Protein AF-A0A821RYM1-F1 (afdb_monomer)

Nearest PDB structures (foldseek):
  1k8q-assembly2_B  TM=9.659E-01  e=2.571E-48  Canis lupus familiaris
  6v7n-assembly2_B  TM=9.309E-01  e=6.738E-49  Homo sapiens
  6v7n-assembly1_A  TM=9.300E-01  e=1.912E-46  Homo sapiens
  1hlg-assembly1_B  TM=9.217E-01  e=2.546E-44  Homo sapiens
  6k3c-assembly1_A  TM=6.637E-01  e=1.029E-08  Chromobacterium sp. USM2

Structure (mmCIF, N/CA/C/O backbone):
data_AF-A0A821RYM1-F1
#
_entry.id   AF-A0A821RYM1-F1
#
loop_
_atom_site.group_PDB
_atom_site.id
_atom_site.type_symbol
_atom_site.label_atom_id
_atom_site.label_alt_id
_atom_site.label_comp_id
_atom_site.label_asym_id
_atom_site.label_entity_id
_atom_site.label_seq_id
_atom_site.pdbx_PDB_ins_code
_atom_site.Cartn_x
_atom_site.Cartn_y
_atom_site.Cartn_z
_atom_site.occupancy
_atom_site.B_iso_or_equiv
_atom_site.auth_seq_id
_atom_site.auth_comp_id
_atom_site.auth_asym_id
_atom_site.auth_atom_id
_atom_site.pdbx_PDB_model_num
ATOM 1 N N . TYR A 1 1 ? 10.722 -5.176 -8.751 1.00 26.00 1 TYR A N 1
ATOM 2 C CA . TYR A 1 1 ? 10.540 -5.902 -10.021 1.00 26.00 1 TYR A CA 1
ATOM 3 C C . TYR A 1 1 ? 10.987 -5.025 -11.185 1.00 26.00 1 TYR A C 1
ATOM 5 O O . TYR A 1 1 ? 10.335 -4.018 -11.423 1.00 26.00 1 TYR A O 1
ATOM 13 N N . PRO A 1 2 ? 12.010 -5.403 -11.962 1.00 28.36 2 PRO A N 1
ATOM 14 C CA . PRO A 1 2 ? 11.939 -5.209 -13.401 1.00 28.36 2 PRO A CA 1
ATOM 15 C C . PRO A 1 2 ? 12.004 -6.592 -14.055 1.00 28.36 2 PRO A C 1
ATOM 17 O O . PRO A 1 2 ? 13.043 -7.246 -14.123 1.00 28.36 2 PRO A O 1
ATOM 20 N N . LEU A 1 3 ? 10.842 -7.078 -14.488 1.00 33.31 3 LEU A N 1
ATOM 21 C CA . LEU A 1 3 ? 10.728 -8.205 -15.405 1.00 33.31 3 LEU A CA 1
ATOM 22 C C . LEU A 1 3 ? 10.607 -7.601 -16.808 1.00 33.31 3 LEU A C 1
ATOM 24 O O . LEU A 1 3 ? 9.675 -6.834 -17.058 1.00 33.31 3 LEU A O 1
ATOM 28 N N . ARG A 1 4 ? 11.500 -7.955 -17.744 1.00 40.78 4 ARG A N 1
ATOM 29 C CA . ARG A 1 4 ? 11.191 -7.841 -19.183 1.00 40.78 4 ARG A CA 1
ATOM 30 C C . ARG A 1 4 ? 10.059 -8.847 -19.471 1.00 40.78 4 ARG A C 1
ATOM 32 O O . ARG A 1 4 ? 10.327 -9.976 -19.847 1.00 40.78 4 ARG A O 1
ATOM 39 N N . GLY A 1 5 ? 8.820 -8.461 -19.172 1.00 35.69 5 GLY A N 1
ATOM 40 C CA . GLY A 1 5 ? 7.631 -9.325 -19.203 1.00 35.69 5 GLY A CA 1
ATOM 41 C C . GLY A 1 5 ? 6.459 -8.788 -18.370 1.00 35.69 5 GLY A C 1
ATOM 42 O O . GLY A 1 5 ? 5.302 -9.063 -18.667 1.00 35.69 5 GLY A O 1
ATOM 43 N N . SER A 1 6 ? 6.721 -7.937 -17.372 1.00 36.03 6 SER A N 1
ATOM 44 C CA . SER A 1 6 ? 5.667 -7.164 -16.710 1.00 36.03 6 SER A CA 1
ATOM 45 C C . SER A 1 6 ? 5.454 -5.856 -17.459 1.00 36.03 6 SER A C 1
ATOM 47 O O . SER A 1 6 ? 6.401 -5.089 -17.633 1.00 36.03 6 SER A O 1
ATOM 49 N N . SER A 1 7 ? 4.220 -5.586 -17.872 1.00 38.75 7 SER A N 1
ATOM 50 C CA . SER A 1 7 ? 3.820 -4.275 -18.373 1.00 38.75 7 SER A CA 1
ATOM 51 C C . SER A 1 7 ? 4.267 -3.176 -17.398 1.00 38.75 7 SER A C 1
ATOM 53 O O . SER A 1 7 ? 4.051 -3.288 -16.188 1.00 38.75 7 SER A O 1
ATOM 55 N N . ILE A 1 8 ? 4.956 -2.161 -17.916 1.00 42.88 8 ILE A N 1
ATOM 56 C CA . ILE A 1 8 ? 5.558 -1.083 -17.118 1.00 42.88 8 ILE A CA 1
ATOM 57 C C . ILE A 1 8 ? 4.439 -0.248 -16.471 1.00 42.88 8 ILE A C 1
ATOM 59 O O . ILE A 1 8 ? 3.457 0.043 -17.133 1.00 42.88 8 ILE A O 1
ATOM 63 N N . ASP A 1 9 ? 4.541 0.166 -15.208 1.00 39.09 9 ASP A N 1
ATOM 64 C CA . ASP A 1 9 ? 3.667 1.227 -14.673 1.00 39.09 9 ASP A CA 1
ATOM 65 C C . ASP A 1 9 ? 4.297 2.587 -14.978 1.00 39.09 9 ASP A C 1
ATOM 67 O O . ASP A 1 9 ? 5.081 3.120 -14.194 1.00 39.09 9 ASP A O 1
ATOM 71 N N . ILE A 1 10 ? 4.005 3.138 -16.157 1.00 40.75 10 ILE A N 1
ATOM 72 C CA . ILE A 1 10 ? 4.312 4.538 -16.452 1.00 40.75 10 ILE A CA 1
ATOM 73 C C . ILE A 1 10 ? 3.026 5.314 -16.220 1.00 40.75 10 ILE A C 1
ATOM 75 O O . ILE A 1 10 ? 2.055 5.164 -16.957 1.00 40.75 10 ILE A O 1
ATOM 79 N N . HIS A 1 11 ? 3.017 6.140 -15.174 1.00 39.53 11 HIS A N 1
ATOM 80 C CA . HIS A 1 11 ? 1.884 7.008 -14.877 1.00 39.53 11 HIS A CA 1
ATOM 81 C C . HIS A 1 11 ? 1.507 7.817 -16.142 1.00 39.53 11 HIS A C 1
ATOM 83 O O . HIS A 1 11 ? 2.412 8.335 -16.805 1.00 39.53 11 HIS A O 1
ATOM 89 N N . PRO A 1 12 ? 0.217 8.000 -16.490 1.00 37.66 12 PRO A N 1
ATOM 90 C CA . PRO A 1 12 ? -0.202 8.690 -17.723 1.00 37.66 12 PRO A CA 1
ATOM 91 C C . PRO A 1 12 ? 0.425 10.085 -17.901 1.00 37.66 12 PRO A C 1
ATOM 93 O O . PRO A 1 12 ? 0.695 10.545 -19.017 1.00 37.66 12 PRO A O 1
ATOM 96 N N . ASN A 1 13 ? 0.707 10.738 -16.768 1.00 38.88 13 ASN A N 1
ATOM 97 C CA . ASN A 1 13 ? 1.316 12.064 -16.672 1.00 38.88 13 ASN A CA 1
ATOM 98 C C . ASN A 1 13 ? 2.806 12.049 -16.292 1.00 38.88 13 ASN A C 1
ATOM 100 O O . ASN A 1 13 ? 3.364 13.115 -16.031 1.00 38.88 13 ASN A O 1
ATOM 104 N N . ALA A 1 14 ? 3.454 10.879 -16.249 1.00 38.28 14 ALA A N 1
ATOM 105 C CA . ALA A 1 14 ? 4.888 10.772 -16.013 1.00 38.28 14 ALA A CA 1
ATOM 106 C C . ALA A 1 14 ? 5.634 11.621 -17.049 1.00 38.28 14 ALA A C 1
ATOM 108 O O . ALA A 1 14 ? 5.537 11.405 -18.263 1.00 38.28 14 ALA A O 1
ATOM 109 N N . ARG A 1 15 ? 6.357 12.626 -16.554 1.00 45.19 15 ARG A N 1
ATOM 110 C CA . ARG A 1 15 ? 7.272 13.427 -17.359 1.00 45.19 15 ARG A CA 1
ATOM 111 C C . ARG A 1 15 ? 8.661 12.871 -17.140 1.00 45.19 15 ARG A C 1
ATOM 113 O O . ARG A 1 15 ? 9.096 12.708 -16.005 1.00 45.19 15 ARG A O 1
ATOM 120 N N . TRP A 1 16 ? 9.343 12.580 -18.233 1.00 55.16 16 TRP A N 1
ATOM 121 C CA . TRP A 1 16 ? 10.746 12.220 -18.171 1.00 55.16 16 TRP A CA 1
ATOM 122 C C . TRP A 1 16 ? 11.528 13.451 -17.737 1.00 55.16 16 TRP A C 1
ATOM 124 O O . TRP A 1 16 ? 11.255 14.561 -18.208 1.00 55.16 16 TRP A O 1
ATOM 134 N N . GLN A 1 17 ? 12.479 13.253 -16.828 1.00 54.78 17 GLN A N 1
ATOM 135 C CA . GLN A 1 17 ? 13.483 14.268 -16.560 1.00 54.78 17 GLN A CA 1
ATOM 136 C C . GLN A 1 17 ? 14.152 14.599 -17.898 1.00 54.78 17 GLN A C 1
ATOM 138 O O . GLN A 1 17 ? 14.530 13.695 -18.642 1.00 54.78 17 GLN A O 1
ATOM 143 N N . GLN A 1 18 ? 14.202 15.886 -18.251 1.00 55.53 18 GLN A N 1
ATOM 144 C CA . GLN A 1 18 ? 14.739 16.295 -19.552 1.00 55.53 18 GLN A CA 1
ATOM 145 C C . GLN A 1 18 ? 16.236 15.999 -19.671 1.00 55.53 18 GLN A C 1
ATOM 147 O O . GLN A 1 18 ? 16.722 15.862 -20.788 1.00 55.53 18 GLN A O 1
ATOM 152 N N . ASP A 1 19 ? 16.917 15.848 -18.534 1.00 65.81 19 ASP A N 1
ATOM 153 C CA . ASP A 1 19 ? 18.338 15.564 -18.433 1.00 65.81 19 ASP A CA 1
ATOM 154 C C . ASP A 1 19 ? 18.582 14.125 -17.966 1.00 65.81 19 ASP A C 1
ATOM 156 O O . ASP A 1 19 ? 18.207 13.744 -16.856 1.00 65.81 19 ASP A O 1
ATOM 160 N N . GLY A 1 20 ? 19.217 13.323 -18.819 1.00 68.62 20 GLY A N 1
ATOM 161 C CA . GLY A 1 20 ? 19.698 11.986 -18.493 1.00 68.62 20 GLY A CA 1
ATOM 162 C C . GLY A 1 20 ? 21.040 12.005 -17.759 1.00 68.62 20 GLY A C 1
ATOM 163 O O . GLY A 1 20 ? 21.876 12.882 -17.975 1.00 68.62 20 GLY A O 1
ATOM 164 N N . ILE A 1 21 ? 21.258 10.991 -16.921 1.00 77.94 21 ILE A N 1
ATOM 165 C CA . ILE A 1 21 ? 22.554 10.686 -16.304 1.00 77.94 21 ILE A CA 1
ATOM 166 C C . ILE A 1 21 ? 23.122 9.395 -16.896 1.00 77.94 21 ILE A C 1
ATOM 168 O O . ILE A 1 21 ? 22.388 8.444 -17.170 1.00 77.94 21 ILE A O 1
ATOM 172 N N . THR A 1 22 ? 24.439 9.338 -17.072 1.00 83.19 22 THR A N 1
ATOM 173 C CA . THR A 1 22 ? 25.117 8.105 -17.484 1.00 83.19 22 THR A CA 1
ATOM 174 C C . THR A 1 22 ? 25.292 7.190 -16.278 1.00 83.19 22 THR A C 1
ATOM 176 O O . THR A 1 22 ? 25.936 7.570 -15.306 1.00 83.19 22 THR A O 1
ATOM 179 N N . VAL A 1 23 ? 24.739 5.978 -16.350 1.00 82.12 23 VAL A N 1
ATOM 180 C CA . VAL A 1 23 ? 24.784 4.984 -15.255 1.00 82.12 23 VAL A CA 1
ATOM 181 C C . VAL A 1 23 ? 25.690 3.782 -15.544 1.00 82.12 23 VAL A C 1
ATOM 183 O O . VAL A 1 23 ? 26.033 3.043 -14.630 1.00 82.12 23 VAL A O 1
ATOM 186 N N . ALA A 1 24 ? 26.091 3.592 -16.802 1.00 85.88 24 ALA A N 1
ATOM 187 C CA . ALA A 1 24 ? 27.059 2.591 -17.240 1.00 85.88 24 ALA A CA 1
ATOM 188 C C . ALA A 1 24 ? 27.798 3.121 -18.481 1.00 85.88 24 ALA A C 1
ATOM 190 O O . ALA A 1 24 ? 27.184 3.719 -19.367 1.00 85.88 24 ALA A O 1
ATOM 191 N N . GLY A 1 25 ? 29.116 2.920 -18.550 1.00 85.25 25 GLY A N 1
ATOM 192 C CA . GLY A 1 25 ? 29.958 3.466 -19.621 1.00 85.25 25 GLY A CA 1
ATOM 193 C C . GLY A 1 25 ? 30.248 4.969 -19.473 1.00 85.25 25 GLY A C 1
ATOM 194 O O . GLY A 1 25 ? 30.571 5.441 -18.388 1.00 85.25 25 GLY A O 1
ATOM 195 N N . GLY A 1 26 ? 30.181 5.723 -20.579 1.00 78.56 26 GLY A N 1
ATOM 196 C CA . GLY A 1 26 ? 30.397 7.182 -20.603 1.00 78.56 26 GLY A CA 1
ATOM 197 C C . GLY A 1 26 ? 31.839 7.650 -20.831 1.00 78.56 26 GLY A C 1
ATOM 198 O O . GLY A 1 26 ? 32.061 8.831 -21.078 1.00 78.56 26 GLY A O 1
ATOM 199 N N . ASN A 1 27 ? 32.819 6.743 -20.833 1.00 84.75 27 ASN A N 1
ATOM 200 C CA . ASN A 1 27 ? 34.248 7.078 -20.920 1.00 84.75 27 ASN A CA 1
ATOM 201 C C . ASN A 1 27 ? 34.833 6.912 -22.332 1.00 84.75 27 ASN A C 1
ATOM 203 O O . ASN A 1 27 ? 35.950 6.421 -22.493 1.00 84.75 27 ASN A O 1
ATOM 207 N N . ARG A 1 28 ? 34.086 7.364 -23.352 1.00 87.12 28 ARG A N 1
ATOM 208 C CA . ARG A 1 28 ? 34.351 7.137 -24.789 1.00 87.12 28 ARG A CA 1
ATOM 209 C C . ARG A 1 28 ? 34.241 5.661 -25.192 1.00 87.12 28 ARG A C 1
ATOM 211 O O . ARG A 1 28 ? 34.097 4.769 -24.359 1.00 87.12 28 ARG A O 1
ATOM 218 N N . GLN A 1 29 ? 34.265 5.431 -26.501 1.00 92.12 29 GLN A N 1
ATOM 219 C CA . GLN A 1 29 ? 34.314 4.090 -27.067 1.00 92.12 29 GLN A CA 1
ATOM 220 C C . GLN A 1 29 ? 35.668 3.436 -26.766 1.00 92.12 29 GLN A C 1
ATOM 222 O O . GLN A 1 29 ? 36.708 4.050 -27.001 1.00 92.12 29 GLN A O 1
ATOM 227 N N . GLY A 1 30 ? 35.653 2.194 -26.286 1.00 93.75 30 GLY A N 1
ATOM 228 C CA . GLY A 1 30 ? 36.863 1.421 -26.002 1.00 93.75 30 GLY A CA 1
ATOM 229 C C . GLY A 1 30 ? 36.554 0.105 -25.293 1.00 93.75 30 GLY A C 1
ATOM 230 O O . GLY A 1 30 ? 35.393 -0.304 -25.242 1.00 93.75 30 GLY A O 1
ATOM 231 N N . ASN A 1 31 ? 37.583 -0.571 -24.782 1.00 93.31 31 ASN A N 1
ATOM 232 C CA . ASN A 1 31 ? 37.506 -1.919 -24.203 1.00 93.31 31 ASN A CA 1
ATOM 233 C C . ASN A 1 31 ? 37.890 -1.990 -22.714 1.00 93.31 31 ASN A C 1
ATOM 235 O O . ASN A 1 31 ? 37.835 -3.074 -22.126 1.00 93.31 31 ASN A O 1
ATOM 239 N N . GLU A 1 32 ? 38.217 -0.862 -22.084 1.00 93.62 32 GLU A N 1
ATOM 240 C CA . GLU A 1 32 ? 38.432 -0.791 -20.637 1.00 93.62 32 GLU A CA 1
ATOM 241 C C . GLU A 1 32 ? 37.154 -1.146 -19.854 1.00 93.62 32 GLU A C 1
ATOM 243 O O . GLU A 1 32 ? 36.048 -1.200 -20.401 1.00 93.62 32 GLU A O 1
ATOM 248 N N . THR A 1 33 ? 37.280 -1.409 -18.553 1.00 89.12 33 THR A N 1
ATOM 249 C CA . THR A 1 33 ? 36.152 -1.831 -17.694 1.00 89.12 33 THR A CA 1
ATOM 250 C C . THR A 1 33 ? 35.078 -0.756 -17.531 1.00 89.12 33 THR A C 1
ATOM 252 O O . THR A 1 33 ? 33.921 -1.066 -17.277 1.00 89.12 33 THR A O 1
ATOM 255 N N . ASN A 1 34 ? 35.416 0.516 -17.714 1.00 90.38 34 ASN A N 1
ATOM 256 C CA . ASN A 1 34 ? 34.487 1.647 -17.691 1.00 90.38 34 ASN A CA 1
ATOM 257 C C . ASN A 1 34 ? 34.098 2.146 -19.101 1.00 90.38 34 ASN A C 1
ATOM 259 O O . ASN A 1 34 ? 33.488 3.213 -19.226 1.00 90.38 34 ASN A O 1
ATOM 263 N N . GLN A 1 35 ? 34.452 1.396 -20.150 1.00 94.31 35 GLN A N 1
ATOM 264 C CA . GLN A 1 35 ? 34.181 1.704 -21.554 1.00 94.31 35 GLN A CA 1
ATOM 265 C C . GLN A 1 35 ? 33.306 0.629 -22.209 1.00 94.31 35 GLN A C 1
ATOM 267 O O . GLN A 1 35 ? 33.281 -0.531 -21.801 1.00 94.31 35 GLN A O 1
ATOM 272 N N . LEU A 1 36 ? 32.582 1.040 -23.248 1.00 93.81 36 LEU A N 1
ATOM 273 C CA . LEU A 1 36 ? 31.721 0.187 -24.067 1.00 93.81 36 LEU A CA 1
ATOM 274 C C . LEU A 1 36 ? 31.999 0.471 -25.546 1.00 93.81 36 LEU A C 1
ATOM 276 O O . LEU A 1 36 ? 32.360 1.591 -25.910 1.00 93.81 36 LEU A O 1
ATOM 280 N N . SER A 1 37 ? 31.788 -0.517 -26.410 1.00 94.00 37 SER A N 1
ATOM 281 C CA . SER A 1 37 ? 31.966 -0.414 -27.855 1.00 94.00 37 SER A CA 1
ATOM 282 C C . SER A 1 37 ? 30.773 -1.031 -28.588 1.00 94.00 37 SER A C 1
ATOM 284 O O . SER A 1 37 ? 30.621 -2.248 -28.684 1.00 94.00 37 SER A O 1
ATOM 286 N N . ASN A 1 38 ? 29.914 -0.152 -29.118 1.00 91.44 38 ASN A N 1
ATOM 287 C CA . ASN A 1 38 ? 28.623 -0.485 -29.734 1.00 91.44 38 ASN A CA 1
ATOM 288 C C . ASN A 1 38 ? 27.700 -1.338 -28.829 1.00 91.44 38 ASN A C 1
ATOM 290 O O . ASN A 1 38 ? 27.350 -2.461 -29.190 1.00 91.44 38 ASN A O 1
ATOM 294 N N . PRO A 1 39 ? 27.302 -0.845 -27.642 1.00 92.31 39 PRO A N 1
ATOM 295 C CA . PRO A 1 39 ? 26.378 -1.577 -26.782 1.00 92.31 39 PRO A CA 1
ATOM 296 C C . PRO A 1 39 ? 24.997 -1.684 -27.450 1.00 92.31 39 PRO A C 1
ATOM 298 O O . PRO A 1 39 ? 24.386 -0.663 -27.768 1.00 92.31 39 PRO A O 1
ATOM 301 N N . LEU A 1 40 ? 24.502 -2.907 -27.679 1.00 89.69 40 LEU A N 1
ATOM 302 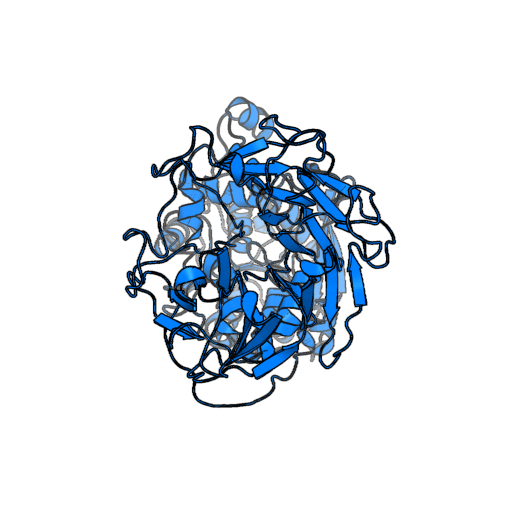C CA . LEU A 1 40 ? 23.264 -3.138 -28.447 1.00 89.69 40 LEU A CA 1
ATOM 303 C C . LEU A 1 40 ? 22.083 -3.664 -27.629 1.00 89.69 40 LEU A C 1
ATOM 305 O O . LEU A 1 40 ? 20.936 -3.435 -28.016 1.00 89.69 40 LEU A O 1
ATOM 309 N N . GLY A 1 41 ? 22.349 -4.312 -26.500 1.00 88.38 41 GLY A N 1
ATOM 310 C CA . GLY A 1 41 ? 21.324 -4.883 -25.634 1.00 88.38 41 GLY A CA 1
ATOM 311 C C . GLY A 1 41 ? 21.696 -4.705 -24.177 1.00 88.38 41 GLY A C 1
ATOM 312 O O . GLY A 1 41 ? 22.878 -4.650 -23.830 1.00 88.38 41 GLY A O 1
ATOM 313 N N . LEU A 1 42 ? 20.687 -4.567 -23.322 1.00 89.69 42 LEU A N 1
ATOM 314 C CA . LEU A 1 42 ? 20.920 -4.362 -21.901 1.00 89.69 42 LEU A CA 1
ATOM 315 C C . LEU A 1 42 ? 19.807 -4.947 -21.037 1.00 89.69 42 LEU A C 1
ATOM 317 O O . LEU A 1 42 ? 18.638 -4.817 -21.372 1.00 89.69 42 LEU A O 1
ATOM 321 N N . TYR A 1 43 ? 20.135 -5.547 -19.907 1.00 87.69 43 TYR A N 1
ATOM 322 C CA . TYR A 1 43 ? 19.158 -6.059 -18.950 1.00 87.69 43 TYR A CA 1
ATOM 323 C C . TYR A 1 43 ? 19.405 -5.435 -17.588 1.00 87.69 43 TYR A C 1
ATOM 325 O O . TYR A 1 43 ? 20.553 -5.223 -17.217 1.00 87.69 43 TYR A O 1
ATOM 333 N N . VAL A 1 44 ? 18.340 -5.156 -16.842 1.00 83.31 44 VAL A N 1
ATOM 334 C CA . VAL A 1 44 ? 18.445 -4.688 -15.458 1.00 83.31 44 VAL A CA 1
ATOM 335 C C . VAL A 1 44 ? 17.764 -5.711 -14.566 1.00 83.31 44 VAL A C 1
ATOM 337 O O . VAL A 1 44 ? 16.602 -6.044 -14.802 1.00 83.31 44 VAL A O 1
ATOM 340 N N . ASP A 1 45 ? 18.494 -6.246 -13.590 1.00 77.38 45 ASP A N 1
ATOM 341 C CA . ASP A 1 45 ? 17.938 -7.193 -12.624 1.00 77.38 45 ASP A CA 1
ATOM 342 C C . ASP A 1 45 ? 17.267 -6.506 -11.427 1.00 77.38 45 ASP A C 1
ATOM 344 O O . ASP A 1 45 ? 17.162 -5.279 -11.355 1.00 77.38 45 ASP A O 1
ATOM 348 N N . ASP A 1 46 ? 16.751 -7.313 -10.497 1.00 69.44 46 ASP A N 1
ATOM 349 C CA . ASP A 1 46 ? 16.042 -6.806 -9.320 1.00 69.44 46 ASP A CA 1
ATOM 350 C C . ASP A 1 46 ? 16.961 -6.026 -8.360 1.00 69.44 46 ASP A C 1
ATOM 352 O O . ASP A 1 46 ? 16.469 -5.161 -7.638 1.00 69.44 46 ASP A O 1
ATOM 356 N N . ASP A 1 47 ? 18.278 -6.253 -8.421 1.00 73.38 47 ASP A N 1
ATOM 357 C CA . ASP A 1 47 ? 19.295 -5.550 -7.628 1.00 73.38 47 ASP A CA 1
ATOM 358 C C . ASP A 1 47 ? 19.732 -4.224 -8.288 1.00 73.38 47 ASP A C 1
ATOM 360 O O . ASP A 1 47 ? 20.672 -3.565 -7.836 1.00 73.38 47 ASP A O 1
ATOM 364 N N . GLN A 1 48 ? 19.056 -3.819 -9.373 1.00 75.25 48 GLN A N 1
ATOM 365 C CA . GLN A 1 48 ? 19.432 -2.698 -10.242 1.00 75.25 48 GLN A CA 1
ATOM 366 C C . GLN A 1 48 ? 20.827 -2.866 -10.870 1.00 75.25 48 GLN A C 1
ATOM 368 O O . GLN A 1 48 ? 21.470 -1.877 -11.229 1.00 75.25 48 GLN A O 1
ATOM 373 N N . THR A 1 49 ? 21.300 -4.106 -11.024 1.00 85.56 49 THR A N 1
ATOM 374 C CA . THR A 1 49 ? 22.530 -4.401 -11.762 1.00 85.56 49 THR A CA 1
ATOM 375 C C . THR A 1 49 ? 22.231 -4.384 -13.253 1.00 85.56 49 THR A C 1
ATOM 377 O O . THR A 1 49 ? 21.289 -5.027 -13.724 1.00 85.56 49 THR A O 1
ATOM 380 N N . ILE A 1 50 ? 23.035 -3.633 -14.001 1.00 89.94 50 ILE A N 1
ATOM 381 C CA . ILE A 1 50 ? 22.901 -3.448 -15.443 1.00 89.94 50 ILE A CA 1
ATOM 382 C C . ILE A 1 50 ? 23.855 -4.406 -16.146 1.00 89.94 50 ILE A C 1
ATOM 384 O O . ILE A 1 50 ? 25.064 -4.300 -15.986 1.00 89.94 50 ILE A O 1
ATOM 388 N N . TYR A 1 51 ? 23.334 -5.296 -16.977 1.00 93.00 51 TYR A N 1
ATOM 389 C CA . TYR A 1 51 ? 24.118 -6.171 -17.844 1.00 93.00 51 TYR A CA 1
ATOM 390 C C . TYR A 1 51 ? 24.052 -5.614 -19.253 1.00 93.00 51 TYR A C 1
ATOM 392 O O . TYR A 1 51 ? 22.958 -5.423 -19.776 1.00 93.00 51 TYR A O 1
ATOM 400 N N . VAL A 1 52 ? 25.196 -5.356 -19.876 1.00 94.50 52 VAL A N 1
ATOM 401 C CA . VAL A 1 52 ? 25.272 -4.775 -21.219 1.00 94.50 52 VAL A CA 1
ATOM 402 C C . VAL A 1 52 ? 25.937 -5.762 -22.165 1.00 94.50 52 VAL A C 1
ATOM 404 O O . VAL A 1 52 ? 27.021 -6.271 -21.878 1.00 94.50 52 VAL A O 1
ATOM 407 N N . ALA A 1 53 ? 25.300 -6.005 -23.308 1.00 95.62 53 ALA A N 1
ATOM 408 C CA . ALA A 1 53 ? 25.905 -6.681 -24.443 1.00 95.62 53 ALA A CA 1
ATOM 409 C C . ALA A 1 53 ? 26.817 -5.699 -25.190 1.00 95.62 53 ALA A C 1
ATOM 411 O O . ALA A 1 53 ? 26.358 -4.867 -25.976 1.00 95.62 53 ALA A O 1
ATOM 412 N N . ASP A 1 54 ? 28.110 -5.786 -24.889 1.00 96.19 54 ASP A N 1
ATOM 413 C CA . ASP A 1 54 ? 29.174 -4.954 -25.441 1.00 96.19 54 ASP A CA 1
ATOM 414 C C . ASP A 1 54 ? 29.687 -5.596 -26.740 1.00 96.19 54 ASP A C 1
ATOM 416 O O . ASP A 1 54 ? 30.644 -6.380 -26.752 1.00 96.19 54 ASP A O 1
ATOM 420 N N . GLU A 1 55 ? 28.951 -5.350 -27.828 1.00 95.62 55 GLU A N 1
ATOM 421 C CA . GLU A 1 55 ? 28.991 -6.156 -29.051 1.00 95.62 55 GLU A CA 1
ATOM 422 C C . GLU A 1 55 ? 30.400 -6.236 -29.661 1.00 95.62 55 GLU A C 1
ATOM 424 O O . GLU A 1 55 ? 30.898 -7.338 -29.932 1.00 95.62 55 GLU A O 1
ATOM 429 N N . LEU A 1 56 ? 31.060 -5.087 -29.864 1.00 95.88 56 LEU A N 1
ATOM 430 C CA . LEU A 1 56 ? 32.370 -5.031 -30.525 1.00 95.88 56 LEU A CA 1
ATOM 431 C C . LEU A 1 56 ? 33.514 -5.499 -29.626 1.00 95.88 56 LEU A C 1
ATOM 433 O O . LEU A 1 56 ? 34.562 -5.876 -30.141 1.00 95.88 56 LEU A O 1
ATOM 437 N N . ASN A 1 57 ? 33.309 -5.521 -28.309 1.00 96.88 57 ASN A N 1
ATOM 438 C CA . ASN A 1 57 ? 34.264 -6.098 -27.362 1.00 96.88 57 ASN A CA 1
ATOM 439 C C . ASN A 1 57 ? 33.971 -7.575 -27.049 1.00 96.88 57 ASN A C 1
ATOM 441 O O . ASN A 1 57 ? 34.698 -8.192 -26.271 1.00 96.88 57 ASN A O 1
ATOM 445 N N . HIS A 1 58 ? 32.925 -8.153 -27.651 1.00 97.12 58 HIS A N 1
ATOM 446 C CA . HIS A 1 58 ? 32.592 -9.577 -27.563 1.00 97.12 58 HIS A CA 1
ATOM 447 C C . HIS A 1 58 ? 32.423 -10.082 -26.125 1.00 97.12 58 HIS A C 1
ATOM 449 O O . HIS A 1 58 ? 32.938 -11.136 -25.736 1.00 97.12 58 HIS A O 1
ATOM 455 N N . ARG A 1 59 ? 31.710 -9.302 -25.313 1.00 96.81 59 ARG A N 1
ATOM 456 C CA . ARG A 1 59 ? 31.546 -9.568 -23.884 1.00 96.81 59 ARG A CA 1
ATOM 457 C C . ARG A 1 59 ? 30.193 -9.097 -23.367 1.00 96.81 59 ARG A C 1
ATOM 459 O O . ARG A 1 59 ? 29.562 -8.224 -23.960 1.00 96.81 59 ARG A O 1
ATOM 466 N N . ILE A 1 60 ? 29.776 -9.665 -22.241 1.00 96.81 60 ILE A N 1
ATOM 467 C CA . ILE A 1 60 ? 28.734 -9.102 -21.385 1.00 96.81 60 ILE A CA 1
ATOM 468 C C . ILE A 1 60 ? 29.415 -8.494 -20.171 1.00 96.81 60 ILE A C 1
ATOM 470 O O . ILE A 1 60 ? 30.239 -9.149 -19.526 1.00 96.81 60 ILE A O 1
ATOM 474 N N . VAL A 1 61 ? 29.065 -7.252 -19.862 1.00 95.81 61 VAL A N 1
ATOM 475 C CA . VAL A 1 61 ? 29.626 -6.527 -18.724 1.00 95.81 61 VAL A CA 1
ATOM 476 C C . VAL A 1 61 ? 28.501 -6.163 -17.762 1.00 95.81 61 VAL A C 1
ATOM 478 O O . VAL A 1 61 ? 27.473 -5.642 -18.193 1.00 95.81 61 VAL A O 1
ATOM 481 N N . GLU A 1 62 ? 28.684 -6.464 -16.477 1.00 94.25 62 GLU A N 1
ATOM 482 C CA . GLU A 1 62 ? 27.779 -6.056 -15.404 1.00 94.25 62 GLU A CA 1
ATOM 483 C C . GLU A 1 62 ? 28.243 -4.741 -14.763 1.00 94.25 62 GLU A C 1
ATOM 485 O O . GLU A 1 62 ? 29.429 -4.548 -14.499 1.00 94.25 62 GLU A O 1
ATOM 490 N N . TRP A 1 63 ? 27.303 -3.851 -14.466 1.00 92.75 63 TRP A N 1
ATOM 491 C CA . TRP A 1 63 ? 27.484 -2.664 -13.637 1.00 92.75 63 TRP A CA 1
ATOM 492 C C . TRP A 1 63 ? 26.533 -2.748 -12.458 1.00 92.75 63 TRP A C 1
ATOM 494 O O . TRP A 1 63 ? 25.315 -2.656 -12.618 1.00 92.75 63 TRP A O 1
ATOM 504 N N . LYS A 1 64 ? 27.092 -2.892 -11.260 1.00 88.25 64 LYS A N 1
ATOM 505 C CA . LYS A 1 64 ? 26.321 -2.777 -10.020 1.00 88.25 64 LYS A CA 1
ATOM 506 C C . LYS A 1 64 ? 25.915 -1.325 -9.795 1.00 88.25 64 LYS A C 1
ATOM 508 O O . LYS A 1 64 ? 26.581 -0.399 -10.262 1.00 88.25 64 LYS A O 1
ATOM 513 N N . ARG A 1 65 ? 24.839 -1.116 -9.039 1.00 81.25 65 ARG A N 1
ATOM 514 C CA . ARG A 1 65 ? 24.350 0.222 -8.689 1.00 81.25 65 ARG A CA 1
ATOM 515 C C . ARG A 1 65 ? 25.477 1.084 -8.099 1.00 81.25 65 ARG A C 1
ATOM 517 O O . ARG A 1 65 ? 26.093 0.710 -7.106 1.00 81.25 65 ARG A O 1
ATOM 524 N N . GLY A 1 66 ? 25.730 2.241 -8.715 1.00 79.94 66 GLY A N 1
ATOM 525 C CA . GLY A 1 66 ? 26.763 3.195 -8.287 1.00 79.94 66 GLY A CA 1
ATOM 526 C C . GLY A 1 66 ? 28.199 2.850 -8.706 1.00 79.94 66 GLY A C 1
ATOM 527 O O . GLY A 1 66 ? 29.112 3.602 -8.373 1.00 79.94 66 GLY A O 1
ATOM 528 N N . ALA A 1 67 ? 28.422 1.750 -9.433 1.00 85.00 67 ALA A N 1
ATOM 529 C CA . ALA A 1 67 ? 29.747 1.393 -9.926 1.00 85.00 67 ALA A CA 1
ATOM 530 C C . ALA A 1 67 ? 30.201 2.336 -11.054 1.00 85.00 67 ALA A C 1
ATOM 532 O O . ALA A 1 67 ? 29.448 2.633 -11.980 1.00 85.00 67 ALA A O 1
ATOM 533 N N . THR A 1 68 ? 31.458 2.777 -11.004 1.00 86.69 68 THR A N 1
ATOM 534 C CA . THR A 1 68 ? 32.078 3.617 -12.047 1.00 86.69 68 THR A CA 1
ATOM 535 C C . THR A 1 68 ? 32.762 2.799 -13.148 1.00 86.69 68 THR A C 1
ATOM 537 O O . THR A 1 68 ? 33.057 3.323 -14.222 1.00 86.69 68 THR A O 1
ATOM 540 N N . SER A 1 69 ? 32.979 1.505 -12.912 1.00 91.69 69 SER A N 1
ATOM 541 C CA . SER A 1 69 ? 33.484 0.522 -13.868 1.00 91.69 69 SER A CA 1
ATOM 542 C C . SER A 1 69 ? 32.664 -0.763 -13.780 1.00 91.69 69 SER A C 1
ATOM 544 O O . SER A 1 69 ? 32.057 -1.066 -12.753 1.00 91.69 69 SER A O 1
ATOM 546 N N . GLY A 1 70 ? 32.607 -1.489 -14.889 1.00 92.62 70 GLY A N 1
ATOM 547 C CA . GLY A 1 70 ? 31.891 -2.745 -15.010 1.00 92.62 70 GLY A CA 1
ATOM 548 C C . GLY A 1 70 ? 32.811 -3.951 -14.871 1.00 92.62 70 GLY A C 1
ATOM 549 O O . GLY A 1 70 ? 34.031 -3.860 -15.013 1.00 92.62 70 GLY A O 1
ATOM 550 N N . GLN A 1 71 ? 32.210 -5.106 -14.618 1.00 94.00 71 GLN A N 1
ATOM 551 C CA . GLN A 1 71 ? 32.889 -6.391 -14.538 1.00 94.00 71 GLN A CA 1
ATOM 552 C C . GLN A 1 71 ? 32.457 -7.279 -15.705 1.00 94.00 71 GLN A C 1
ATOM 554 O O . GLN A 1 71 ? 31.270 -7.434 -15.976 1.00 94.00 71 GLN A O 1
ATOM 559 N N . VAL A 1 72 ? 33.418 -7.883 -16.406 1.00 94.38 72 VAL A N 1
ATOM 560 C CA . VAL A 1 72 ? 33.106 -8.862 -17.456 1.00 94.38 72 VAL A CA 1
ATOM 561 C C . VAL A 1 72 ? 32.569 -10.136 -16.808 1.00 94.38 72 VAL A C 1
ATOM 563 O O . VAL A 1 72 ? 33.246 -10.732 -15.974 1.00 94.38 72 VAL A O 1
ATOM 566 N N . VAL A 1 73 ? 31.363 -10.548 -17.200 1.00 94.75 73 VAL A N 1
ATOM 567 C CA . VAL A 1 73 ? 30.658 -11.718 -16.634 1.00 94.75 73 VAL A CA 1
ATOM 568 C C . VAL A 1 73 ? 30.422 -12.840 -17.639 1.00 94.75 73 VAL A C 1
ATOM 570 O O . VAL A 1 73 ? 30.130 -13.966 -17.247 1.00 94.75 73 VAL A O 1
ATOM 573 N N . ALA A 1 74 ? 30.573 -12.556 -18.932 1.00 95.81 74 ALA A N 1
ATOM 574 C CA . ALA A 1 74 ? 30.598 -13.560 -19.990 1.00 95.81 74 ALA A CA 1
ATOM 575 C C . ALA A 1 74 ? 31.417 -13.053 -21.184 1.00 95.81 74 ALA A C 1
ATOM 577 O O . ALA A 1 74 ? 31.403 -11.859 -21.494 1.00 95.81 74 ALA A O 1
ATOM 578 N N . GLY A 1 75 ? 32.101 -13.956 -21.887 1.00 95.12 75 GLY A N 1
ATOM 579 C CA . GLY A 1 75 ? 32.993 -13.597 -22.994 1.00 95.12 75 GLY A CA 1
ATOM 580 C C . GLY A 1 75 ? 34.238 -12.824 -22.540 1.00 95.12 75 GLY A C 1
ATOM 581 O O . GLY A 1 75 ? 34.792 -13.099 -21.481 1.00 95.12 75 GLY A O 1
ATOM 582 N N . GLY A 1 76 ? 34.715 -11.887 -23.366 1.00 91.12 76 GLY A N 1
ATOM 583 C CA . GLY A 1 76 ? 35.924 -11.093 -23.084 1.00 91.12 76 GLY A CA 1
ATOM 584 C C . GLY A 1 76 ? 37.256 -11.798 -23.374 1.00 91.12 76 GLY A C 1
ATOM 585 O O . GLY A 1 76 ? 38.300 -11.157 -23.341 1.00 91.12 76 GLY A O 1
ATOM 586 N N . ASN A 1 77 ? 37.229 -13.078 -23.755 1.00 93.25 77 ASN A N 1
ATOM 587 C CA . ASN A 1 77 ? 38.406 -13.874 -24.131 1.00 93.25 77 ASN A CA 1
ATOM 588 C C . ASN A 1 77 ? 38.703 -13.810 -25.643 1.00 93.25 77 ASN A C 1
ATOM 590 O O . ASN A 1 77 ? 39.054 -14.806 -26.280 1.00 93.25 77 ASN A O 1
ATOM 594 N N . GLY A 1 78 ? 38.501 -12.630 -26.232 1.00 91.38 78 GLY A N 1
ATOM 595 C CA . GLY A 1 78 ? 38.573 -12.414 -27.673 1.00 91.38 78 GLY A CA 1
ATOM 596 C C . GLY A 1 78 ? 37.357 -12.938 -28.445 1.00 91.38 78 GLY A C 1
ATOM 597 O O . GLY A 1 78 ? 36.471 -13.613 -27.916 1.00 91.38 78 GLY A O 1
ATOM 598 N N . ARG A 1 79 ? 37.321 -12.591 -29.733 1.00 96.44 79 ARG A N 1
ATOM 599 C CA . ARG A 1 79 ? 36.294 -13.033 -30.679 1.00 96.44 79 ARG A CA 1
ATOM 600 C C . ARG A 1 79 ? 36.453 -14.522 -30.974 1.00 96.44 79 ARG A C 1
ATOM 602 O O . ARG A 1 79 ? 37.511 -14.931 -31.446 1.00 96.44 79 ARG A O 1
ATOM 609 N N . GLY A 1 80 ? 35.389 -15.306 -30.834 1.00 95.56 80 GLY A N 1
ATOM 610 C CA . GLY A 1 80 ? 35.412 -16.693 -31.294 1.00 95.56 80 GLY A CA 1
ATOM 611 C C . GLY A 1 80 ? 34.171 -17.489 -30.922 1.00 95.56 80 GLY A C 1
ATOM 612 O O . GLY A 1 80 ? 33.198 -16.937 -30.416 1.00 95.56 80 GLY A O 1
ATOM 613 N N . SER A 1 81 ? 34.200 -18.788 -31.215 1.00 95.94 81 SER A N 1
ATOM 614 C CA . SER A 1 81 ? 33.089 -19.726 -31.001 1.00 95.94 81 SER A CA 1
ATOM 615 C C . SER A 1 81 ? 33.323 -20.714 -29.857 1.00 95.94 81 SER A C 1
ATOM 617 O O . SER A 1 81 ? 32.480 -21.587 -29.633 1.00 95.94 81 SER A O 1
ATOM 619 N N . GLY A 1 82 ? 34.448 -20.590 -29.140 1.00 95.62 82 GLY A N 1
ATOM 620 C CA . GLY A 1 82 ? 34.712 -21.359 -27.927 1.00 95.62 82 GLY A CA 1
ATOM 621 C C . GLY A 1 82 ? 33.604 -21.186 -26.884 1.00 95.62 82 GLY A C 1
ATOM 622 O O . GLY A 1 82 ? 32.796 -20.257 -26.947 1.00 95.62 82 GLY A O 1
ATOM 623 N N . ASP A 1 83 ? 33.551 -22.094 -25.920 1.00 93.25 83 ASP A N 1
ATOM 624 C CA . ASP A 1 83 ? 32.607 -22.043 -24.800 1.00 93.25 83 ASP A CA 1
ATOM 625 C C . ASP A 1 83 ? 32.875 -20.853 -23.862 1.00 93.25 83 ASP A C 1
ATOM 627 O O . ASP A 1 83 ? 31.953 -20.301 -23.284 1.00 93.25 83 ASP A O 1
ATOM 631 N N . HIS A 1 84 ? 34.115 -20.384 -23.777 1.00 94.06 84 HIS A N 1
ATOM 632 C CA . HIS A 1 84 ? 34.540 -19.196 -23.031 1.00 94.06 84 HIS A CA 1
ATOM 633 C C . HIS A 1 84 ? 34.582 -17.912 -23.891 1.00 94.06 84 HIS A C 1
ATOM 635 O O . HIS A 1 84 ? 35.052 -16.872 -23.425 1.00 94.06 84 HIS A O 1
ATOM 641 N N . GLN A 1 85 ? 34.097 -17.951 -25.138 1.00 97.50 85 GLN A N 1
ATOM 642 C CA . GLN A 1 85 ? 34.118 -16.826 -26.082 1.00 97.50 85 GLN A CA 1
ATOM 643 C C . GLN A 1 85 ? 32.713 -16.447 -26.566 1.00 97.50 85 GLN A C 1
ATOM 645 O O . GLN A 1 85 ? 31.807 -17.277 -26.641 1.00 97.50 85 GLN A O 1
ATOM 650 N N . LEU A 1 86 ? 32.555 -15.178 -26.942 1.00 97.75 86 LEU A N 1
ATOM 651 C CA . LEU A 1 86 ? 31.384 -14.658 -27.651 1.00 97.75 86 LEU A CA 1
ATOM 652 C C . LEU A 1 86 ? 31.835 -14.024 -28.977 1.00 97.75 86 LEU A C 1
ATOM 654 O O . LEU A 1 86 ? 33.017 -13.742 -29.190 1.00 97.75 86 LEU A O 1
ATOM 658 N N . ASN A 1 87 ? 30.894 -13.788 -29.887 1.00 97.69 87 ASN A N 1
ATOM 659 C CA . ASN A 1 87 ? 31.141 -13.215 -31.205 1.00 97.69 87 ASN A CA 1
ATOM 660 C C . ASN A 1 87 ? 29.974 -12.292 -31.586 1.00 97.69 87 ASN A C 1
ATOM 662 O O . ASN A 1 87 ? 28.935 -12.732 -32.084 1.00 97.69 87 ASN A O 1
ATOM 666 N N . TYR A 1 88 ? 30.175 -10.990 -31.365 1.00 96.88 88 TYR A N 1
ATOM 667 C CA . TYR A 1 88 ? 29.162 -9.934 -31.518 1.00 96.88 88 TYR A CA 1
ATOM 668 C C . TYR A 1 88 ? 27.854 -10.245 -30.763 1.00 96.88 88 TYR A C 1
ATOM 670 O O . TYR A 1 88 ? 26.811 -10.429 -31.398 1.00 96.88 88 TYR A O 1
ATOM 678 N N . PRO A 1 89 ? 27.882 -10.347 -29.418 1.00 97.50 89 PRO A N 1
ATOM 679 C CA . PRO A 1 89 ? 26.664 -10.543 -28.649 1.00 97.50 89 PRO A CA 1
ATOM 680 C C . PRO A 1 89 ? 25.742 -9.322 -28.781 1.00 97.50 89 PRO A C 1
ATOM 682 O O . PRO A 1 89 ? 26.202 -8.191 -28.640 1.00 97.50 89 PRO A O 1
ATOM 685 N N . GLN A 1 90 ? 24.451 -9.537 -29.050 1.00 94.50 90 GLN A N 1
ATOM 686 C CA . GLN A 1 90 ? 23.507 -8.433 -29.315 1.00 94.50 90 GLN A CA 1
ATOM 687 C C . GLN A 1 90 ? 22.513 -8.152 -28.195 1.00 94.50 90 GLN A C 1
ATOM 689 O O . GLN A 1 90 ? 22.073 -7.017 -28.054 1.00 94.50 90 GLN A O 1
ATOM 694 N N . ASP A 1 91 ? 22.161 -9.158 -27.401 1.00 95.62 91 ASP A N 1
ATOM 695 C CA . ASP A 1 91 ? 21.215 -9.008 -26.300 1.00 95.62 91 ASP A CA 1
ATOM 696 C C . ASP A 1 91 ? 21.545 -9.996 -25.185 1.00 95.62 91 ASP A C 1
ATOM 698 O O . ASP A 1 91 ? 22.169 -11.040 -25.413 1.00 95.62 91 ASP A O 1
ATOM 702 N N . VAL A 1 92 ? 21.119 -9.650 -23.978 1.00 95.50 92 VAL A N 1
ATOM 703 C CA . VAL A 1 92 ? 21.267 -10.463 -22.775 1.00 95.50 92 VAL A CA 1
ATOM 704 C C . VAL A 1 92 ? 19.992 -10.346 -21.954 1.00 95.50 92 VAL A C 1
ATOM 706 O O . VAL A 1 92 ? 19.422 -9.265 -21.843 1.00 95.50 92 VAL A O 1
ATOM 709 N N . ILE A 1 93 ? 19.538 -11.457 -21.383 1.00 94.81 93 ILE A N 1
ATOM 710 C CA . ILE A 1 93 ? 18.480 -11.500 -20.368 1.00 94.81 93 ILE A CA 1
ATOM 711 C C . ILE A 1 93 ? 18.894 -12.445 -19.239 1.00 94.81 93 ILE A C 1
ATOM 713 O O . ILE A 1 93 ? 19.870 -13.183 -19.373 1.00 94.81 93 ILE A O 1
ATOM 717 N N . ILE A 1 94 ? 18.151 -12.453 -18.135 1.00 92.00 94 ILE A N 1
ATOM 718 C CA . ILE A 1 94 ? 18.402 -13.361 -17.010 1.00 92.00 94 ILE A CA 1
ATOM 719 C C . ILE A 1 94 ? 17.291 -14.408 -16.914 1.00 92.00 94 ILE A C 1
ATOM 721 O O . ILE A 1 94 ? 16.117 -14.064 -16.801 1.00 92.00 94 ILE A O 1
ATOM 725 N N . ASP A 1 95 ? 17.676 -15.686 -16.893 1.00 88.25 95 ASP A N 1
ATOM 726 C CA . ASP A 1 95 ? 16.836 -16.776 -16.384 1.00 88.25 95 ASP A CA 1
ATOM 727 C C . ASP A 1 95 ? 17.014 -16.821 -14.863 1.00 88.25 95 ASP A C 1
ATOM 729 O O . ASP A 1 95 ? 17.992 -17.381 -14.355 1.00 88.25 95 ASP A O 1
ATOM 733 N N . LYS A 1 96 ? 16.086 -16.176 -14.145 1.00 82.00 96 LYS A N 1
ATOM 734 C CA . LYS A 1 96 ? 16.153 -16.011 -12.684 1.00 82.00 96 LYS A CA 1
ATOM 735 C C . LYS A 1 96 ? 16.128 -17.348 -11.948 1.00 82.00 96 LYS A C 1
ATOM 737 O O . LYS A 1 96 ? 16.819 -17.499 -10.948 1.00 82.00 96 LYS A O 1
ATOM 742 N N . GLU A 1 97 ? 15.379 -18.326 -12.454 1.00 82.31 97 GLU A N 1
ATOM 743 C CA . GLU A 1 97 ? 15.278 -19.640 -11.811 1.00 82.31 97 GLU A CA 1
ATOM 744 C C . GLU A 1 97 ? 16.600 -20.409 -11.837 1.00 82.31 97 GLU A C 1
ATOM 746 O O . GLU A 1 97 ? 16.913 -21.132 -10.894 1.00 82.31 97 GLU A O 1
ATOM 751 N N . ARG A 1 98 ? 17.377 -20.267 -12.918 1.00 82.81 98 ARG A N 1
ATOM 752 C CA . ARG A 1 98 ? 18.689 -20.918 -13.063 1.00 82.81 98 ARG A CA 1
ATOM 753 C C . ARG A 1 98 ? 19.859 -20.037 -12.640 1.00 82.81 98 ARG A C 1
ATOM 755 O O . ARG A 1 98 ? 20.997 -20.478 -12.756 1.00 82.81 98 ARG A O 1
ATOM 762 N N . ASP A 1 99 ? 19.586 -18.810 -12.201 1.00 88.50 99 ASP A N 1
ATOM 763 C CA . ASP A 1 99 ? 20.592 -17.788 -11.908 1.00 88.50 99 ASP A CA 1
ATOM 764 C C . ASP A 1 99 ? 21.629 -17.651 -13.042 1.00 88.50 99 ASP A C 1
ATOM 766 O O . ASP A 1 99 ? 22.843 -17.717 -12.836 1.00 88.50 99 ASP A O 1
ATOM 770 N N . SER A 1 100 ? 21.138 -17.525 -14.280 1.00 94.06 100 SER A N 1
ATOM 771 C CA . SER A 1 100 ? 21.979 -17.578 -15.482 1.00 94.06 100 SER A CA 1
ATOM 772 C C . SER A 1 100 ? 21.663 -16.467 -16.480 1.00 94.06 100 SER A C 1
ATOM 774 O O . SER A 1 100 ? 20.516 -16.041 -16.619 1.00 94.06 100 SER A O 1
ATOM 776 N N . LEU A 1 101 ? 22.694 -16.010 -17.187 1.00 96.31 101 LEU A N 1
ATOM 777 C CA . LEU A 1 101 ? 22.582 -15.123 -18.338 1.00 96.31 101 LEU A CA 1
ATOM 778 C C . LEU A 1 101 ? 22.162 -15.944 -19.555 1.00 96.31 101 LEU A C 1
ATOM 780 O O . LEU A 1 101 ? 22.757 -16.983 -19.831 1.00 96.31 101 LEU A O 1
ATOM 784 N N . ILE A 1 102 ? 21.189 -15.457 -20.313 1.00 97.25 102 ILE A N 1
ATOM 785 C CA . ILE A 1 102 ? 20.844 -15.965 -21.639 1.00 97.25 102 ILE A CA 1
ATOM 786 C C . ILE A 1 102 ? 21.286 -14.914 -22.648 1.00 97.25 102 ILE A C 1
ATOM 788 O O . ILE A 1 102 ? 20.798 -13.785 -22.626 1.00 97.25 102 ILE A O 1
ATOM 792 N N . ILE A 1 103 ? 22.241 -15.274 -23.498 1.00 98.12 103 ILE A N 1
ATOM 793 C CA . ILE A 1 103 ? 22.975 -14.333 -24.341 1.00 98.12 103 ILE A CA 1
ATOM 794 C C . ILE A 1 103 ? 22.761 -14.682 -25.807 1.00 98.12 103 ILE A C 1
ATOM 796 O O . ILE A 1 103 ? 22.922 -15.827 -26.235 1.00 98.12 103 ILE A O 1
ATOM 800 N N . SER A 1 104 ? 22.434 -13.656 -26.583 1.00 97.25 104 SER A N 1
ATOM 801 C CA . SER A 1 104 ? 22.318 -13.714 -28.032 1.00 97.25 104 SER A CA 1
ATOM 802 C C . SER A 1 104 ? 23.701 -13.602 -28.665 1.00 97.25 104 SER A C 1
ATOM 804 O O . SER A 1 104 ? 24.161 -12.496 -28.943 1.00 97.25 104 SER A O 1
ATOM 806 N N . ASP A 1 105 ? 24.358 -14.731 -28.919 1.00 97.56 105 ASP A N 1
ATOM 807 C CA . ASP A 1 105 ? 25.695 -14.805 -29.519 1.00 97.56 105 ASP A CA 1
ATOM 808 C C . ASP A 1 105 ? 25.599 -14.831 -31.057 1.00 97.56 105 ASP A C 1
ATOM 810 O O . ASP A 1 105 ? 25.740 -15.857 -31.735 1.00 97.56 105 ASP A O 1
ATOM 814 N N . ARG A 1 106 ? 25.240 -13.664 -31.600 1.00 96.25 106 ARG A N 1
ATOM 815 C CA . ARG A 1 106 ? 24.648 -13.488 -32.931 1.00 96.25 106 ARG A CA 1
ATOM 816 C C . ARG A 1 106 ? 25.526 -14.003 -34.068 1.00 96.25 106 ARG A C 1
ATOM 818 O O . ARG A 1 106 ? 25.028 -14.745 -34.915 1.00 96.25 106 ARG A O 1
ATOM 825 N N . SER A 1 107 ? 26.815 -13.659 -34.110 1.00 96.75 107 SER A N 1
ATOM 826 C CA . SER A 1 107 ? 27.693 -14.085 -35.218 1.00 96.75 107 SER A CA 1
ATOM 827 C C . SER A 1 107 ? 28.103 -15.558 -35.128 1.00 96.75 107 SER A C 1
ATOM 829 O O . SER A 1 107 ? 28.458 -16.145 -36.147 1.00 96.75 107 SER A O 1
ATOM 831 N N . ASN A 1 108 ? 27.980 -16.181 -33.952 1.00 97.69 108 ASN A N 1
ATOM 832 C CA . ASN A 1 108 ? 28.079 -17.636 -33.796 1.00 97.69 108 ASN A CA 1
ATOM 833 C C . ASN A 1 108 ? 26.747 -18.360 -34.071 1.00 97.69 108 ASN A C 1
ATOM 835 O O . ASN A 1 108 ? 26.687 -19.585 -33.987 1.00 97.69 108 ASN A O 1
ATOM 839 N N . ARG A 1 109 ? 25.682 -17.621 -34.416 1.00 97.25 109 ARG A N 1
ATOM 840 C CA . ARG A 1 109 ? 24.341 -18.139 -34.732 1.00 97.25 109 ARG A CA 1
ATOM 841 C C . ARG A 1 109 ? 23.784 -19.055 -33.639 1.00 97.25 109 ARG A C 1
ATOM 843 O O . ARG A 1 109 ? 23.225 -20.118 -33.927 1.00 97.25 109 ARG A O 1
ATOM 850 N N . ARG A 1 110 ? 23.963 -18.654 -32.380 1.00 96.94 110 ARG A N 1
ATOM 851 C CA . ARG A 1 110 ? 23.539 -19.427 -31.213 1.00 96.94 110 ARG A CA 1
ATOM 852 C C . ARG A 1 110 ? 22.996 -18.537 -30.099 1.00 96.94 110 ARG A C 1
ATOM 854 O O . ARG A 1 110 ? 23.286 -17.345 -30.038 1.00 96.94 110 ARG A O 1
ATOM 861 N N . VAL A 1 111 ? 22.232 -19.148 -29.201 1.00 97.31 111 VAL A N 1
ATOM 862 C CA . VAL A 1 111 ? 21.903 -18.578 -27.891 1.00 97.31 111 VAL A CA 1
ATOM 863 C C . VAL A 1 111 ? 22.631 -19.406 -26.845 1.00 97.31 111 VAL A C 1
ATOM 865 O O . VAL A 1 111 ? 22.544 -20.639 -26.864 1.00 97.31 111 VAL A O 1
ATOM 868 N N . VAL A 1 112 ? 23.360 -18.738 -25.955 1.00 97.19 112 VAL A N 1
ATOM 869 C CA . VAL A 1 112 ? 24.138 -19.393 -24.899 1.00 97.19 112 VAL A CA 1
ATOM 870 C C . VAL A 1 112 ? 23.580 -19.071 -23.522 1.00 97.19 112 VAL A C 1
ATOM 872 O O . VAL A 1 112 ? 23.090 -17.968 -23.286 1.00 97.19 112 VAL A O 1
ATOM 875 N N . ARG A 1 113 ? 23.663 -20.039 -22.613 1.00 96.12 113 ARG A N 1
ATOM 876 C CA . ARG A 1 113 ? 23.415 -19.872 -21.186 1.00 96.12 113 ARG A CA 1
ATOM 877 C C . ARG A 1 113 ? 24.752 -19.787 -20.461 1.00 96.12 113 ARG A C 1
ATOM 879 O O . ARG A 1 113 ? 25.594 -20.659 -20.634 1.00 96.12 113 ARG A O 1
ATOM 886 N N . TRP A 1 114 ? 24.925 -18.780 -19.620 1.00 95.06 114 TRP A N 1
ATOM 887 C CA . TRP A 1 114 ? 26.122 -18.589 -18.806 1.00 95.06 114 TRP A CA 1
ATOM 888 C C . TRP A 1 114 ? 25.739 -18.505 -17.335 1.00 95.06 114 TRP A C 1
ATOM 890 O O . TRP A 1 114 ? 24.754 -17.849 -17.005 1.00 95.06 114 TRP A O 1
ATOM 900 N N . SER A 1 115 ? 26.497 -19.129 -16.434 1.00 92.31 115 SER A N 1
ATOM 901 C CA . SER A 1 115 ? 26.261 -18.922 -14.998 1.00 92.31 115 SER A CA 1
ATOM 902 C C . SER A 1 115 ? 26.463 -17.448 -14.654 1.00 92.31 115 SER A C 1
ATOM 904 O O . SER A 1 115 ? 27.503 -16.881 -14.989 1.00 92.31 115 SER A O 1
ATOM 906 N N . ARG A 1 116 ? 25.501 -16.827 -13.963 1.00 86.25 116 ARG A N 1
ATOM 907 C CA . ARG A 1 116 ? 25.622 -15.419 -13.559 1.00 86.25 116 ARG A CA 1
ATOM 908 C C . ARG A 1 116 ? 26.700 -15.232 -12.489 1.00 86.25 116 ARG A C 1
ATOM 910 O O . ARG A 1 116 ? 27.308 -14.174 -12.407 1.00 86.25 116 ARG A O 1
ATOM 917 N N . ARG A 1 117 ? 26.972 -16.272 -11.690 1.00 82.50 117 ARG A N 1
ATOM 918 C CA . ARG A 1 117 ? 27.997 -16.267 -10.637 1.00 82.50 117 ARG A CA 1
ATOM 919 C C . ARG A 1 117 ? 29.130 -17.214 -11.017 1.00 82.50 117 ARG A C 1
ATOM 921 O O . ARG A 1 117 ? 28.896 -18.409 -11.193 1.00 82.50 117 ARG A O 1
ATOM 928 N N . ASN A 1 118 ? 30.350 -16.687 -11.120 1.00 75.50 118 ASN A N 1
ATOM 929 C CA . ASN A 1 118 ? 31.576 -17.451 -11.393 1.00 75.50 118 ASN A CA 1
ATOM 930 C C . ASN A 1 118 ? 31.530 -18.311 -12.675 1.00 75.50 118 ASN A C 1
ATOM 932 O O . ASN A 1 118 ? 32.202 -19.337 -12.754 1.00 75.50 118 ASN A O 1
ATOM 936 N N . GLY A 1 119 ? 30.732 -17.927 -13.677 1.00 76.19 119 GLY A N 1
ATOM 937 C CA . GLY A 1 119 ? 30.695 -18.634 -14.954 1.00 76.19 119 GLY A CA 1
ATOM 938 C C . GLY A 1 119 ? 31.965 -18.393 -15.764 1.00 76.19 119 GLY A C 1
ATOM 939 O O . GLY A 1 119 ? 32.238 -17.262 -16.155 1.00 76.19 119 GLY A O 1
ATOM 940 N N . THR A 1 120 ? 32.719 -19.446 -16.069 1.00 84.81 120 THR A N 1
ATOM 941 C CA . THR A 1 120 ? 33.914 -19.373 -16.930 1.00 84.81 120 THR A CA 1
ATOM 942 C C . THR A 1 120 ? 33.641 -19.794 -18.376 1.00 84.81 120 THR A C 1
ATOM 944 O O . THR A 1 120 ? 34.427 -19.465 -19.263 1.00 84.81 120 THR A O 1
ATOM 947 N N . SER A 1 121 ? 32.519 -20.471 -18.628 1.00 91.81 121 SER A N 1
ATOM 948 C CA . SER A 1 121 ? 32.082 -20.909 -19.954 1.00 91.81 121 SER A CA 1
ATOM 949 C C . SER A 1 121 ? 30.556 -20.885 -20.095 1.00 91.81 121 SER A C 1
ATOM 951 O O . SER A 1 121 ? 29.810 -20.891 -19.111 1.00 91.81 121 SER A O 1
ATOM 953 N N . GLY A 1 122 ? 30.098 -20.824 -21.343 1.00 93.56 122 GLY A N 1
ATOM 954 C CA . GLY A 1 122 ? 28.705 -20.811 -21.753 1.00 93.56 122 GLY A CA 1
ATOM 955 C C . GLY A 1 122 ? 28.273 -22.118 -22.418 1.00 93.56 122 GLY A C 1
ATOM 956 O O . GLY A 1 122 ? 28.959 -22.677 -23.273 1.00 93.56 122 GLY A O 1
ATOM 957 N N . GLU A 1 123 ? 27.077 -22.570 -22.063 1.00 95.38 123 GLU A N 1
ATOM 958 C CA . GLU A 1 123 ? 26.380 -23.704 -22.664 1.00 95.38 123 GLU A CA 1
ATOM 959 C C . GLU A 1 123 ? 25.571 -23.226 -23.877 1.00 95.38 123 GLU A C 1
ATOM 961 O O . GLU A 1 123 ? 24.763 -22.306 -23.767 1.00 95.38 123 GLU A O 1
ATOM 966 N N . THR A 1 124 ? 25.727 -23.856 -25.045 1.00 96.06 124 THR A N 1
ATOM 967 C CA . THR A 1 124 ? 24.849 -23.560 -26.191 1.00 96.06 124 THR A CA 1
ATOM 968 C C . THR A 1 124 ? 23.480 -24.195 -25.972 1.00 96.06 124 THR A C 1
ATOM 970 O O . THR A 1 124 ? 23.362 -25.416 -25.995 1.00 96.06 124 THR A O 1
ATOM 973 N N . ILE A 1 125 ? 22.443 -23.370 -25.810 1.00 94.50 125 ILE A N 1
ATOM 974 C CA . ILE A 1 125 ? 21.069 -23.843 -25.579 1.00 94.50 125 ILE A CA 1
ATOM 975 C C . ILE A 1 125 ? 20.209 -23.825 -26.844 1.00 94.50 125 ILE A C 1
ATOM 977 O O . ILE A 1 125 ? 19.243 -24.575 -26.929 1.00 94.50 125 ILE A O 1
ATOM 981 N N . LEU A 1 126 ? 20.561 -22.999 -27.834 1.00 95.19 126 LEU A N 1
ATOM 982 C CA . LEU A 1 126 ? 19.954 -22.986 -29.167 1.00 95.19 126 LEU A CA 1
ATOM 983 C C . LEU A 1 126 ? 21.044 -22.771 -30.217 1.00 95.19 126 LEU A C 1
ATOM 985 O O . LEU A 1 126 ? 21.899 -21.904 -30.046 1.00 95.19 126 LEU A O 1
ATOM 989 N N . SER A 1 127 ? 20.993 -23.519 -31.316 1.00 94.62 127 SER A N 1
ATOM 990 C CA . SER A 1 127 ? 21.942 -23.433 -32.431 1.00 94.62 127 SER A CA 1
ATOM 991 C C . SER A 1 127 ? 21.242 -23.066 -33.743 1.00 94.62 127 SER A C 1
ATOM 993 O O . SER A 1 127 ? 20.019 -23.158 -33.860 1.00 94.62 127 SER A O 1
ATOM 995 N N . ASN A 1 128 ? 22.026 -22.650 -34.742 1.00 93.56 128 ASN A N 1
ATOM 996 C CA . ASN A 1 128 ? 21.562 -22.288 -36.086 1.00 93.56 128 ASN A CA 1
ATOM 997 C C . ASN A 1 128 ? 20.525 -21.152 -36.131 1.00 93.56 128 ASN A C 1
ATOM 999 O O . ASN A 1 128 ? 19.727 -21.079 -37.065 1.00 93.56 128 ASN A O 1
ATOM 1003 N N . ILE A 1 129 ? 20.569 -20.240 -35.161 1.00 93.69 129 ILE A N 1
ATOM 1004 C CA . ILE A 1 129 ? 19.651 -19.105 -35.046 1.00 93.69 129 ILE A CA 1
ATOM 1005 C C . ILE A 1 129 ? 20.426 -17.794 -35.121 1.00 93.69 129 ILE A C 1
ATOM 1007 O O . ILE A 1 129 ? 21.345 -17.562 -34.337 1.00 93.69 129 ILE A O 1
ATOM 1011 N N . LEU A 1 130 ? 20.081 -16.915 -36.065 1.00 95.81 130 LEU A N 1
ATOM 1012 C CA . LEU A 1 130 ? 20.697 -15.588 -36.142 1.00 95.81 130 LEU A CA 1
ATOM 1013 C C . LEU A 1 130 ? 19.987 -14.659 -35.149 1.00 95.81 130 LEU A C 1
ATOM 1015 O O . LEU A 1 130 ? 19.190 -13.805 -35.536 1.00 95.81 130 LEU A O 1
ATOM 1019 N N . CYS A 1 131 ? 20.237 -14.894 -33.861 1.00 96.12 131 CYS A N 1
ATOM 1020 C CA . CYS A 1 131 ? 19.552 -14.219 -32.768 1.00 96.12 131 CYS A CA 1
ATOM 1021 C C . CYS A 1 131 ? 19.954 -12.741 -32.682 1.00 96.12 131 CYS A C 1
ATOM 1023 O O . CYS A 1 131 ? 21.144 -12.431 -32.677 1.00 96.12 131 CYS A O 1
ATOM 1025 N N . VAL A 1 132 ? 18.969 -11.841 -32.617 1.00 94.38 132 VAL A N 1
ATOM 1026 C CA . VAL A 1 132 ? 19.188 -10.385 -32.452 1.00 94.38 132 VAL A CA 1
ATOM 1027 C C . VAL A 1 132 ? 18.398 -9.770 -31.293 1.00 94.38 132 VAL A C 1
ATOM 1029 O O . VAL A 1 132 ? 18.621 -8.614 -30.957 1.00 94.38 132 VAL A O 1
ATOM 1032 N N . GLY A 1 133 ? 17.483 -10.523 -30.678 1.00 93.62 133 GLY A N 1
ATOM 1033 C CA . GLY A 1 133 ? 16.672 -10.052 -29.556 1.00 93.62 133 GLY A CA 1
ATOM 1034 C C . GLY A 1 133 ? 16.084 -11.211 -28.759 1.00 93.62 133 GLY A C 1
ATOM 1035 O O . GLY A 1 133 ? 15.696 -12.233 -29.339 1.00 93.62 133 GLY A O 1
ATOM 1036 N N . LEU A 1 134 ? 16.043 -11.039 -27.437 1.00 94.56 134 LEU A N 1
ATOM 1037 C CA . LEU A 1 134 ? 15.622 -12.047 -26.469 1.00 94.56 134 LEU A CA 1
ATOM 1038 C C . LEU A 1 134 ? 14.615 -11.461 -25.471 1.00 94.56 134 LEU A C 1
ATOM 1040 O O . LEU A 1 134 ? 14.785 -10.357 -24.952 1.00 94.56 134 LEU A O 1
ATOM 1044 N N . THR A 1 135 ? 13.597 -12.244 -25.122 1.00 93.94 135 THR A N 1
ATOM 1045 C CA . THR A 1 135 ? 12.772 -11.984 -23.934 1.00 93.94 135 THR A CA 1
ATOM 1046 C C . THR A 1 135 ? 12.260 -13.289 -23.336 1.00 93.94 135 THR A C 1
ATOM 1048 O O . THR A 1 135 ? 12.269 -14.325 -24.001 1.00 93.94 135 THR A O 1
ATOM 1051 N N . MET A 1 136 ? 11.838 -13.264 -22.077 1.00 90.81 136 MET A N 1
ATOM 1052 C CA . MET A 1 136 ? 11.335 -14.441 -21.374 1.00 90.81 136 MET A CA 1
ATOM 1053 C C . MET A 1 136 ? 10.066 -14.077 -20.610 1.00 90.81 136 MET A C 1
ATOM 1055 O O . MET A 1 136 ? 10.039 -13.051 -19.939 1.00 90.81 136 MET A O 1
ATOM 1059 N N . ASP A 1 137 ? 9.015 -14.887 -20.741 1.00 84.06 137 ASP A N 1
ATOM 1060 C CA . ASP A 1 137 ? 7.775 -14.681 -19.977 1.00 84.06 137 ASP A CA 1
ATOM 1061 C C . ASP A 1 137 ? 7.884 -15.218 -18.541 1.00 84.06 137 ASP A C 1
ATOM 1063 O O . ASP A 1 137 ? 8.860 -15.889 -18.189 1.00 84.06 137 ASP A O 1
ATOM 1067 N N . GLU A 1 138 ? 6.885 -14.940 -17.694 1.00 78.69 138 GLU A N 1
ATOM 1068 C CA . GLU A 1 138 ? 6.897 -15.402 -16.297 1.00 78.69 138 GLU A CA 1
ATOM 1069 C C . GLU A 1 138 ? 6.905 -16.931 -16.137 1.00 78.69 138 GLU A C 1
ATOM 1071 O O . GLU A 1 138 ? 7.322 -17.432 -15.097 1.00 78.69 138 GLU A O 1
ATOM 1076 N N . ASN A 1 139 ? 6.524 -17.681 -17.174 1.00 81.81 139 ASN A N 1
ATOM 1077 C CA . ASN A 1 139 ? 6.585 -19.145 -17.181 1.00 81.81 139 ASN A CA 1
ATOM 1078 C C . ASN A 1 139 ? 7.979 -19.669 -17.588 1.00 81.81 139 ASN A C 1
ATOM 1080 O O . ASN A 1 139 ? 8.203 -20.879 -17.701 1.00 81.81 139 ASN A O 1
ATOM 1084 N N . GLY A 1 140 ? 8.927 -18.769 -17.860 1.00 86.69 140 GLY A N 1
ATOM 1085 C CA . GLY A 1 140 ? 10.266 -19.096 -18.326 1.00 86.69 140 GLY A CA 1
ATOM 1086 C C . GLY A 1 140 ? 10.321 -19.560 -19.782 1.00 86.69 140 GLY A C 1
ATOM 1087 O O . GLY A 1 140 ? 11.269 -20.253 -20.158 1.00 86.69 140 GLY A O 1
ATOM 1088 N N . SER A 1 141 ? 9.320 -19.227 -20.603 1.00 92.50 141 SER A N 1
ATOM 1089 C CA . SER A 1 141 ? 9.376 -19.484 -22.045 1.00 92.50 141 SER A CA 1
ATOM 1090 C C . SER A 1 141 ? 10.251 -18.430 -22.713 1.00 92.50 141 SER A C 1
ATOM 1092 O O . SER A 1 141 ? 10.016 -17.233 -22.561 1.00 92.50 141 SER A O 1
ATOM 1094 N N . LEU A 1 142 ? 11.246 -18.875 -23.476 1.00 95.56 142 LEU A N 1
ATOM 1095 C CA . LEU A 1 142 ? 12.191 -18.010 -24.172 1.00 95.56 142 LEU A CA 1
ATOM 1096 C C . LEU A 1 142 ? 11.641 -17.619 -25.546 1.00 95.56 142 LEU A C 1
ATOM 1098 O O . LEU A 1 142 ? 11.330 -18.485 -26.361 1.00 95.56 142 LEU A O 1
ATOM 1102 N N . TYR A 1 143 ? 11.569 -16.324 -25.828 1.00 97.12 143 TYR A N 1
ATOM 1103 C CA . TYR A 1 143 ? 11.203 -15.773 -27.128 1.00 97.12 143 TYR A CA 1
ATOM 1104 C C . TYR A 1 143 ? 12.456 -15.223 -27.797 1.00 97.12 143 TYR A C 1
ATOM 1106 O O . TYR A 1 143 ? 13.190 -14.428 -27.209 1.00 97.12 143 TYR A O 1
ATOM 1114 N N . VAL A 1 144 ? 12.695 -15.660 -29.029 1.00 97.19 144 VAL A N 1
ATOM 1115 C CA . VAL A 1 144 ? 13.917 -15.374 -29.777 1.00 97.19 144 VAL A CA 1
ATOM 1116 C C . VAL A 1 144 ? 13.560 -14.836 -31.150 1.00 97.19 144 VAL A C 1
ATOM 1118 O O . VA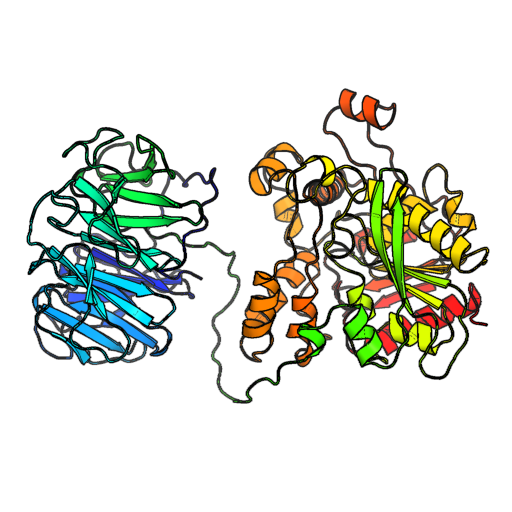L A 1 144 ? 12.752 -15.439 -31.857 1.00 97.19 144 VAL A O 1
ATOM 1121 N N . ILE A 1 145 ? 14.183 -13.729 -31.545 1.00 97.31 145 ILE A N 1
ATOM 1122 C CA . ILE A 1 145 ? 14.115 -13.241 -32.925 1.00 97.31 145 ILE A CA 1
ATOM 1123 C C . ILE A 1 145 ? 15.157 -13.980 -33.761 1.00 97.31 145 ILE A C 1
ATOM 1125 O O . ILE A 1 145 ? 16.352 -13.772 -33.558 1.00 97.31 145 ILE A O 1
ATOM 1129 N N . ASP A 1 146 ? 14.726 -14.779 -34.737 1.00 95.94 146 ASP A N 1
ATOM 1130 C CA . ASP A 1 146 ? 15.616 -15.291 -35.781 1.00 95.94 146 ASP A CA 1
ATOM 1131 C C . ASP A 1 146 ? 15.648 -14.294 -36.944 1.00 95.94 146 ASP A C 1
ATOM 1133 O O . ASP A 1 146 ? 14.794 -14.303 -37.837 1.00 95.94 146 ASP A O 1
ATOM 1137 N N . TYR A 1 147 ? 16.648 -13.412 -36.938 1.00 95.44 147 TYR A N 1
ATOM 1138 C CA . TYR A 1 147 ? 16.789 -12.375 -37.959 1.00 95.44 147 TYR A CA 1
ATOM 1139 C C . TYR A 1 147 ? 16.971 -12.961 -39.361 1.00 95.44 147 TYR A C 1
ATOM 1141 O O . TYR A 1 147 ? 16.520 -12.372 -40.339 1.00 95.44 147 TYR A O 1
ATOM 1149 N N . GLY A 1 148 ? 17.596 -14.140 -39.474 1.00 93.25 148 GLY A N 1
ATOM 1150 C CA . GLY A 1 148 ? 17.826 -14.796 -40.762 1.00 93.25 148 GLY A CA 1
ATOM 1151 C C . GLY A 1 148 ? 16.532 -15.265 -41.427 1.00 93.25 148 GLY A C 1
ATOM 1152 O O . GLY A 1 148 ? 16.468 -15.350 -42.651 1.00 93.25 148 GLY A O 1
ATOM 1153 N N . LYS A 1 149 ? 15.497 -15.531 -40.625 1.00 95.25 149 LYS A N 1
ATOM 1154 C CA . LYS A 1 149 ? 14.175 -15.976 -41.084 1.00 95.25 149 LYS A CA 1
ATOM 1155 C C . LYS A 1 149 ? 13.090 -14.905 -40.974 1.00 95.25 149 LYS A C 1
ATOM 1157 O O . LYS A 1 149 ? 12.001 -15.110 -41.494 1.00 95.25 149 LYS A O 1
ATOM 1162 N N . ASN A 1 150 ? 13.394 -13.757 -40.363 1.00 96.69 150 ASN A N 1
ATOM 1163 C CA . ASN A 1 150 ? 12.425 -12.705 -40.045 1.00 96.69 150 ASN A CA 1
ATOM 1164 C C . ASN A 1 150 ? 11.216 -13.255 -39.264 1.00 96.69 150 ASN A C 1
ATOM 1166 O O . ASN A 1 150 ? 10.063 -13.034 -39.628 1.00 96.69 150 ASN A O 1
ATOM 1170 N N . GLU A 1 151 ? 11.479 -13.998 -38.191 1.00 97.50 151 GLU A N 1
ATOM 1171 C CA . GLU A 1 151 ? 10.433 -14.575 -37.342 1.00 97.50 151 GLU A CA 1
ATOM 1172 C C . GLU A 1 151 ? 10.791 -14.481 -35.858 1.00 97.50 151 GLU A C 1
ATOM 1174 O O . GLU A 1 151 ? 11.961 -14.365 -35.486 1.00 97.50 151 GLU A O 1
ATOM 1179 N N . VAL A 1 152 ? 9.769 -14.560 -35.007 1.00 98.00 152 VAL A N 1
ATOM 1180 C CA . VAL A 1 152 ? 9.926 -14.732 -33.562 1.00 98.00 152 VAL A CA 1
ATOM 1181 C C . VAL A 1 152 ? 9.489 -16.137 -33.186 1.00 98.00 152 VAL A C 1
ATOM 1183 O O . VAL A 1 152 ? 8.380 -16.563 -33.516 1.00 98.00 152 VAL A O 1
ATOM 1186 N N . ARG A 1 153 ? 10.349 -16.850 -32.461 1.00 97.25 153 ARG A N 1
ATOM 1187 C CA . ARG A 1 153 ? 10.111 -18.218 -31.997 1.00 97.25 153 ARG A CA 1
ATOM 1188 C C . ARG A 1 153 ? 10.031 -18.261 -30.480 1.00 97.25 153 ARG A C 1
ATOM 1190 O O . ARG A 1 153 ? 10.898 -17.714 -29.808 1.00 97.25 153 ARG A O 1
ATOM 1197 N N . ARG A 1 154 ? 9.019 -18.944 -29.948 1.00 96.62 154 ARG A N 1
ATOM 1198 C CA . ARG A 1 154 ? 8.874 -19.256 -28.523 1.00 96.62 154 ARG A CA 1
ATOM 1199 C C . ARG A 1 154 ? 9.337 -20.682 -28.252 1.00 96.62 154 ARG A C 1
ATOM 1201 O O . ARG A 1 154 ? 8.828 -21.617 -28.866 1.00 96.62 154 ARG A O 1
ATOM 1208 N N . TYR A 1 155 ? 10.211 -20.844 -27.275 1.00 95.81 155 TYR A N 1
ATOM 1209 C CA . TYR A 1 155 ? 10.702 -22.114 -26.764 1.00 95.81 155 TYR A CA 1
ATOM 1210 C C . TYR A 1 155 ? 10.230 -22.261 -25.324 1.00 95.81 155 TYR A C 1
ATOM 1212 O O . TYR A 1 155 ? 10.601 -21.457 -24.467 1.00 95.81 155 TYR A O 1
ATOM 1220 N N . ARG A 1 156 ? 9.407 -23.269 -25.031 1.00 91.88 156 ARG A N 1
ATOM 1221 C CA . ARG A 1 156 ? 9.154 -23.622 -23.629 1.00 91.88 156 ARG A CA 1
ATOM 1222 C C . ARG A 1 156 ? 10.383 -24.306 -23.041 1.00 91.88 156 ARG A C 1
ATOM 1224 O O . ARG A 1 156 ? 11.258 -24.785 -23.763 1.00 91.88 156 ARG A O 1
ATOM 1231 N N . ARG A 1 157 ? 10.448 -24.378 -21.713 1.00 83.62 157 ARG A N 1
ATOM 1232 C CA . ARG A 1 157 ? 11.534 -25.071 -21.009 1.00 83.62 157 ARG A CA 1
ATOM 1233 C C . ARG A 1 157 ? 11.679 -26.508 -21.531 1.00 83.62 157 ARG A C 1
ATOM 1235 O O . ARG A 1 157 ? 10.730 -27.280 -21.489 1.00 83.62 157 ARG A O 1
ATOM 1242 N N . GLY A 1 158 ? 12.874 -26.842 -22.017 1.00 77.94 158 GLY A N 1
ATOM 1243 C CA . GLY A 1 158 ? 13.199 -28.164 -22.566 1.00 77.94 158 GLY A CA 1
ATOM 1244 C C . GLY A 1 158 ? 12.826 -28.380 -24.039 1.00 77.94 158 GLY A C 1
ATOM 1245 O O . GLY A 1 158 ? 13.198 -29.406 -24.599 1.00 77.94 158 GLY A O 1
ATOM 1246 N N . GLU A 1 159 ? 12.144 -27.436 -24.698 1.00 87.94 159 GLU A N 1
ATOM 1247 C CA . GLU A 1 159 ? 11.861 -27.525 -26.136 1.00 87.94 159 GLU A CA 1
ATOM 1248 C C . GLU A 1 159 ? 13.079 -27.081 -26.966 1.00 87.94 159 GLU A C 1
ATOM 1250 O O . GLU A 1 159 ? 13.647 -26.016 -26.735 1.00 87.94 159 GLU A O 1
ATOM 1255 N N . SER A 1 160 ? 13.439 -27.856 -27.995 1.00 80.56 160 SER A N 1
ATOM 1256 C CA . SER A 1 160 ? 14.532 -27.527 -28.929 1.00 80.56 160 SER A CA 1
ATOM 1257 C C . SER A 1 160 ? 14.055 -26.978 -30.278 1.00 80.56 160 SER A C 1
ATOM 1259 O O . SER A 1 160 ? 14.811 -26.304 -30.974 1.00 80.56 160 SER A O 1
ATOM 1261 N N . GLN A 1 161 ? 12.801 -27.245 -30.663 1.00 85.88 161 GLN A N 1
ATOM 1262 C CA . GLN A 1 161 ? 12.298 -26.937 -32.008 1.00 85.88 161 GLN A CA 1
ATOM 1263 C C . GLN A 1 161 ? 11.555 -25.607 -32.129 1.00 85.88 161 GLN A C 1
ATOM 1265 O O . GLN A 1 161 ? 11.490 -25.111 -33.249 1.00 85.88 161 GLN A O 1
ATOM 1270 N N . GLY A 1 162 ? 11.091 -24.999 -31.028 1.00 91.56 162 GLY A N 1
ATOM 1271 C CA . GLY A 1 162 ? 10.453 -23.674 -30.977 1.00 91.56 162 GLY A CA 1
ATOM 1272 C C . GLY A 1 162 ? 9.180 -23.521 -31.829 1.00 91.56 162 GLY A C 1
ATOM 1273 O O . GLY A 1 162 ? 9.071 -24.024 -32.941 1.00 91.56 162 GLY A O 1
ATOM 1274 N N . THR A 1 163 ? 8.190 -22.783 -31.339 1.00 95.44 163 THR A N 1
ATOM 1275 C CA . THR A 1 163 ? 6.983 -22.445 -32.116 1.00 95.44 163 THR A CA 1
ATOM 1276 C C . THR A 1 163 ? 7.104 -21.034 -32.678 1.00 95.44 163 THR A C 1
ATOM 1278 O O . THR A 1 163 ? 7.418 -20.118 -31.923 1.00 95.44 163 THR A O 1
ATOM 1281 N N . VAL A 1 164 ? 6.822 -20.830 -33.967 1.00 97.00 164 VAL A N 1
ATOM 1282 C CA . VAL A 1 164 ? 6.733 -19.475 -34.539 1.00 97.00 164 VAL A CA 1
ATOM 1283 C C . VAL A 1 164 ? 5.506 -18.764 -33.963 1.00 97.00 164 VAL A C 1
ATOM 1285 O O . VAL A 1 164 ? 4.397 -19.294 -34.020 1.00 97.00 164 VAL A O 1
ATOM 1288 N N . VAL A 1 165 ? 5.715 -17.584 -33.379 1.00 97.31 165 VAL A N 1
ATOM 1289 C CA . VAL A 1 165 ? 4.673 -16.778 -32.715 1.00 97.31 165 VAL A CA 1
ATOM 1290 C C . VAL A 1 165 ? 4.471 -15.398 -33.348 1.00 97.31 165 VAL A C 1
ATOM 1292 O O . VAL A 1 165 ? 3.463 -14.757 -33.069 1.00 97.31 165 VAL A O 1
ATOM 1295 N N . ALA A 1 166 ? 5.388 -14.958 -34.213 1.00 97.38 166 ALA A N 1
ATOM 1296 C CA . ALA A 1 166 ? 5.226 -13.788 -35.075 1.00 97.38 166 ALA A CA 1
ATOM 1297 C C . ALA A 1 166 ? 6.057 -13.960 -36.358 1.00 97.38 166 ALA A C 1
ATOM 1299 O O . ALA A 1 166 ? 7.179 -14.472 -36.301 1.00 97.38 166 ALA A O 1
ATOM 1300 N N . GLY A 1 167 ? 5.525 -13.526 -37.503 1.00 95.56 167 GLY A N 1
ATOM 1301 C CA . GLY A 1 167 ? 6.132 -13.760 -38.819 1.00 95.56 167 GLY A CA 1
ATOM 1302 C C . GLY A 1 167 ? 5.983 -15.212 -39.297 1.00 95.56 167 GLY A C 1
ATOM 1303 O O . GLY A 1 167 ? 4.945 -15.836 -39.087 1.00 95.56 167 GLY A O 1
ATOM 1304 N N . GLY A 1 168 ? 7.018 -15.749 -39.951 1.00 91.00 168 GLY A N 1
ATOM 1305 C CA . GLY A 1 168 ? 7.054 -17.139 -40.437 1.00 91.00 168 GLY A CA 1
ATOM 1306 C C . GLY A 1 168 ? 6.572 -17.357 -41.875 1.00 91.00 168 GLY A C 1
ATOM 1307 O O . GLY A 1 168 ? 6.725 -18.454 -42.403 1.00 91.00 168 GLY A O 1
ATOM 1308 N N . ASN A 1 169 ? 6.056 -16.321 -42.546 1.00 94.31 169 ASN A N 1
ATOM 1309 C CA . ASN A 1 169 ? 5.603 -16.385 -43.945 1.00 94.31 169 ASN A CA 1
ATOM 1310 C C . ASN A 1 169 ? 6.579 -15.694 -44.915 1.00 94.31 169 ASN A C 1
ATOM 1312 O O . ASN A 1 169 ? 6.181 -15.055 -45.893 1.00 94.31 169 ASN A O 1
ATOM 1316 N N . GLY A 1 170 ? 7.878 -15.801 -44.628 1.00 92.56 170 GLY A N 1
ATOM 1317 C CA . GLY A 1 170 ? 8.942 -15.117 -45.359 1.00 92.56 170 GLY A CA 1
ATOM 1318 C C . GLY A 1 170 ? 9.096 -13.642 -44.978 1.00 92.56 170 GLY A C 1
ATOM 1319 O O . GLY A 1 170 ? 8.374 -13.106 -44.137 1.00 92.56 170 GLY A O 1
ATOM 1320 N N . SER A 1 171 ? 10.072 -12.990 -45.607 1.00 96.31 171 SER A N 1
ATOM 1321 C CA . SER A 1 171 ? 10.381 -11.582 -45.366 1.00 96.31 171 SER A CA 1
ATOM 1322 C C . SER A 1 171 ? 9.499 -10.663 -46.212 1.00 96.31 171 SER A C 1
ATOM 1324 O O . SER A 1 171 ? 9.317 -10.915 -47.405 1.00 96.31 171 SER A O 1
ATOM 1326 N N . GLY A 1 172 ? 8.955 -9.605 -45.611 1.00 96.62 172 GLY A N 1
ATOM 1327 C CA . GLY A 1 172 ? 8.140 -8.620 -46.321 1.00 96.62 172 GLY A CA 1
ATOM 1328 C C . GLY A 1 172 ? 7.368 -7.683 -45.394 1.00 96.62 172 GLY A C 1
ATOM 1329 O O . GLY A 1 172 ? 7.609 -7.635 -44.188 1.00 96.62 172 GLY A O 1
ATOM 1330 N N . ASN A 1 173 ? 6.435 -6.925 -45.970 1.00 95.75 173 ASN A N 1
ATOM 1331 C CA . ASN A 1 173 ? 5.670 -5.881 -45.280 1.00 95.75 173 ASN A CA 1
ATOM 1332 C C . ASN A 1 173 ? 4.197 -6.244 -45.017 1.00 95.75 173 ASN A C 1
ATOM 1334 O O . ASN A 1 173 ? 3.471 -5.448 -44.411 1.00 95.75 173 ASN A O 1
ATOM 1338 N N . ARG A 1 174 ? 3.740 -7.435 -45.428 1.00 97.44 174 ARG A N 1
ATOM 1339 C CA . ARG A 1 174 ? 2.397 -7.925 -45.085 1.00 97.44 174 ARG A CA 1
ATOM 1340 C C . ARG A 1 174 ? 2.260 -8.121 -43.570 1.00 97.44 174 ARG A C 1
ATOM 1342 O O . ARG A 1 174 ? 3.255 -8.181 -42.850 1.00 97.44 174 ARG A O 1
ATOM 1349 N N . LEU A 1 175 ? 1.027 -8.183 -43.064 1.00 96.44 175 LEU A N 1
ATOM 1350 C CA . LEU A 1 175 ? 0.768 -8.329 -41.622 1.00 96.44 175 LEU A CA 1
ATOM 1351 C C . LEU A 1 175 ? 1.073 -9.737 -41.094 1.00 96.44 175 LEU A C 1
ATOM 1353 O O . LEU A 1 175 ? 1.214 -9.918 -39.893 1.00 96.44 175 LEU A O 1
ATOM 1357 N N . ASP A 1 176 ? 1.202 -10.725 -41.974 1.00 96.12 176 ASP A N 1
ATOM 1358 C CA . ASP A 1 176 ? 1.632 -12.091 -41.674 1.00 96.12 176 ASP A CA 1
ATOM 1359 C C . ASP A 1 176 ? 3.157 -12.294 -41.846 1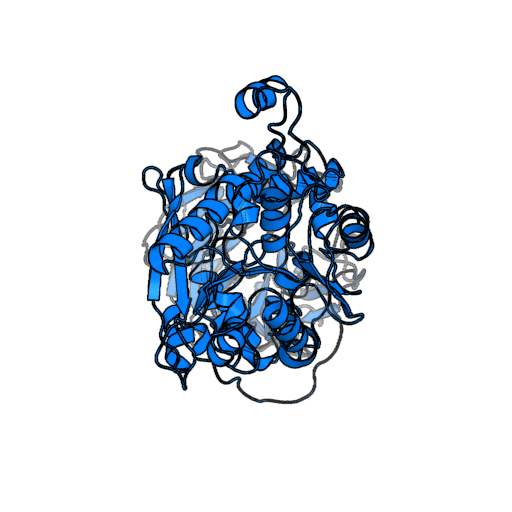.00 96.12 176 ASP A C 1
ATOM 1361 O O . ASP A 1 176 ? 3.663 -13.403 -41.664 1.00 96.12 176 ASP A O 1
ATOM 1365 N N . GLN A 1 177 ? 3.893 -11.228 -42.181 1.00 97.88 177 GLN A N 1
ATOM 1366 C CA . GLN A 1 177 ? 5.338 -11.208 -42.418 1.00 97.88 177 GLN A CA 1
ATOM 1367 C C . GLN A 1 177 ? 6.035 -10.195 -41.501 1.00 97.88 177 GLN A C 1
ATOM 1369 O O . GLN A 1 177 ? 5.411 -9.273 -40.976 1.00 97.88 177 GLN A O 1
ATOM 1374 N N . LEU A 1 178 ? 7.350 -10.350 -41.340 1.00 97.75 178 LEU A N 1
ATOM 1375 C CA . LEU A 1 178 ? 8.214 -9.346 -40.717 1.00 97.75 178 LEU A CA 1
ATOM 1376 C C . LEU A 1 178 ? 9.349 -8.983 -41.682 1.00 97.75 178 LEU A C 1
ATOM 1378 O O . LEU A 1 178 ? 9.777 -9.804 -42.502 1.00 97.75 178 LEU A O 1
ATOM 1382 N N . TYR A 1 179 ? 9.889 -7.773 -41.552 1.00 97.25 179 TYR A N 1
ATOM 1383 C CA . TYR A 1 179 ? 11.119 -7.381 -42.240 1.00 97.25 179 TYR A CA 1
ATOM 1384 C C . TYR A 1 179 ? 12.050 -6.605 -41.311 1.00 97.25 179 TYR A C 1
ATOM 1386 O O . TYR A 1 179 ? 11.712 -5.546 -40.777 1.00 97.25 179 TYR A O 1
ATOM 1394 N N . GLY A 1 180 ? 13.237 -7.174 -41.098 1.00 95.56 180 GLY A N 1
ATOM 1395 C CA . GLY A 1 180 ? 14.245 -6.639 -40.193 1.00 95.56 180 GLY A CA 1
ATOM 1396 C C . GLY A 1 180 ? 13.755 -6.502 -38.747 1.00 95.56 180 GLY A C 1
ATOM 1397 O O . GLY A 1 180 ? 13.895 -5.408 -38.197 1.00 95.56 180 GLY A O 1
ATOM 1398 N N . PRO A 1 181 ? 13.177 -7.547 -38.117 1.00 97.19 181 PRO A N 1
ATOM 1399 C CA . PRO A 1 181 ? 12.784 -7.478 -36.712 1.00 97.19 181 PRO A CA 1
ATOM 1400 C C . PRO A 1 181 ? 14.009 -7.195 -35.830 1.00 97.19 181 PRO A C 1
ATOM 1402 O O . PRO A 1 181 ? 15.051 -7.834 -35.987 1.00 97.19 181 PRO A O 1
ATOM 1405 N N . ARG A 1 182 ? 13.912 -6.208 -34.934 1.00 94.06 182 ARG A N 1
ATOM 1406 C CA . ARG A 1 182 ? 15.041 -5.724 -34.117 1.00 94.06 182 ARG A CA 1
ATOM 1407 C C . ARG A 1 182 ? 14.888 -6.006 -32.635 1.00 94.06 182 ARG A C 1
ATOM 1409 O O . ARG A 1 182 ? 15.894 -6.228 -31.975 1.00 94.06 182 ARG A O 1
ATOM 1416 N N . TYR A 1 183 ? 13.667 -5.975 -32.116 1.00 94.69 183 TYR A N 1
ATOM 1417 C CA . TYR A 1 183 ? 13.411 -6.158 -30.694 1.00 94.69 183 TYR A CA 1
ATOM 1418 C C . TYR A 1 183 ? 12.065 -6.839 -30.470 1.00 94.69 183 TYR A C 1
ATOM 1420 O O . TYR A 1 183 ? 11.141 -6.691 -31.273 1.00 94.69 183 TYR A O 1
ATOM 1428 N N . VAL A 1 184 ? 11.978 -7.609 -29.386 1.00 95.06 184 VAL A N 1
ATOM 1429 C CA . VAL A 1 184 ? 10.789 -8.369 -29.008 1.00 95.06 184 VAL A CA 1
ATOM 1430 C C . VAL A 1 184 ? 10.438 -8.070 -27.558 1.00 95.06 184 VAL A C 1
ATOM 1432 O O . VAL A 1 184 ? 11.297 -8.084 -26.680 1.00 95.06 184 VAL A O 1
ATOM 1435 N N . PHE A 1 185 ? 9.160 -7.813 -27.316 1.00 93.75 185 PHE A N 1
ATOM 1436 C CA . PHE A 1 185 ? 8.581 -7.674 -25.988 1.00 93.75 185 PHE A CA 1
ATOM 1437 C C . PHE A 1 185 ? 7.357 -8.583 -25.886 1.00 93.75 185 PHE A C 1
ATOM 1439 O O . PHE A 1 185 ? 6.647 -8.777 -26.871 1.00 93.75 185 PHE A O 1
ATOM 1446 N N . VAL A 1 186 ? 7.112 -9.151 -24.710 1.00 91.50 186 VAL A N 1
ATOM 1447 C CA . VAL A 1 186 ? 5.939 -9.992 -24.449 1.00 91.50 186 VAL A CA 1
ATOM 1448 C C . VAL A 1 186 ? 5.209 -9.416 -23.244 1.00 91.50 186 VAL A C 1
ATOM 1450 O O . VAL A 1 186 ? 5.847 -9.158 -22.226 1.00 91.50 186 VAL A O 1
ATOM 1453 N N . ASP A 1 187 ? 3.906 -9.163 -23.385 1.00 82.50 187 ASP A N 1
ATOM 1454 C CA . ASP A 1 187 ? 3.060 -8.711 -22.272 1.00 82.50 187 ASP A CA 1
ATOM 1455 C C . ASP A 1 187 ? 2.505 -9.888 -21.448 1.00 82.50 187 ASP A C 1
ATOM 1457 O O . ASP A 1 187 ? 2.675 -11.056 -21.805 1.00 82.50 187 ASP A O 1
ATOM 1461 N N . ARG A 1 188 ? 1.823 -9.569 -20.341 1.00 79.31 188 ARG A N 1
ATOM 1462 C CA . ARG A 1 188 ? 1.215 -10.547 -19.417 1.00 79.31 188 ARG A CA 1
ATOM 1463 C C . ARG A 1 188 ? 0.114 -11.399 -20.060 1.00 79.31 188 ARG A C 1
ATOM 1465 O O . ARG A 1 188 ? -0.169 -12.492 -19.589 1.00 79.31 188 ARG A O 1
ATOM 1472 N N . ASP A 1 189 ? -0.476 -10.934 -21.162 1.00 82.12 189 ASP A N 1
ATOM 1473 C CA . ASP A 1 189 ? -1.452 -11.707 -21.941 1.00 82.12 189 ASP A CA 1
ATOM 1474 C C . ASP A 1 189 ? -0.763 -12.639 -22.959 1.00 82.12 189 ASP A C 1
ATOM 1476 O O . ASP A 1 189 ? -1.413 -13.266 -23.804 1.00 82.12 189 ASP A O 1
ATOM 1480 N N . HIS A 1 190 ? 0.570 -12.729 -22.906 1.00 86.31 190 HIS A N 1
ATOM 1481 C CA . HIS A 1 190 ? 1.431 -13.406 -23.871 1.00 86.31 190 HIS A CA 1
ATOM 1482 C C . HIS A 1 190 ? 1.283 -12.878 -25.306 1.00 86.31 190 HIS A C 1
ATOM 1484 O O . HIS A 1 190 ? 1.476 -13.625 -26.273 1.00 86.31 190 HIS A O 1
ATOM 1490 N N . SER A 1 191 ? 0.938 -11.600 -25.468 1.00 92.06 191 SER A N 1
ATOM 1491 C CA . SER A 1 191 ? 0.999 -10.937 -26.768 1.00 92.06 191 SER A CA 1
ATOM 1492 C C . SER A 1 191 ? 2.434 -10.535 -27.078 1.00 92.06 191 SER A C 1
ATOM 1494 O O . SER A 1 191 ? 3.130 -9.971 -26.236 1.00 92.06 191 SER A O 1
ATOM 1496 N N . VAL A 1 192 ? 2.865 -10.784 -28.311 1.00 96.31 192 VAL A N 1
ATOM 1497 C CA . VAL A 1 192 ? 4.226 -10.509 -28.777 1.00 96.31 192 VAL A CA 1
ATOM 1498 C C . VAL A 1 192 ? 4.245 -9.184 -29.531 1.00 96.31 192 VAL A C 1
ATOM 1500 O O . VAL A 1 192 ? 3.545 -9.022 -30.527 1.00 96.31 192 VAL A O 1
ATOM 1503 N N . TYR A 1 193 ? 5.061 -8.241 -29.080 1.00 97.00 193 TYR A N 1
ATOM 1504 C CA . TYR A 1 193 ? 5.318 -6.974 -29.755 1.00 97.00 193 TYR A CA 1
ATOM 1505 C C . TYR A 1 193 ? 6.676 -7.054 -30.430 1.00 97.00 193 TYR A C 1
ATOM 1507 O O . TYR A 1 193 ? 7.666 -7.415 -29.793 1.00 97.00 193 TYR A O 1
ATOM 1515 N N . VAL A 1 194 ? 6.724 -6.710 -31.711 1.00 97.69 194 VAL A N 1
ATOM 1516 C CA . VAL A 1 194 ? 7.942 -6.761 -32.516 1.00 97.69 194 VAL A CA 1
ATOM 1517 C C . VAL A 1 194 ? 8.168 -5.401 -33.144 1.00 97.69 194 VAL A C 1
ATOM 1519 O O . VAL A 1 194 ? 7.290 -4.885 -33.833 1.00 97.69 194 VAL A O 1
ATOM 1522 N N . SER A 1 195 ? 9.344 -4.821 -32.922 1.00 96.19 195 SER A N 1
ATOM 1523 C CA . SER A 1 195 ? 9.789 -3.669 -33.701 1.00 96.19 195 SER A CA 1
ATOM 1524 C C . SER A 1 195 ? 10.447 -4.137 -34.992 1.00 96.19 195 SER A C 1
ATOM 1526 O O . SER A 1 195 ? 11.359 -4.969 -34.999 1.00 96.19 195 SER A O 1
ATOM 1528 N N . GLU A 1 196 ? 9.970 -3.607 -36.108 1.00 96.56 196 GLU A N 1
ATOM 1529 C CA . GLU A 1 196 ? 10.421 -3.961 -37.445 1.00 96.56 196 GLU A CA 1
ATOM 1530 C C . GLU A 1 196 ? 11.229 -2.797 -38.007 1.00 96.56 196 GLU A C 1
ATOM 1532 O O . GLU A 1 196 ? 10.679 -1.835 -38.540 1.00 96.56 196 GLU A O 1
ATOM 1537 N N . GLY A 1 197 ? 12.553 -2.893 -37.888 1.00 94.25 197 GLY A N 1
ATOM 1538 C CA . GLY A 1 197 ? 13.474 -1.869 -38.368 1.00 94.25 197 GLY A CA 1
ATOM 1539 C C . GLY A 1 197 ? 13.489 -1.720 -39.891 1.00 94.25 197 GLY A C 1
ATOM 1540 O O . GLY A 1 197 ? 13.954 -0.699 -40.378 1.00 94.25 197 GLY A O 1
ATOM 1541 N N . GLY A 1 198 ? 13.025 -2.732 -40.635 1.00 95.44 198 GLY A N 1
ATOM 1542 C CA . GLY A 1 198 ? 12.894 -2.677 -42.094 1.00 95.44 198 GLY A CA 1
ATOM 1543 C C . GLY A 1 198 ? 11.531 -2.179 -42.587 1.00 95.44 198 GLY A C 1
ATOM 1544 O O . GLY A 1 198 ? 11.444 -1.717 -43.718 1.00 95.44 198 GLY A O 1
ATOM 1545 N N . ASN A 1 199 ? 10.484 -2.273 -41.758 1.00 97.12 199 ASN A N 1
ATOM 1546 C CA . ASN A 1 199 ? 9.124 -1.812 -42.082 1.00 97.12 199 ASN A CA 1
ATOM 1547 C C . ASN A 1 199 ? 8.724 -0.530 -41.319 1.00 97.12 199 ASN A C 1
ATOM 1549 O O . ASN A 1 199 ? 7.573 -0.104 -41.418 1.00 97.12 199 ASN A O 1
ATOM 1553 N N . ASP A 1 200 ? 9.630 0.041 -40.518 1.00 97.31 200 ASP A N 1
ATOM 1554 C CA . ASP A 1 200 ? 9.431 1.261 -39.722 1.00 97.31 200 ASP A CA 1
ATOM 1555 C C . ASP A 1 200 ? 8.147 1.256 -38.874 1.00 97.31 200 ASP A C 1
ATOM 1557 O O . ASP A 1 200 ? 7.397 2.236 -38.786 1.00 97.31 200 ASP A O 1
ATOM 1561 N N . ARG A 1 201 ? 7.868 0.112 -38.241 1.00 97.31 201 ARG A N 1
ATOM 1562 C CA . ARG A 1 201 ? 6.638 -0.115 -37.470 1.00 97.31 201 ARG A CA 1
ATOM 1563 C C . ARG A 1 201 ? 6.864 -0.998 -36.251 1.00 97.31 201 ARG A C 1
ATOM 1565 O O . ARG A 1 201 ? 7.873 -1.693 -36.146 1.00 97.31 201 ARG A O 1
ATOM 1572 N N . VAL A 1 202 ? 5.884 -1.000 -35.355 1.00 98.00 202 VAL A N 1
ATOM 1573 C CA . VAL A 1 202 ? 5.743 -2.000 -34.293 1.00 98.00 202 VAL A CA 1
ATOM 1574 C C . VAL A 1 202 ? 4.454 -2.779 -34.515 1.00 98.00 202 VAL A C 1
ATOM 1576 O O . VAL A 1 202 ? 3.381 -2.180 -34.632 1.00 98.00 202 VAL A O 1
ATOM 1579 N N . THR A 1 203 ? 4.546 -4.108 -34.539 1.00 97.94 203 THR A N 1
ATOM 1580 C CA . THR A 1 203 ? 3.386 -5.001 -34.639 1.00 97.94 203 THR A CA 1
ATOM 1581 C C . THR A 1 203 ? 3.128 -5.745 -33.332 1.00 97.94 203 THR A C 1
ATOM 1583 O O . THR A 1 203 ? 4.061 -6.221 -32.691 1.00 97.94 203 THR A O 1
ATOM 1586 N N . LYS A 1 204 ? 1.853 -5.857 -32.939 1.00 97.31 204 LYS A N 1
ATOM 1587 C CA . LYS A 1 204 ? 1.362 -6.707 -31.844 1.00 97.31 204 LYS A CA 1
ATOM 1588 C C . LYS A 1 204 ? 0.746 -7.978 -32.421 1.00 97.31 204 LYS A C 1
ATOM 1590 O O . LYS A 1 204 ? -0.139 -7.910 -33.270 1.00 97.31 204 LYS A O 1
ATOM 1595 N N . TRP A 1 205 ? 1.160 -9.123 -31.902 1.00 97.62 205 TRP A N 1
ATOM 1596 C CA . TRP A 1 205 ? 0.680 -10.450 -32.263 1.00 97.62 205 TRP A CA 1
ATOM 1597 C C . TRP A 1 205 ? 0.031 -11.077 -31.037 1.00 97.62 205 TRP A C 1
ATOM 1599 O O . TRP A 1 205 ? 0.700 -11.392 -30.055 1.00 97.62 205 TRP A O 1
ATOM 1609 N N . MET A 1 206 ? -1.291 -11.226 -31.071 1.00 94.56 206 MET A N 1
ATOM 1610 C CA . MET A 1 206 ? -2.017 -11.907 -29.997 1.00 94.56 206 MET A CA 1
ATOM 1611 C C . MET A 1 206 ? -1.687 -13.401 -30.006 1.00 94.56 206 MET A C 1
ATOM 1613 O O . MET A 1 206 ? -1.369 -13.976 -31.050 1.00 94.56 206 MET A O 1
ATOM 1617 N N . LYS A 1 207 ? -1.792 -14.055 -28.847 1.00 91.12 207 LYS A N 1
ATOM 1618 C CA . LYS A 1 207 ? -1.532 -15.492 -28.712 1.00 91.12 207 LYS A CA 1
ATOM 1619 C C . LYS A 1 207 ? -2.357 -16.299 -29.726 1.00 91.12 207 LYS A C 1
ATOM 1621 O O . LYS A 1 207 ? -3.581 -16.303 -29.684 1.00 91.12 207 LYS A O 1
ATOM 1626 N N . GLY A 1 208 ? -1.669 -16.999 -30.632 1.00 88.75 208 GLY A N 1
ATOM 1627 C CA . GLY A 1 208 ? -2.290 -17.825 -31.677 1.00 88.75 208 GLY A CA 1
ATOM 1628 C C . GLY A 1 208 ? -2.721 -17.075 -32.946 1.00 88.75 208 GLY A C 1
ATOM 1629 O O . GLY A 1 208 ? -3.223 -17.713 -33.873 1.00 88.75 208 GLY A O 1
ATOM 1630 N N . ALA A 1 209 ? -2.509 -15.758 -33.024 1.00 92.31 209 ALA A N 1
ATOM 1631 C CA . ALA A 1 209 ? -2.818 -14.972 -34.214 1.00 92.31 209 ALA A CA 1
ATOM 1632 C C . ALA A 1 209 ? -1.959 -15.394 -35.419 1.00 92.31 209 ALA A C 1
ATOM 1634 O O . ALA A 1 209 ? -0.800 -15.783 -35.278 1.00 92.31 209 ALA A O 1
ATOM 1635 N N . LYS A 1 210 ? -2.537 -15.301 -36.623 1.00 93.31 210 LYS A N 1
ATOM 1636 C CA . LYS A 1 210 ? -1.845 -15.581 -37.897 1.00 93.31 210 LYS A CA 1
ATOM 1637 C C . LYS A 1 210 ? -1.219 -14.344 -38.540 1.00 93.31 210 LYS A C 1
ATOM 1639 O O . LYS A 1 210 ? -0.374 -14.482 -39.414 1.00 93.31 210 LYS A O 1
ATOM 1644 N N . GLN A 1 211 ? -1.630 -13.162 -38.097 1.00 96.62 211 GLN A N 1
ATOM 1645 C CA . GLN A 1 211 ? -1.132 -11.873 -38.555 1.00 96.62 211 GLN A CA 1
ATOM 1646 C C . GLN A 1 211 ? -1.046 -10.909 -37.370 1.00 96.62 211 GLN A C 1
ATOM 1648 O O . GLN A 1 211 ? -1.829 -11.017 -36.420 1.00 96.62 211 GLN A O 1
ATOM 1653 N N . GLY A 1 212 ? -0.099 -9.982 -37.429 1.00 96.25 212 GLY A N 1
ATOM 1654 C CA . GLY A 1 212 ? 0.051 -8.901 -36.470 1.00 96.25 212 GLY A CA 1
ATOM 1655 C C . GLY A 1 212 ? -0.882 -7.727 -36.756 1.00 96.25 212 GLY A C 1
ATOM 1656 O O . GLY A 1 212 ? -1.490 -7.612 -37.819 1.00 96.25 212 GLY A O 1
ATOM 1657 N N . ILE A 1 213 ? -0.961 -6.819 -35.790 1.00 96.38 213 ILE A N 1
ATOM 1658 C CA . ILE A 1 213 ? -1.651 -5.533 -35.903 1.00 96.38 213 ILE A CA 1
ATOM 1659 C C . ILE A 1 213 ? -0.611 -4.439 -35.690 1.00 96.38 213 ILE A C 1
ATOM 1661 O O . ILE A 1 213 ? 0.159 -4.508 -34.733 1.00 96.38 213 ILE A O 1
ATOM 1665 N N . VAL A 1 214 ? -0.571 -3.431 -36.561 1.00 96.81 214 VAL A N 1
ATOM 1666 C CA . VAL A 1 214 ? 0.314 -2.273 -36.364 1.00 96.81 214 VAL A CA 1
ATOM 1667 C C . VAL A 1 214 ? -0.199 -1.460 -35.180 1.00 96.81 214 VAL A C 1
ATOM 1669 O O . VAL A 1 214 ? -1.334 -0.991 -35.198 1.00 96.81 214 VAL A O 1
ATOM 1672 N N . VAL A 1 215 ? 0.630 -1.312 -34.148 1.00 96.19 215 VAL A N 1
ATOM 1673 C CA . VAL A 1 215 ? 0.285 -0.582 -32.914 1.00 96.19 215 VAL A CA 1
ATOM 1674 C C . VAL A 1 215 ? 1.054 0.727 -32.753 1.00 96.19 215 VAL A C 1
ATOM 1676 O O . VAL A 1 215 ? 0.666 1.553 -31.935 1.00 96.19 215 VAL A O 1
ATOM 1679 N N . ALA A 1 216 ? 2.119 0.929 -33.533 1.00 96.19 216 ALA A N 1
ATOM 1680 C CA . ALA A 1 216 ? 2.838 2.195 -33.633 1.00 96.19 216 ALA A CA 1
ATOM 1681 C C . ALA A 1 216 ? 3.602 2.281 -34.968 1.00 96.19 216 ALA A C 1
ATOM 1683 O O . ALA A 1 216 ? 4.127 1.272 -35.451 1.00 96.19 216 ALA A O 1
ATOM 1684 N N . GLY A 1 217 ? 3.711 3.484 -35.535 1.00 94.69 217 GLY A N 1
ATOM 1685 C CA . GLY A 1 217 ? 4.403 3.726 -36.808 1.00 94.69 217 GLY A CA 1
ATOM 1686 C C . GLY A 1 217 ? 3.648 3.189 -38.030 1.00 94.69 217 GLY A C 1
ATOM 1687 O O . GLY A 1 217 ? 2.418 3.171 -38.057 1.00 94.69 217 GLY A O 1
ATOM 1688 N N . GLY A 1 218 ? 4.387 2.741 -39.052 1.00 90.31 218 GLY A N 1
ATOM 1689 C CA . GLY A 1 218 ? 3.817 2.101 -40.246 1.00 90.31 218 GLY A CA 1
ATOM 1690 C C . GLY A 1 218 ? 3.376 3.040 -41.373 1.00 90.31 218 GLY A C 1
ATOM 1691 O O . GLY A 1 218 ? 2.816 2.564 -42.355 1.00 90.31 218 GLY A O 1
ATOM 1692 N N . GLN A 1 219 ? 3.660 4.343 -41.276 1.00 93.06 219 GLN A N 1
ATOM 1693 C CA . GLN A 1 219 ? 3.431 5.330 -42.349 1.00 93.06 219 GLN A CA 1
ATOM 1694 C C . GLN A 1 219 ? 4.704 5.614 -43.173 1.00 93.06 219 GLN A C 1
ATOM 1696 O O . GLN A 1 219 ? 4.945 6.738 -43.618 1.00 93.06 219 GLN A O 1
ATOM 1701 N N . GLY A 1 220 ? 5.536 4.583 -43.352 1.00 90.56 220 GLY A N 1
ATOM 1702 C CA . GLY A 1 220 ? 6.834 4.664 -44.022 1.00 90.56 220 GLY A CA 1
ATOM 1703 C C . GLY A 1 220 ? 7.940 5.292 -43.170 1.00 90.56 220 GLY A C 1
ATOM 1704 O O . GLY A 1 220 ? 7.700 5.795 -42.069 1.00 90.56 220 GLY A O 1
ATOM 1705 N N . GLN A 1 221 ? 9.158 5.250 -43.711 1.00 96.06 221 GLN A N 1
ATOM 1706 C CA . GLN A 1 221 ? 10.339 5.826 -43.083 1.00 96.06 221 GLN A CA 1
ATOM 1707 C C . GLN A 1 221 ? 10.223 7.354 -43.001 1.00 96.06 221 GLN A C 1
ATOM 1709 O O . GLN A 1 221 ? 9.957 8.019 -44.003 1.00 96.06 221 GLN A O 1
ATOM 1714 N N . GLY A 1 222 ? 10.470 7.932 -41.827 1.00 93.81 222 GLY A N 1
ATOM 1715 C CA . GLY A 1 222 ? 10.492 9.385 -41.662 1.00 93.81 222 GLY A CA 1
ATOM 1716 C C . GLY A 1 222 ? 10.577 9.827 -40.208 1.00 93.81 222 GLY A C 1
ATOM 1717 O O . GLY A 1 222 ? 10.712 9.004 -39.306 1.00 93.81 222 GLY A O 1
ATOM 1718 N N . ASN A 1 223 ? 10.502 11.138 -39.974 1.00 92.06 223 ASN A N 1
ATOM 1719 C CA . ASN A 1 223 ? 10.579 11.752 -38.642 1.00 92.06 223 ASN A CA 1
ATOM 1720 C C . ASN A 1 223 ? 9.247 12.380 -38.181 1.00 92.06 223 ASN A C 1
ATOM 1722 O O . ASN A 1 223 ? 9.199 13.010 -37.119 1.00 92.06 223 ASN A O 1
ATOM 1726 N N . GLY A 1 224 ? 8.157 12.195 -38.935 1.00 92.62 224 GLY A N 1
ATOM 1727 C CA . GLY A 1 224 ? 6.815 12.610 -38.528 1.00 92.62 224 GLY A CA 1
ATOM 1728 C C . GLY A 1 224 ? 6.335 11.902 -37.254 1.00 92.62 224 GLY A C 1
ATOM 1729 O O . GLY A 1 224 ? 6.928 10.921 -36.802 1.00 92.62 224 GLY A O 1
ATOM 1730 N N . LEU A 1 225 ? 5.241 12.383 -36.657 1.00 93.00 225 LEU A N 1
ATOM 1731 C CA . LEU A 1 225 ? 4.662 11.777 -35.445 1.00 93.00 225 LEU A CA 1
ATOM 1732 C C . LEU A 1 225 ? 3.973 10.429 -35.710 1.00 93.00 225 LEU A C 1
ATOM 1734 O O . LEU A 1 225 ? 3.695 9.682 -34.778 1.00 93.00 225 LEU A O 1
ATOM 1738 N N . THR A 1 226 ? 3.727 10.093 -36.974 1.00 93.94 226 THR A N 1
ATOM 1739 C CA . THR A 1 226 ? 3.169 8.806 -37.409 1.00 93.94 226 THR A CA 1
ATOM 1740 C C . THR A 1 226 ? 4.222 7.853 -37.987 1.00 93.94 226 THR A C 1
ATOM 1742 O O . THR A 1 226 ? 3.886 6.745 -38.403 1.00 93.94 226 THR A O 1
ATOM 1745 N N . GLN A 1 227 ? 5.489 8.274 -38.027 1.00 95.88 227 GLN A N 1
ATOM 1746 C CA . GLN A 1 227 ? 6.581 7.590 -38.719 1.00 95.88 227 GLN A CA 1
ATOM 1747 C C . GLN A 1 227 ? 7.708 7.219 -37.755 1.00 95.88 227 GLN A C 1
ATOM 1749 O O . GLN A 1 227 ? 7.932 7.891 -36.745 1.00 95.88 227 GLN A O 1
ATOM 1754 N N . PHE A 1 228 ? 8.439 6.167 -38.112 1.00 95.69 228 PHE A N 1
ATOM 1755 C CA . PHE A 1 228 ? 9.710 5.800 -37.496 1.00 95.69 228 PHE A CA 1
ATOM 1756 C C . PHE A 1 228 ? 10.807 5.735 -38.560 1.00 95.69 228 PHE A C 1
ATOM 1758 O O . PHE A 1 228 ? 10.531 5.765 -39.758 1.00 95.69 228 PHE A O 1
ATOM 1765 N N . SER A 1 229 ? 12.055 5.646 -38.118 1.00 94.94 229 SER A N 1
ATOM 1766 C CA . SER A 1 229 ? 13.209 5.336 -38.950 1.00 94.94 229 SER A CA 1
ATOM 1767 C C . SER A 1 229 ? 14.092 4.338 -38.203 1.00 94.94 229 SER A C 1
ATOM 1769 O O . SER A 1 229 ? 14.762 4.670 -37.219 1.00 94.94 229 SER A O 1
ATOM 1771 N N . SER A 1 230 ? 14.075 3.084 -38.659 1.00 94.00 230 SER A N 1
ATOM 1772 C CA . SER A 1 230 ? 14.792 1.959 -38.051 1.00 94.00 230 SER A CA 1
ATOM 1773 C C . SER A 1 230 ? 14.484 1.773 -36.549 1.00 94.00 230 SER A C 1
ATOM 1775 O O . SER A 1 230 ? 15.405 1.801 -35.724 1.00 94.00 230 SER A O 1
ATOM 1777 N N . PRO A 1 231 ? 13.206 1.596 -36.145 1.00 95.81 231 PRO A N 1
ATOM 1778 C CA . PRO A 1 231 ? 12.852 1.417 -34.739 1.00 95.81 231 PRO A CA 1
ATOM 1779 C C . PRO A 1 231 ? 13.518 0.169 -34.139 1.00 95.81 231 PRO A C 1
ATOM 1781 O O . PRO A 1 231 ? 13.645 -0.869 -34.794 1.00 95.81 231 PRO A O 1
ATOM 1784 N N . ARG A 1 232 ? 13.942 0.271 -32.874 1.00 92.81 232 ARG A N 1
ATOM 1785 C CA . ARG A 1 232 ? 14.601 -0.812 -32.123 1.00 92.81 232 ARG A CA 1
ATOM 1786 C C . ARG A 1 232 ? 13.849 -1.140 -30.839 1.00 92.81 232 ARG A C 1
ATOM 1788 O O . ARG A 1 232 ? 12.798 -1.757 -30.925 1.00 92.81 232 ARG A O 1
ATOM 1795 N N . GLY A 1 233 ? 14.363 -0.790 -29.662 1.00 90.88 233 GLY A N 1
ATOM 1796 C CA . GLY A 1 233 ? 13.747 -1.139 -28.380 1.00 90.88 233 GLY A CA 1
ATOM 1797 C C . GLY A 1 233 ? 12.253 -0.824 -28.324 1.00 90.88 233 GLY A C 1
ATOM 1798 O O . GLY A 1 233 ? 11.843 0.279 -28.685 1.00 90.88 233 GLY A O 1
ATOM 1799 N N . VAL A 1 234 ? 11.459 -1.789 -27.862 1.00 92.31 234 VAL A N 1
ATOM 1800 C CA . VAL A 1 234 ? 10.025 -1.623 -27.609 1.00 92.31 234 VAL A CA 1
ATOM 1801 C C . VAL A 1 234 ? 9.679 -2.137 -26.219 1.00 92.31 234 VAL A C 1
ATOM 1803 O O . VAL A 1 234 ? 10.138 -3.206 -25.817 1.00 92.31 234 VAL A O 1
ATOM 1806 N N . VAL A 1 235 ? 8.855 -1.382 -25.500 1.00 88.81 235 VAL A N 1
ATOM 1807 C CA . VAL A 1 235 ? 8.239 -1.801 -24.237 1.00 88.81 235 VAL A CA 1
ATOM 1808 C C . VAL A 1 235 ? 6.807 -1.297 -24.154 1.00 88.81 235 VAL A C 1
ATOM 1810 O O . VAL A 1 235 ? 6.462 -0.293 -24.779 1.00 88.81 235 VAL A O 1
ATOM 1813 N N . VAL A 1 236 ? 5.972 -1.994 -23.386 1.00 85.19 236 VAL A N 1
ATOM 1814 C CA . VAL A 1 236 ? 4.550 -1.668 -23.243 1.00 85.19 236 VAL A CA 1
ATOM 1815 C C . VAL A 1 236 ? 4.203 -1.516 -21.767 1.00 85.19 236 VAL A C 1
ATOM 1817 O O . VAL A 1 236 ? 4.644 -2.314 -20.935 1.00 85.19 236 VAL A O 1
ATOM 1820 N N . ASP A 1 237 ? 3.454 -0.467 -21.440 1.00 74.62 237 ASP A N 1
ATOM 1821 C CA . ASP A 1 237 ? 2.982 -0.192 -20.081 1.00 74.62 237 ASP A CA 1
ATOM 1822 C C . ASP A 1 237 ? 1.674 -0.950 -19.746 1.00 74.62 237 ASP A C 1
ATOM 1824 O O . ASP A 1 237 ? 1.105 -1.631 -20.603 1.00 74.62 237 ASP A O 1
ATOM 1828 N N . GLN A 1 238 ? 1.193 -0.884 -18.497 1.00 68.88 238 GLN A N 1
ATOM 1829 C CA . GLN A 1 238 ? -0.029 -1.595 -18.059 1.00 68.88 238 GLN A CA 1
ATOM 1830 C C . GLN A 1 238 ? -1.305 -1.070 -18.722 1.00 68.88 238 GLN A C 1
ATOM 1832 O O . GLN A 1 238 ? -2.297 -1.788 -18.831 1.00 68.88 238 GLN A O 1
ATOM 1837 N N . LEU A 1 239 ? -1.273 0.172 -19.200 1.00 72.31 239 LEU A N 1
ATOM 1838 C CA . LEU A 1 239 ? -2.373 0.819 -19.908 1.00 72.31 239 LEU A CA 1
ATOM 1839 C C . LEU A 1 239 ? -2.372 0.460 -21.407 1.00 72.31 239 LEU A C 1
ATOM 1841 O O . LEU A 1 239 ? -3.322 0.769 -22.132 1.00 72.31 239 LEU A O 1
ATOM 1845 N N . GLY A 1 240 ? -1.327 -0.226 -21.879 1.00 80.38 240 GLY A N 1
ATOM 1846 C CA . GLY A 1 240 ? -1.124 -0.594 -23.275 1.00 80.38 240 GLY A CA 1
ATOM 1847 C C . GLY A 1 240 ? -0.459 0.496 -24.119 1.00 80.38 240 GLY A C 1
ATOM 1848 O O . GLY A 1 240 ? -0.519 0.419 -25.346 1.00 80.38 240 GLY A O 1
ATOM 1849 N N . THR A 1 241 ? 0.154 1.511 -23.506 1.00 85.56 241 THR A N 1
ATOM 1850 C CA . THR A 1 241 ? 0.995 2.501 -24.192 1.00 85.56 241 THR A CA 1
ATOM 1851 C C . THR A 1 241 ? 2.286 1.839 -24.653 1.00 85.56 241 THR A C 1
ATOM 1853 O O . THR A 1 241 ? 2.997 1.213 -23.866 1.00 85.56 241 THR A O 1
ATOM 1856 N N . VAL A 1 242 ? 2.623 2.021 -25.926 1.00 90.94 242 VAL A N 1
ATOM 1857 C CA . VAL A 1 242 ? 3.843 1.487 -26.534 1.00 90.94 242 VAL A CA 1
ATOM 1858 C C . VAL A 1 242 ? 4.928 2.560 -26.525 1.00 90.94 242 VAL A C 1
ATOM 1860 O O . VAL A 1 242 ? 4.717 3.664 -27.021 1.00 90.94 242 VAL A O 1
ATOM 1863 N N . TYR A 1 243 ? 6.106 2.238 -26.002 1.00 91.50 243 TYR A N 1
ATOM 1864 C CA . TYR A 1 243 ? 7.287 3.098 -26.054 1.00 91.50 243 TYR A CA 1
ATOM 1865 C C . TYR A 1 243 ? 8.302 2.492 -27.008 1.00 91.50 243 TYR A C 1
ATOM 1867 O O . TYR A 1 243 ? 8.617 1.307 -26.906 1.00 91.50 243 TYR A O 1
ATOM 1875 N N . VAL A 1 244 ? 8.808 3.303 -27.932 1.00 93.62 244 VAL A N 1
ATOM 1876 C CA . VAL A 1 244 ? 9.661 2.848 -29.032 1.00 93.62 244 VAL A CA 1
ATOM 1877 C C . VAL A 1 244 ? 10.905 3.719 -29.117 1.00 93.62 244 VAL A C 1
ATOM 1879 O O . VAL A 1 244 ? 10.806 4.948 -29.151 1.00 93.62 244 VAL A O 1
ATOM 1882 N N . ALA A 1 245 ? 12.074 3.085 -29.183 1.00 92.56 245 ALA A N 1
ATOM 1883 C CA . ALA A 1 245 ? 13.306 3.747 -29.584 1.00 92.56 245 ALA A CA 1
ATOM 1884 C C . ALA A 1 245 ? 13.319 3.911 -31.105 1.00 92.56 245 ALA A C 1
ATOM 1886 O O . ALA A 1 245 ? 13.518 2.949 -31.850 1.00 92.56 245 ALA A O 1
ATOM 1887 N N . ASP A 1 246 ? 13.091 5.138 -31.558 1.00 93.62 246 ASP A N 1
ATOM 1888 C CA . ASP A 1 246 ? 13.135 5.530 -32.960 1.00 93.62 246 ASP A CA 1
ATOM 1889 C C . ASP A 1 246 ? 14.585 5.891 -33.312 1.00 93.62 246 ASP A C 1
ATOM 1891 O O . ASP A 1 246 ? 15.00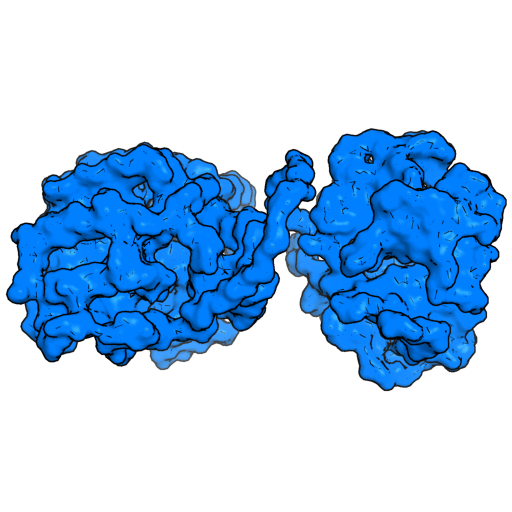5 7.053 -33.261 1.00 93.62 246 ASP A O 1
ATOM 1895 N N . ALA A 1 247 ? 15.380 4.837 -33.525 1.00 91.38 247 ALA A N 1
ATOM 1896 C CA . ALA A 1 247 ? 16.829 4.877 -33.389 1.00 91.38 247 ALA A CA 1
ATOM 1897 C C . ALA A 1 247 ? 17.490 5.865 -34.354 1.00 91.38 247 ALA A C 1
ATOM 1899 O O . ALA A 1 247 ? 18.268 6.710 -33.917 1.00 91.38 247 ALA A O 1
ATOM 1900 N N . ALA A 1 248 ? 17.163 5.815 -35.649 1.00 93.00 248 ALA A N 1
ATOM 1901 C CA . ALA A 1 248 ? 17.794 6.705 -36.626 1.00 93.00 248 ALA A CA 1
ATOM 1902 C C . ALA A 1 248 ? 17.314 8.162 -36.499 1.00 93.00 248 ALA A C 1
ATOM 1904 O O . ALA A 1 248 ? 18.014 9.079 -36.923 1.00 93.00 248 ALA A O 1
ATOM 1905 N N . ASN A 1 249 ? 16.162 8.389 -35.859 1.00 92.00 249 ASN A N 1
ATOM 1906 C CA . ASN A 1 249 ? 15.674 9.725 -35.519 1.00 92.00 249 ASN A CA 1
ATOM 1907 C C . ASN A 1 249 ? 16.144 10.213 -34.140 1.00 92.00 249 ASN A C 1
ATOM 1909 O O . ASN A 1 249 ? 15.758 11.305 -33.728 1.00 92.00 249 ASN A O 1
ATOM 1913 N N . ASN A 1 250 ? 16.979 9.444 -33.430 1.00 91.00 250 ASN A N 1
ATOM 1914 C CA . ASN A 1 250 ? 17.585 9.840 -32.156 1.00 91.00 250 ASN A CA 1
ATOM 1915 C C . ASN A 1 250 ? 16.564 10.227 -31.073 1.00 91.00 250 ASN A C 1
ATOM 1917 O O . ASN A 1 250 ? 16.786 11.161 -30.303 1.00 91.00 250 ASN A O 1
ATOM 1921 N N . ARG A 1 251 ? 15.426 9.526 -31.015 1.00 89.88 251 ARG A N 1
ATOM 1922 C CA . ARG A 1 251 ? 14.331 9.871 -30.099 1.00 89.88 251 ARG A CA 1
ATOM 1923 C C . ARG A 1 251 ? 13.635 8.648 -29.522 1.00 89.88 251 ARG A C 1
ATOM 1925 O O . ARG A 1 251 ? 13.660 7.566 -30.103 1.00 89.88 251 ARG A O 1
ATOM 1932 N N . ILE A 1 252 ? 12.963 8.848 -28.392 1.00 89.44 252 ILE A N 1
ATOM 1933 C CA . ILE A 1 252 ? 12.001 7.887 -27.841 1.00 89.44 252 ILE A CA 1
ATOM 1934 C C . ILE A 1 252 ? 10.594 8.422 -28.084 1.00 89.44 252 ILE A C 1
ATOM 1936 O O . ILE A 1 252 ? 10.300 9.580 -27.778 1.00 89.44 252 ILE A O 1
ATOM 1940 N N . MET A 1 253 ? 9.718 7.580 -28.619 1.00 90.56 253 MET A N 1
ATOM 1941 C CA . MET A 1 253 ? 8.321 7.900 -28.908 1.00 90.56 253 MET A CA 1
ATOM 1942 C C . MET A 1 253 ? 7.407 7.101 -27.980 1.00 90.56 253 MET A C 1
ATOM 1944 O O . MET A 1 253 ? 7.602 5.898 -27.829 1.00 90.56 253 MET A O 1
ATOM 1948 N N . ARG A 1 254 ? 6.399 7.753 -27.389 1.00 90.25 254 ARG A N 1
ATOM 1949 C CA . ARG A 1 254 ? 5.303 7.092 -26.663 1.00 90.25 254 ARG A CA 1
ATOM 1950 C C . ARG A 1 254 ? 4.047 7.085 -27.522 1.00 90.25 254 ARG A C 1
ATOM 1952 O O . ARG A 1 254 ? 3.723 8.095 -28.147 1.00 90.25 254 ARG A O 1
ATOM 1959 N N . TRP A 1 255 ? 3.333 5.973 -27.524 1.00 91.00 255 TRP A N 1
ATOM 1960 C CA . TRP A 1 255 ? 2.148 5.753 -28.338 1.00 91.00 255 TRP A CA 1
ATOM 1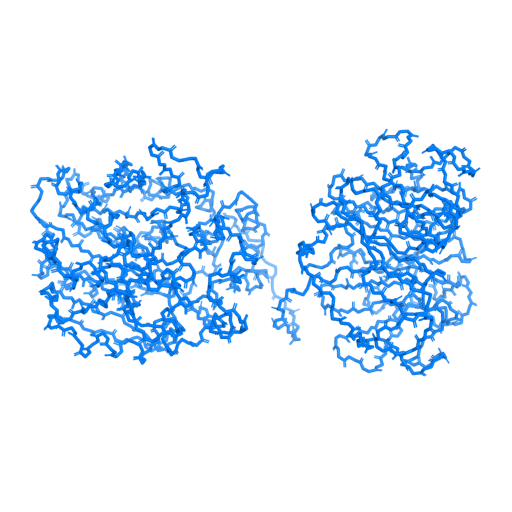961 C C . TRP A 1 255 ? 1.024 5.192 -27.464 1.00 91.00 255 TRP A C 1
ATOM 1963 O O . TRP A 1 255 ? 0.988 3.987 -27.208 1.00 91.00 255 TRP A O 1
ATOM 1973 N N . PRO A 1 256 ? 0.129 6.051 -26.945 1.00 86.69 256 PRO A N 1
ATOM 1974 C CA . PRO A 1 256 ? -1.006 5.602 -26.145 1.00 86.69 256 PRO A CA 1
ATOM 1975 C C . PRO A 1 256 ? -1.897 4.630 -26.919 1.00 86.69 256 PRO A C 1
ATOM 1977 O O . PRO A 1 256 ? -2.040 4.736 -28.140 1.00 86.69 256 PRO A O 1
ATOM 1980 N N . LYS A 1 257 ? -2.525 3.691 -26.208 1.00 85.25 257 LYS A N 1
ATOM 1981 C CA . LYS A 1 257 ? -3.427 2.707 -26.814 1.00 85.25 257 LYS A CA 1
ATOM 1982 C C . LYS A 1 257 ? -4.538 3.409 -27.607 1.00 85.25 257 LYS A C 1
ATOM 1984 O O . LYS A 1 257 ? -5.275 4.224 -27.063 1.00 85.25 257 LYS A O 1
ATOM 1989 N N . GLY A 1 258 ? -4.655 3.083 -28.896 1.00 82.75 258 GLY A N 1
ATOM 1990 C CA . GLY A 1 258 ? -5.651 3.673 -29.801 1.00 82.75 258 GLY A CA 1
ATOM 1991 C C . GLY A 1 258 ? -5.288 5.048 -30.377 1.00 82.75 258 GLY A C 1
ATOM 1992 O O . GLY A 1 258 ? -6.070 5.595 -31.150 1.00 82.75 258 GLY A O 1
ATOM 1993 N N . ALA A 1 259 ? -4.119 5.609 -30.049 1.00 86.06 259 ALA A N 1
ATOM 1994 C CA . ALA A 1 259 ? -3.668 6.862 -30.648 1.00 86.06 259 ALA A CA 1
ATOM 1995 C C . ALA A 1 259 ? -3.365 6.695 -32.148 1.00 86.06 259 ALA A C 1
ATOM 1997 O O . ALA A 1 259 ? -2.863 5.660 -32.588 1.00 86.06 259 ALA A O 1
ATOM 1998 N N . THR A 1 260 ? -3.626 7.741 -32.935 1.00 88.12 260 THR A N 1
ATOM 1999 C CA . THR A 1 260 ? -3.325 7.784 -34.378 1.00 88.12 260 THR A CA 1
ATOM 2000 C C . THR A 1 260 ? -1.919 8.302 -34.687 1.00 88.12 260 THR A C 1
ATOM 2002 O O . THR A 1 260 ? -1.431 8.119 -35.798 1.00 88.12 260 THR A O 1
ATOM 2005 N N . GLN A 1 261 ? -1.258 8.928 -33.710 1.00 91.31 261 GLN A N 1
ATOM 2006 C CA . GLN A 1 261 ? 0.110 9.434 -33.801 1.00 91.31 261 GLN A CA 1
ATOM 2007 C C . GLN A 1 261 ? 0.826 9.299 -32.453 1.00 91.31 261 GLN A C 1
ATOM 2009 O O . GLN A 1 261 ? 0.196 9.323 -31.393 1.00 91.31 261 GLN A O 1
ATOM 2014 N N . GLY A 1 262 ? 2.149 9.182 -32.501 1.00 89.25 262 GLY A N 1
ATOM 2015 C CA . GLY A 1 262 ? 3.010 9.132 -31.330 1.00 89.25 262 GLY A CA 1
ATOM 2016 C C . GLY A 1 262 ? 3.342 10.513 -30.768 1.00 89.25 262 GLY A C 1
ATOM 2017 O O . GLY A 1 262 ? 3.091 11.558 -31.368 1.00 89.25 262 GLY A O 1
ATOM 2018 N N . ILE A 1 263 ? 3.949 10.508 -29.587 1.00 88.69 263 ILE A N 1
ATOM 2019 C CA . ILE A 1 263 ? 4.406 11.699 -28.877 1.00 88.69 263 ILE A CA 1
ATOM 2020 C C . ILE A 1 263 ? 5.899 11.535 -28.588 1.00 88.69 263 ILE A C 1
ATOM 2022 O O . ILE A 1 263 ? 6.317 10.568 -27.944 1.00 88.69 263 ILE A O 1
ATOM 2026 N N . VAL A 1 264 ? 6.712 12.499 -29.028 1.00 86.56 264 VAL A N 1
ATOM 2027 C CA . VAL A 1 264 ? 8.146 12.521 -28.704 1.00 86.56 264 VAL A CA 1
ATOM 2028 C C . VAL A 1 264 ? 8.315 12.711 -27.203 1.00 86.56 264 VAL A C 1
ATOM 2030 O O . VAL A 1 264 ? 7.824 13.680 -26.626 1.00 86.56 264 VAL A O 1
ATOM 2033 N N . THR A 1 265 ? 9.015 11.767 -26.592 1.00 78.44 265 THR A N 1
ATOM 2034 C CA . THR A 1 265 ? 9.182 11.654 -25.146 1.00 78.44 265 THR A CA 1
ATOM 2035 C C . THR A 1 265 ? 10.550 12.179 -24.705 1.00 78.44 265 THR A C 1
ATOM 2037 O O . THR A 1 265 ? 10.620 12.975 -23.775 1.00 78.44 265 THR A O 1
ATOM 2040 N N . VAL A 1 266 ? 11.619 11.802 -25.419 1.00 76.94 266 VAL A N 1
ATOM 2041 C CA . VAL A 1 266 ? 13.012 12.261 -25.222 1.00 76.94 266 VAL A CA 1
ATOM 2042 C C . VAL A 1 266 ? 13.690 12.388 -26.595 1.00 76.94 266 VAL A C 1
ATOM 2044 O O . VAL A 1 266 ? 13.306 11.669 -27.519 1.00 76.94 266 VAL A O 1
ATOM 2047 N N . GLY A 1 267 ? 14.681 13.282 -26.740 1.00 75.06 267 GLY A N 1
ATOM 2048 C CA . GLY A 1 267 ? 15.479 13.434 -27.970 1.00 75.06 267 GLY A CA 1
ATOM 2049 C C . GLY A 1 267 ? 14.946 14.476 -28.964 1.00 75.06 267 GLY A C 1
ATOM 2050 O O . GLY A 1 267 ? 14.916 14.235 -30.165 1.00 75.06 267 GLY A O 1
ATOM 2051 N N . ARG A 1 268 ? 14.489 15.643 -28.481 1.00 65.62 268 ARG A N 1
ATOM 2052 C CA . ARG A 1 268 ? 13.892 16.706 -29.322 1.00 65.62 268 ARG A CA 1
ATOM 2053 C C . ARG A 1 268 ? 14.900 17.536 -30.146 1.00 65.62 268 ARG A C 1
ATOM 2055 O O . ARG A 1 268 ? 14.469 18.212 -31.072 1.00 65.62 268 ARG A O 1
ATOM 2062 N N . ASN A 1 269 ? 16.205 17.481 -29.846 1.00 55.41 269 ASN A N 1
ATOM 2063 C CA . ASN A 1 269 ? 17.188 18.502 -30.257 1.00 55.41 269 ASN A CA 1
ATOM 2064 C C . ASN A 1 269 ? 18.383 17.971 -31.080 1.00 55.41 269 ASN A C 1
ATOM 2066 O O . ASN A 1 269 ? 19.520 18.364 -30.821 1.00 55.41 269 ASN A O 1
ATOM 2070 N N . SER A 1 270 ? 18.140 17.135 -32.098 1.00 68.12 270 SER A N 1
ATOM 2071 C CA . SER A 1 270 ? 19.169 16.491 -32.949 1.00 68.12 270 SER A CA 1
ATOM 2072 C C . SER A 1 270 ? 20.114 15.532 -32.199 1.00 68.12 270 SER A C 1
ATOM 2074 O O . SER A 1 270 ? 20.086 15.449 -30.971 1.00 68.12 270 SER A O 1
ATOM 2076 N N . SER A 1 271 ? 20.899 14.736 -32.936 1.00 78.25 271 SER A N 1
ATOM 2077 C CA . SER A 1 271 ? 21.839 13.779 -32.338 1.00 78.25 271 SER A CA 1
ATOM 2078 C C . SER A 1 271 ? 22.939 14.497 -31.558 1.00 78.25 271 SER A C 1
ATOM 2080 O O . SER A 1 271 ? 23.556 15.418 -32.093 1.00 78.25 271 SER A O 1
ATOM 2082 N N . GLY A 1 272 ? 23.262 14.037 -30.353 1.00 70.19 272 GLY A N 1
ATOM 2083 C CA . GLY A 1 272 ? 24.379 14.598 -29.596 1.00 70.19 272 GLY A CA 1
ATOM 2084 C C . GLY A 1 272 ? 24.549 13.986 -28.211 1.00 70.19 272 GLY A C 1
ATOM 2085 O O . GLY A 1 272 ? 23.861 13.030 -27.861 1.00 70.19 272 GLY A O 1
ATOM 2086 N N . GLY A 1 273 ? 25.522 14.505 -27.460 1.00 68.94 273 GLY A N 1
ATOM 2087 C CA . GLY A 1 273 ? 25.919 13.992 -26.142 1.00 68.94 273 GLY A CA 1
ATOM 2088 C C . GLY A 1 273 ? 25.436 14.830 -24.957 1.00 68.94 273 GLY A C 1
ATOM 2089 O O . GLY A 1 273 ? 25.883 14.589 -23.839 1.00 68.94 273 GLY A O 1
ATOM 2090 N N . GLN A 1 274 ? 24.587 15.839 -25.184 1.00 70.56 274 GLN A N 1
ATOM 2091 C CA . GLN A 1 274 ? 23.959 16.585 -24.091 1.00 70.56 274 GLN A CA 1
ATOM 2092 C C . GLN A 1 274 ? 22.934 15.707 -23.364 1.00 70.56 274 GLN A C 1
ATOM 2094 O O . GLN A 1 274 ? 22.381 14.772 -23.937 1.00 70.56 274 GLN A O 1
ATOM 2099 N N . SER A 1 275 ? 22.641 16.037 -22.109 1.00 68.62 275 SER A N 1
ATOM 2100 C CA . SER A 1 275 ? 21.725 15.293 -21.235 1.00 68.62 275 SER A CA 1
ATOM 2101 C C . SER A 1 275 ? 20.309 15.121 -21.808 1.00 68.62 275 SER A C 1
ATOM 2103 O O . SER A 1 275 ? 19.629 14.157 -21.471 1.00 68.62 275 SER A O 1
ATOM 2105 N N . ASN A 1 276 ? 19.878 16.010 -22.704 1.00 67.38 276 ASN A N 1
ATOM 2106 C CA . ASN A 1 276 ? 18.579 15.981 -23.382 1.00 67.38 276 ASN A CA 1
ATOM 2107 C C . ASN A 1 276 ? 18.634 15.468 -24.840 1.00 67.38 276 ASN A C 1
ATOM 2109 O O . ASN A 1 276 ? 17.620 15.504 -25.552 1.00 67.38 276 ASN A O 1
ATOM 2113 N N . GLN A 1 277 ? 19.803 15.010 -25.296 1.00 78.31 277 GLN A N 1
ATOM 2114 C CA . GLN A 1 277 ? 20.049 14.464 -26.630 1.00 78.31 277 GLN A CA 1
ATOM 2115 C C . GLN A 1 277 ? 20.281 12.953 -26.555 1.00 78.31 277 GLN A C 1
ATOM 2117 O O . GLN A 1 277 ? 20.752 12.416 -25.557 1.00 78.31 277 GLN A O 1
ATOM 2122 N N . LEU A 1 278 ? 19.939 12.254 -27.634 1.00 83.12 278 LEU A N 1
ATOM 2123 C CA . LEU A 1 278 ? 20.253 10.839 -27.810 1.00 83.12 278 LEU A CA 1
ATOM 2124 C C . LEU A 1 278 ? 21.058 10.675 -29.097 1.00 83.12 278 LEU A C 1
ATOM 2126 O O . LEU A 1 278 ? 21.013 11.526 -29.984 1.00 83.12 278 LEU A O 1
ATOM 2130 N N . ASN A 1 279 ? 21.776 9.565 -29.216 1.00 85.75 279 ASN A N 1
ATOM 2131 C CA . ASN A 1 279 ? 22.444 9.173 -30.450 1.00 85.75 279 ASN A CA 1
ATOM 2132 C C . ASN A 1 279 ? 22.193 7.683 -30.684 1.00 85.75 279 ASN A C 1
ATOM 2134 O O . ASN A 1 279 ? 22.742 6.847 -29.970 1.00 85.75 279 ASN A O 1
ATOM 2138 N N . GLY A 1 280 ? 21.304 7.363 -31.624 1.00 87.12 280 GLY A N 1
ATOM 2139 C CA . GLY A 1 280 ? 20.956 5.990 -31.974 1.00 87.12 280 GLY A CA 1
ATOM 2140 C C . GLY A 1 280 ? 20.425 5.150 -30.807 1.00 87.12 280 GLY A C 1
ATOM 2141 O O . GLY A 1 280 ? 20.992 4.085 -30.568 1.00 87.12 280 GLY A O 1
ATOM 2142 N N . PRO A 1 281 ? 19.378 5.567 -30.062 1.00 89.00 281 PRO A N 1
ATOM 2143 C CA . PRO A 1 281 ? 18.873 4.773 -28.945 1.00 89.00 281 PRO A CA 1
ATOM 2144 C C . PRO A 1 281 ? 18.459 3.374 -29.423 1.00 89.00 281 PRO A C 1
ATOM 2146 O O . PRO A 1 281 ? 17.673 3.227 -30.357 1.00 89.00 281 PRO A O 1
ATOM 2149 N N . VAL A 1 282 ? 19.004 2.336 -28.787 1.00 84.88 282 VAL A N 1
ATOM 2150 C CA . VAL A 1 282 ? 18.796 0.935 -29.200 1.00 84.88 282 VAL A CA 1
ATOM 2151 C C . VAL A 1 282 ? 17.805 0.181 -28.317 1.00 84.88 282 VAL A C 1
ATOM 2153 O O . VAL A 1 282 ? 17.184 -0.768 -28.789 1.00 84.88 282 VAL A O 1
ATOM 2156 N N . GLY A 1 283 ? 17.611 0.624 -27.073 1.00 79.50 283 GLY A N 1
ATOM 2157 C CA . GLY A 1 283 ? 16.754 -0.017 -26.080 1.00 79.50 283 GLY A CA 1
ATOM 2158 C C . GLY A 1 283 ? 15.898 0.996 -25.323 1.00 79.50 283 GLY A C 1
ATOM 2159 O O . GLY A 1 283 ? 16.298 2.143 -25.136 1.00 79.50 283 GLY A O 1
ATOM 2160 N N . VAL A 1 284 ? 14.728 0.552 -24.870 1.00 72.06 284 VAL A N 1
ATOM 2161 C CA . VAL A 1 284 ? 13.905 1.250 -23.875 1.00 72.06 284 VAL A CA 1
ATOM 2162 C C . VAL A 1 284 ? 13.636 0.245 -22.770 1.00 72.06 284 VAL A C 1
ATOM 2164 O O . VAL A 1 284 ? 13.243 -0.882 -23.057 1.00 72.06 284 VAL A O 1
ATOM 2167 N N . LEU A 1 285 ? 13.861 0.629 -21.520 1.00 62.50 285 LEU A N 1
ATOM 2168 C CA . LEU A 1 285 ? 13.509 -0.178 -20.358 1.00 62.50 285 LEU A CA 1
ATOM 2169 C C . LEU A 1 285 ? 12.789 0.713 -19.360 1.00 62.50 285 LEU A C 1
ATOM 2171 O O . LEU A 1 285 ? 13.271 1.792 -19.023 1.00 62.50 285 LEU A O 1
ATOM 2175 N N . GLY A 1 286 ? 11.633 0.259 -18.890 1.00 46.97 286 GLY A N 1
ATOM 2176 C CA . GLY A 1 286 ? 11.014 0.846 -17.714 1.00 46.97 286 GLY A CA 1
ATOM 2177 C C . GLY A 1 286 ? 11.731 0.335 -16.476 1.00 46.97 286 GLY A C 1
ATOM 2178 O O . GLY A 1 286 ? 11.601 -0.842 -16.144 1.00 46.97 286 GLY A O 1
ATOM 2179 N N . LEU A 1 287 ? 12.476 1.200 -15.790 1.00 37.91 287 LEU A N 1
ATOM 2180 C CA . LEU A 1 287 ? 12.807 0.946 -14.394 1.00 37.91 287 LEU A CA 1
ATOM 2181 C C . LEU A 1 287 ? 11.564 1.293 -13.574 1.00 37.91 287 LEU A C 1
ATOM 2183 O O . LEU A 1 287 ? 11.171 2.456 -13.501 1.00 37.91 287 LEU A O 1
ATOM 2187 N N . LEU A 1 288 ? 10.963 0.298 -12.927 1.00 34.94 288 LEU A N 1
ATOM 2188 C CA . LEU A 1 288 ? 10.187 0.575 -11.727 1.00 34.94 288 LEU A CA 1
ATOM 2189 C C . LEU A 1 288 ? 11.185 1.081 -10.683 1.00 34.94 288 LEU A C 1
ATOM 2191 O O . LEU A 1 288 ? 11.876 0.288 -10.043 1.00 34.94 288 LEU A O 1
ATOM 2195 N N . VAL A 1 289 ? 11.276 2.401 -10.516 1.00 28.27 289 VAL A N 1
ATOM 2196 C CA . VAL A 1 289 ? 11.837 2.981 -9.295 1.00 28.27 289 VAL A CA 1
ATOM 2197 C C . VAL A 1 289 ? 10.791 2.768 -8.206 1.00 28.27 289 VAL A C 1
ATOM 2199 O O . VAL A 1 289 ? 10.055 3.670 -7.826 1.00 28.27 289 VAL A O 1
ATOM 2202 N N . LEU A 1 290 ? 10.695 1.534 -7.715 1.00 32.34 290 LEU A N 1
ATOM 2203 C CA . LEU A 1 290 ? 10.320 1.352 -6.324 1.00 32.34 290 LEU A CA 1
ATOM 2204 C C . LEU A 1 290 ? 11.482 1.947 -5.531 1.00 32.34 290 LEU A C 1
ATOM 2206 O O . LEU A 1 290 ? 12.642 1.636 -5.814 1.00 32.34 290 LEU A O 1
ATOM 2210 N N . ILE A 1 291 ? 11.184 2.849 -4.601 1.00 27.48 291 ILE A N 1
ATOM 2211 C CA . ILE A 1 291 ? 12.162 3.395 -3.660 1.00 27.48 291 ILE A CA 1
ATOM 2212 C C . ILE A 1 291 ? 12.705 2.205 -2.854 1.00 27.48 291 ILE A C 1
ATOM 2214 O O . ILE A 1 291 ? 12.132 1.791 -1.856 1.00 27.48 291 ILE A O 1
ATOM 2218 N N . SER A 1 292 ? 13.771 1.587 -3.363 1.00 30.55 292 SER A N 1
ATOM 2219 C CA . SER A 1 292 ? 14.465 0.460 -2.753 1.00 30.55 292 SER A CA 1
ATOM 2220 C C . SER A 1 292 ? 15.588 1.028 -1.895 1.00 30.55 292 SER A C 1
ATOM 2222 O O . SER A 1 292 ? 16.641 1.457 -2.390 1.00 30.55 292 SER A O 1
ATOM 2224 N N . LEU A 1 293 ? 15.301 1.083 -0.597 1.00 29.05 293 LEU A N 1
ATOM 2225 C CA . LEU A 1 293 ? 16.293 1.064 0.465 1.00 29.05 293 LEU A CA 1
ATOM 2226 C C . LEU A 1 293 ? 16.570 -0.408 0.817 1.00 29.05 293 LEU A C 1
ATOM 2228 O O . LEU A 1 293 ? 15.633 -1.183 0.971 1.00 29.05 293 LEU A O 1
ATOM 2232 N N . CYS A 1 294 ? 17.863 -0.723 0.971 1.00 28.92 294 CYS A N 1
ATOM 2233 C CA . CYS A 1 294 ? 18.493 -1.991 1.394 1.00 28.92 294 CYS A CA 1
ATOM 2234 C C . CYS A 1 294 ? 18.687 -3.091 0.321 1.00 28.92 294 CYS A C 1
ATOM 2236 O O . CYS A 1 294 ? 17.800 -3.337 -0.479 1.00 28.92 294 CYS A O 1
ATOM 2238 N N . GLN A 1 295 ? 19.813 -3.824 0.250 1.00 35.12 295 GLN A N 1
ATOM 2239 C CA . GLN A 1 295 ? 21.028 -3.876 1.090 1.00 35.12 295 GLN A CA 1
ATOM 2240 C C . GLN A 1 295 ? 22.111 -4.765 0.434 1.00 35.12 295 GLN A C 1
ATOM 2242 O O . GLN A 1 295 ? 21.797 -5.667 -0.336 1.00 35.12 295 GLN A O 1
ATOM 2247 N N . SER A 1 296 ? 23.376 -4.603 0.839 1.00 29.75 296 SER A N 1
ATOM 2248 C CA . SER A 1 296 ? 24.344 -5.708 0.843 1.00 29.75 296 SER A CA 1
ATOM 2249 C C . SER A 1 296 ? 24.257 -6.444 2.184 1.00 29.75 296 SER A C 1
ATOM 2251 O O . SER A 1 296 ? 24.541 -5.811 3.197 1.00 29.75 296 SER A O 1
ATOM 2253 N N . MET A 1 297 ? 23.930 -7.743 2.205 1.00 27.41 297 MET A N 1
ATOM 2254 C CA . MET A 1 297 ? 24.512 -8.734 3.131 1.00 27.41 297 MET A CA 1
ATOM 2255 C C . MET A 1 297 ? 24.049 -10.171 2.825 1.00 27.41 297 MET A C 1
ATOM 2257 O O . MET A 1 297 ? 22.942 -10.424 2.364 1.00 27.41 297 MET A O 1
ATOM 2261 N N . THR A 1 298 ? 24.969 -11.112 3.028 1.00 30.86 298 THR A N 1
ATOM 2262 C CA . THR A 1 298 ? 24.944 -12.527 2.625 1.00 30.86 298 THR A CA 1
ATOM 2263 C C . THR A 1 298 ? 24.078 -13.423 3.519 1.00 30.86 298 THR A C 1
ATOM 2265 O O . THR A 1 298 ? 24.262 -13.437 4.733 1.00 30.86 298 THR A O 1
ATOM 2268 N N . LEU A 1 299 ? 23.237 -14.273 2.913 1.00 29.53 299 LEU A N 1
ATOM 2269 C CA . LEU A 1 299 ? 22.506 -15.354 3.586 1.00 29.53 299 LEU A CA 1
ATOM 2270 C C . LEU A 1 299 ? 23.280 -16.680 3.525 1.00 29.53 299 LEU A C 1
ATOM 2272 O O . LEU A 1 299 ? 23.574 -17.199 2.447 1.00 29.53 299 LEU A O 1
ATOM 2276 N N . SER A 1 300 ? 23.529 -17.278 4.690 1.00 31.20 300 SER A N 1
ATOM 2277 C CA . SER A 1 300 ? 23.802 -18.710 4.821 1.00 31.20 300 SER A CA 1
ATOM 2278 C C . SER A 1 300 ? 22.925 -19.301 5.935 1.00 31.20 300 SER A C 1
ATOM 2280 O O . SER A 1 300 ? 22.917 -18.764 7.037 1.00 31.20 300 SER A O 1
ATOM 2282 N N . ARG A 1 301 ? 22.250 -20.431 5.626 1.00 29.47 301 ARG A N 1
ATOM 2283 C CA . ARG A 1 301 ? 21.418 -21.318 6.497 1.00 29.47 301 ARG A CA 1
ATOM 2284 C C . ARG A 1 301 ? 20.052 -20.704 6.915 1.00 29.47 301 ARG A C 1
ATOM 2286 O O . ARG A 1 301 ? 20.008 -19.539 7.250 1.00 29.47 301 ARG A O 1
ATOM 2293 N N . ILE A 1 302 ? 18.873 -21.353 6.918 1.00 30.94 302 ILE A N 1
ATOM 2294 C CA . ILE A 1 302 ? 18.411 -22.759 6.996 1.00 30.94 302 ILE A CA 1
ATOM 2295 C C . ILE A 1 302 ? 17.124 -22.930 6.146 1.00 30.94 302 ILE A C 1
ATOM 2297 O O . ILE A 1 302 ? 16.244 -22.076 6.172 1.00 30.94 302 ILE A O 1
ATOM 2301 N N . ARG A 1 303 ? 16.977 -24.067 5.443 1.00 34.28 303 ARG A N 1
ATOM 2302 C CA . ARG A 1 303 ? 15.719 -24.526 4.812 1.00 34.28 303 ARG A CA 1
ATOM 2303 C C . ARG A 1 303 ? 14.691 -24.941 5.878 1.00 34.28 303 ARG A C 1
ATOM 2305 O O . ARG A 1 303 ? 14.872 -25.974 6.518 1.00 34.28 303 ARG A O 1
ATOM 2312 N N . ARG A 1 304 ? 13.568 -24.228 5.974 1.00 34.00 304 ARG A N 1
ATOM 2313 C CA . ARG A 1 304 ? 12.252 -24.799 6.312 1.00 34.00 304 ARG A CA 1
ATOM 2314 C C . ARG A 1 304 ? 11.247 -24.243 5.309 1.00 34.00 304 ARG A C 1
ATOM 2316 O O . ARG A 1 304 ? 11.227 -23.037 5.088 1.00 34.00 304 ARG A O 1
ATOM 2323 N N . GLN A 1 305 ? 10.480 -25.117 4.657 1.00 36.31 305 GLN A N 1
ATOM 2324 C CA . GLN A 1 305 ? 9.329 -24.651 3.890 1.00 36.31 305 GLN A CA 1
ATOM 2325 C C . GLN A 1 305 ? 8.344 -24.003 4.864 1.00 36.31 305 GLN A C 1
ATOM 2327 O O . GLN A 1 305 ? 8.122 -24.570 5.938 1.00 36.31 305 GLN A O 1
ATOM 2332 N N . PRO A 1 306 ? 7.785 -22.837 4.541 1.00 47.00 306 PRO A N 1
ATOM 2333 C CA . PRO A 1 306 ? 6.810 -22.223 5.413 1.00 47.00 306 PRO A CA 1
ATOM 2334 C C . PRO A 1 306 ? 5.475 -22.932 5.290 1.00 47.00 306 PRO A C 1
ATOM 2336 O O . PRO A 1 306 ? 5.018 -23.252 4.194 1.00 47.00 306 PRO A O 1
ATOM 2339 N N . GLN A 1 307 ? 4.878 -23.193 6.441 1.00 59.72 307 GLN A N 1
ATOM 2340 C CA . GLN A 1 307 ? 3.537 -23.726 6.549 1.00 59.72 307 GLN A CA 1
ATOM 2341 C C . GLN A 1 307 ? 2.561 -22.558 6.383 1.00 59.72 307 GLN A C 1
ATOM 2343 O O . GLN A 1 307 ? 2.620 -21.613 7.160 1.00 59.72 307 GLN A O 1
ATOM 2348 N N . HIS A 1 308 ? 1.716 -22.624 5.355 1.00 78.62 308 HIS A N 1
ATOM 2349 C CA . HIS A 1 308 ? 0.644 -21.658 5.103 1.00 78.62 308 HIS A CA 1
ATOM 2350 C C . HIS A 1 308 ? -0.304 -21.581 6.309 1.00 78.62 308 HIS A C 1
ATOM 2352 O O . HIS A 1 308 ? -0.751 -22.626 6.799 1.00 78.62 308 HIS A O 1
ATOM 2358 N N . ASP A 1 309 ? -0.591 -20.366 6.782 1.00 82.12 309 ASP A N 1
ATOM 2359 C CA . ASP A 1 309 ? -1.556 -20.136 7.861 1.00 82.12 309 ASP A CA 1
ATOM 2360 C C . ASP A 1 309 ? -2.969 -19.996 7.258 1.00 82.12 309 ASP A C 1
ATOM 2362 O O . ASP A 1 309 ? -3.217 -19.045 6.513 1.00 82.12 309 ASP A O 1
ATOM 2366 N N . PRO A 1 310 ? -3.915 -20.915 7.547 1.00 86.25 310 PRO A N 1
ATOM 2367 C CA . PRO A 1 310 ? -5.260 -20.870 6.969 1.00 86.25 310 PRO A CA 1
ATOM 2368 C C . PRO A 1 310 ? -6.042 -19.605 7.349 1.00 86.25 310 PRO A C 1
ATOM 2370 O O . PRO A 1 310 ? -6.961 -19.227 6.624 1.00 86.25 310 PRO A O 1
ATOM 2373 N N . ASP A 1 311 ? -5.667 -18.925 8.439 1.00 89.25 311 ASP A N 1
ATOM 2374 C CA . ASP A 1 311 ? -6.287 -17.662 8.847 1.00 89.25 311 ASP A CA 1
ATOM 2375 C C . ASP A 1 311 ? -6.105 -16.556 7.780 1.00 89.25 311 ASP A C 1
ATOM 2377 O O . ASP A 1 311 ? -6.898 -15.614 7.727 1.00 89.25 311 ASP A O 1
ATOM 2381 N N . ALA A 1 312 ? -5.105 -16.675 6.896 1.00 84.12 312 ALA A N 1
ATOM 2382 C CA . ALA A 1 312 ? -4.880 -15.727 5.804 1.00 84.12 312 ALA A CA 1
ATOM 2383 C C . ALA A 1 312 ? -5.964 -15.793 4.709 1.00 84.12 312 ALA A C 1
ATOM 2385 O O . ALA A 1 312 ? -6.245 -14.798 4.041 1.00 84.12 312 ALA A O 1
ATOM 2386 N N . ASP A 1 313 ? -6.601 -16.953 4.529 1.00 84.50 313 ASP A N 1
ATOM 2387 C CA . ASP A 1 313 ? -7.671 -17.146 3.542 1.00 84.50 313 ASP A CA 1
ATOM 2388 C C . ASP A 1 313 ? -9.070 -16.848 4.130 1.00 84.50 313 ASP A C 1
ATOM 2390 O O . ASP A 1 313 ? -10.059 -16.779 3.394 1.00 84.50 313 ASP A O 1
ATOM 2394 N N . PHE A 1 314 ? -9.180 -16.684 5.452 1.00 89.56 314 PHE A N 1
ATOM 2395 C CA . PHE A 1 314 ? -10.449 -16.455 6.141 1.00 89.56 314 PHE A CA 1
ATOM 2396 C C . PHE A 1 314 ? -10.923 -15.008 6.019 1.00 89.56 314 PHE A C 1
ATOM 2398 O O . PHE A 1 314 ? -10.132 -14.076 6.086 1.00 89.56 314 PHE A O 1
ATOM 2405 N N . ASN A 1 315 ? -12.237 -14.801 5.898 1.00 88.69 315 ASN A N 1
ATOM 2406 C CA . ASN A 1 315 ? -12.852 -13.514 6.229 1.00 88.69 315 ASN A CA 1
ATOM 2407 C C . ASN A 1 315 ? -12.968 -13.350 7.759 1.00 88.69 315 ASN A C 1
ATOM 2409 O O . ASN A 1 315 ? -12.771 -14.305 8.511 1.00 88.69 315 ASN A O 1
ATOM 2413 N N . ILE A 1 316 ? -13.303 -12.154 8.248 1.00 93.94 316 ILE A N 1
ATOM 2414 C CA . ILE A 1 316 ? -13.359 -11.894 9.697 1.00 93.94 316 ILE A CA 1
ATOM 2415 C C . ILE A 1 316 ? -14.339 -12.809 10.460 1.00 93.94 316 ILE A C 1
ATOM 2417 O O . ILE A 1 316 ? -14.019 -13.267 11.557 1.00 93.94 316 ILE A O 1
ATOM 2421 N N . THR A 1 317 ? -15.488 -13.155 9.874 1.00 95.06 317 THR A N 1
ATOM 2422 C CA . THR A 1 317 ? -16.453 -14.091 10.476 1.00 95.06 317 THR A CA 1
ATOM 2423 C C . THR A 1 317 ? -15.828 -15.474 10.657 1.00 95.06 317 THR A C 1
ATOM 2425 O O . THR A 1 317 ? -15.925 -16.069 11.732 1.00 95.06 317 THR A O 1
ATOM 2428 N N . GLN A 1 318 ? -15.111 -15.959 9.641 1.00 95.62 318 GLN A N 1
ATOM 2429 C CA . GLN A 1 318 ? -14.364 -17.214 9.691 1.00 95.62 318 GLN A CA 1
ATOM 2430 C C . GLN A 1 318 ? -13.198 -17.146 10.687 1.00 95.62 318 GLN A C 1
ATOM 2432 O O . GLN A 1 318 ? -13.004 -18.104 11.435 1.00 95.62 318 GLN A O 1
ATOM 2437 N N . LEU A 1 319 ? -12.469 -16.024 10.772 1.00 95.38 319 LEU A N 1
ATOM 2438 C CA . LEU A 1 319 ? -11.430 -15.819 11.790 1.00 95.38 319 LEU A CA 1
ATOM 2439 C C . LEU A 1 319 ? -12.008 -16.003 13.195 1.00 95.38 319 LEU A C 1
ATOM 2441 O O . LEU A 1 319 ? -11.499 -16.813 13.965 1.00 95.38 319 LEU A O 1
ATOM 2445 N N . ILE A 1 320 ? -13.113 -15.326 13.509 1.00 98.12 320 ILE A N 1
ATOM 2446 C CA . ILE A 1 320 ? -13.756 -15.379 14.829 1.00 98.12 320 ILE A CA 1
ATOM 2447 C C . ILE A 1 320 ? -14.276 -16.790 15.139 1.00 98.12 320 ILE A C 1
ATOM 2449 O O . ILE A 1 320 ? -13.968 -17.360 16.192 1.00 98.12 320 ILE A O 1
ATOM 2453 N N . GLN A 1 321 ? -15.019 -17.387 14.204 1.00 96.94 321 GLN A N 1
ATOM 2454 C CA . GLN A 1 321 ? -15.631 -18.705 14.389 1.00 96.94 321 GLN A CA 1
ATOM 2455 C C . GLN A 1 321 ? -14.591 -19.826 14.477 1.00 96.94 321 GLN A C 1
ATOM 2457 O O . GLN A 1 321 ? -14.741 -20.733 15.298 1.00 96.94 321 GLN A O 1
ATOM 2462 N N . SER A 1 322 ? -13.501 -19.753 13.703 1.00 95.81 322 SER A N 1
ATOM 2463 C CA . SER A 1 322 ? -12.417 -20.747 13.744 1.00 95.81 322 SER A CA 1
ATOM 2464 C C . SER A 1 322 ? -11.732 -20.828 15.113 1.00 95.81 322 SER A C 1
ATOM 2466 O O . SER A 1 322 ? -11.188 -21.873 15.471 1.00 95.81 322 SER A O 1
ATOM 2468 N N . LYS A 1 323 ? -11.792 -19.753 15.913 1.00 96.06 323 LYS A N 1
ATOM 2469 C CA . LYS A 1 323 ? -11.271 -19.712 17.288 1.00 96.06 323 LYS A CA 1
ATOM 2470 C C . LYS A 1 323 ? -12.316 -20.078 18.352 1.00 96.06 323 LYS A C 1
ATOM 2472 O O . LYS A 1 323 ? -12.004 -20.042 19.543 1.00 96.06 323 LYS A O 1
ATOM 2477 N N . GLY A 1 324 ? -13.526 -20.464 17.942 1.00 96.81 324 GLY A N 1
ATOM 2478 C CA . GLY A 1 324 ? -14.596 -20.946 18.818 1.00 96.81 324 GLY A CA 1
ATOM 2479 C C . GLY A 1 324 ? -15.483 -19.856 19.422 1.00 96.81 324 GLY A C 1
ATOM 2480 O O . GLY A 1 324 ? -16.155 -20.124 20.416 1.00 96.81 324 GLY A O 1
ATOM 2481 N N . TYR A 1 325 ? -15.484 -18.644 18.863 1.00 98.25 325 TYR A N 1
ATOM 2482 C CA . TYR A 1 325 ? -16.330 -17.543 19.329 1.00 98.25 325 TYR A CA 1
ATOM 2483 C C . TYR A 1 325 ? -17.578 -17.384 18.446 1.00 98.25 325 TYR A C 1
ATOM 2485 O O . TYR A 1 325 ? -17.506 -17.618 17.236 1.00 98.25 325 TYR A O 1
ATOM 2493 N N . PRO A 1 326 ? -18.724 -16.967 19.015 1.00 97.62 326 PRO A N 1
ATOM 2494 C CA . PRO A 1 326 ? -19.877 -16.553 18.223 1.00 97.62 326 PRO A CA 1
ATOM 2495 C C . PRO A 1 326 ? -19.551 -15.283 17.428 1.00 97.62 326 PRO A C 1
ATOM 2497 O O . PRO A 1 326 ? -18.809 -14.421 17.898 1.00 97.62 326 PRO A O 1
ATOM 2500 N N . CYS A 1 327 ? -20.136 -15.154 16.241 1.00 97.75 327 CYS A N 1
ATOM 2501 C CA . CYS A 1 327 ? -20.002 -13.964 15.410 1.00 97.75 327 CYS A CA 1
ATOM 2502 C C . CYS A 1 327 ? -21.358 -13.593 14.805 1.00 97.75 327 CYS A C 1
ATOM 2504 O O . CYS A 1 327 ? -22.011 -14.450 14.206 1.00 97.75 327 CYS A O 1
ATOM 2506 N N . GLU A 1 328 ? -21.761 -12.334 14.960 1.00 98.00 328 GLU A N 1
ATOM 2507 C CA . GLU A 1 328 ? -22.916 -11.734 14.286 1.00 98.00 328 GLU A CA 1
ATOM 2508 C C . GLU A 1 328 ? -22.434 -10.626 13.337 1.00 98.00 328 GLU A C 1
ATOM 2510 O O . GLU A 1 328 ? -21.505 -9.879 13.655 1.00 98.00 328 GLU A O 1
ATOM 2515 N N . GLU A 1 329 ? -23.076 -10.510 12.175 1.00 97.81 329 GLU A N 1
ATOM 2516 C CA . GLU A 1 329 ? -22.818 -9.450 11.198 1.00 97.81 329 GLU A CA 1
ATOM 2517 C C . GLU A 1 329 ? -23.977 -8.453 11.195 1.00 97.81 329 GLU A C 1
ATOM 2519 O O . GLU A 1 329 ? -25.145 -8.827 11.070 1.00 97.81 329 GLU A O 1
ATOM 2524 N N . HIS A 1 330 ? -23.653 -7.169 11.285 1.00 98.38 330 HIS A N 1
ATOM 2525 C CA . HIS A 1 330 ? -24.612 -6.077 11.313 1.00 98.38 330 HIS A CA 1
ATOM 2526 C C . HIS A 1 330 ? -24.321 -5.080 10.196 1.00 98.38 330 HIS A C 1
ATOM 2528 O O . HIS A 1 330 ? -23.171 -4.787 9.876 1.00 98.38 330 HIS A O 1
ATOM 2534 N N . LYS A 1 331 ? -25.385 -4.520 9.616 1.00 98.25 331 LYS A N 1
ATOM 2535 C CA . LYS A 1 331 ? -25.299 -3.420 8.652 1.00 98.25 331 LYS A CA 1
ATOM 2536 C C . LYS A 1 331 ? -25.807 -2.149 9.308 1.00 98.25 331 LYS A C 1
ATOM 2538 O O . LYS A 1 331 ? -26.993 -2.054 9.624 1.00 98.25 331 LYS A O 1
ATOM 2543 N N . VAL A 1 332 ? -24.917 -1.184 9.497 1.00 98.62 332 VAL A N 1
ATOM 2544 C CA . VAL A 1 332 ? -25.243 0.122 10.075 1.00 98.62 332 VAL A CA 1
ATOM 2545 C C . VAL A 1 332 ? -25.317 1.142 8.950 1.00 98.62 332 VAL A C 1
ATOM 2547 O O . VAL A 1 332 ? -24.352 1.325 8.219 1.00 98.62 332 VAL A O 1
ATOM 2550 N N . ILE A 1 333 ? -26.468 1.792 8.789 1.00 98.56 333 ILE A N 1
ATOM 2551 C CA . ILE A 1 333 ? -26.657 2.811 7.752 1.00 98.56 333 ILE A CA 1
ATOM 2552 C C . ILE A 1 333 ? -26.410 4.184 8.371 1.00 98.56 333 ILE A C 1
ATOM 2554 O O . ILE A 1 333 ? -27.076 4.552 9.339 1.00 98.56 333 ILE A O 1
ATOM 2558 N N . THR A 1 334 ? -25.457 4.931 7.821 1.00 98.31 334 THR A N 1
ATOM 2559 C CA . THR A 1 334 ? -25.141 6.289 8.272 1.00 98.31 334 THR A CA 1
ATOM 2560 C C . THR A 1 334 ? -26.192 7.284 7.793 1.00 98.31 334 THR A C 1
ATOM 2562 O O . THR A 1 334 ? -26.943 7.027 6.848 1.00 98.31 334 THR A O 1
ATOM 2565 N N . LYS A 1 335 ? -26.231 8.467 8.414 1.00 95.44 335 LYS A N 1
ATOM 2566 C CA . LYS A 1 335 ? -27.168 9.537 8.037 1.00 95.44 335 LYS A CA 1
ATOM 2567 C C . LYS A 1 335 ? -27.043 9.953 6.567 1.00 95.44 335 LYS A C 1
ATOM 2569 O O . LYS A 1 335 ? -28.044 10.291 5.939 1.00 95.44 335 LYS A O 1
ATOM 2574 N N . ASP A 1 336 ? -25.827 9.941 6.035 1.00 97.00 336 ASP A N 1
ATOM 2575 C CA . ASP A 1 336 ? -25.524 10.277 4.647 1.00 97.00 336 ASP A CA 1
ATOM 2576 C C . ASP A 1 336 ? -25.579 9.072 3.690 1.00 97.00 336 ASP A C 1
ATOM 2578 O O . ASP A 1 336 ? -25.471 9.258 2.482 1.00 97.00 336 ASP A O 1
ATOM 2582 N N . GLY A 1 337 ? -25.871 7.869 4.198 1.00 98.00 337 GLY A N 1
ATOM 2583 C CA . GLY A 1 337 ? -26.275 6.718 3.393 1.00 98.00 337 GLY A CA 1
ATOM 2584 C C . GLY A 1 337 ? -25.196 5.668 3.124 1.00 98.00 337 GLY A C 1
ATOM 2585 O O . GLY A 1 337 ? -25.453 4.750 2.339 1.00 98.00 337 GLY A O 1
ATOM 2586 N N . TYR A 1 338 ? -24.029 5.748 3.764 1.00 98.56 338 TYR A N 1
ATOM 2587 C CA . TYR A 1 338 ? -23.054 4.654 3.760 1.00 98.56 338 TYR A CA 1
ATOM 2588 C C . TYR A 1 338 ? -23.593 3.464 4.550 1.00 98.56 338 TYR A C 1
ATOM 2590 O O . TYR A 1 338 ? -24.338 3.623 5.515 1.00 98.56 338 TYR A O 1
ATOM 2598 N N . ILE A 1 339 ? -23.227 2.258 4.124 1.00 98.62 339 ILE A N 1
ATOM 2599 C CA . ILE A 1 339 ? -23.621 1.004 4.764 1.00 98.62 339 ILE A CA 1
ATOM 2600 C C . ILE A 1 339 ? -22.354 0.379 5.342 1.00 98.62 339 ILE A C 1
ATOM 2602 O O . ILE A 1 339 ? -21.533 -0.163 4.604 1.00 98.62 339 ILE A O 1
ATOM 2606 N N . LEU A 1 340 ? -22.209 0.470 6.660 1.00 98.62 340 LEU A N 1
ATOM 2607 C CA . LEU A 1 340 ? -21.049 -0.013 7.394 1.00 98.62 340 LEU A CA 1
ATOM 2608 C C . LEU A 1 340 ? -21.259 -1.468 7.820 1.00 98.62 340 LEU A C 1
ATOM 2610 O O . LEU A 1 340 ? -22.282 -1.790 8.434 1.00 98.62 340 LEU A O 1
ATOM 2614 N N . GLY A 1 341 ? -20.298 -2.339 7.513 1.00 98.00 341 GLY A N 1
ATOM 2615 C CA . GLY A 1 341 ? -20.269 -3.708 8.022 1.00 98.00 341 GLY A CA 1
ATOM 2616 C C . GLY A 1 341 ? -19.678 -3.738 9.428 1.00 98.00 341 GLY A C 1
ATOM 2617 O O . GLY A 1 341 ? -18.493 -3.477 9.599 1.00 98.00 341 GLY A O 1
ATOM 2618 N N . VAL A 1 342 ? -20.479 -4.055 10.441 1.00 98.69 342 VAL A N 1
ATOM 2619 C CA . VAL A 1 342 ? -20.048 -4.112 11.846 1.00 98.69 342 VAL A CA 1
ATOM 2620 C C . VAL A 1 342 ? -20.165 -5.547 12.342 1.00 98.69 342 VAL A C 1
ATOM 2622 O O . VAL A 1 342 ? -21.211 -6.173 12.185 1.00 98.69 342 VAL A O 1
ATOM 2625 N N . PHE A 1 343 ? -19.105 -6.068 12.954 1.00 98.69 343 PHE A N 1
ATOM 2626 C CA . PHE A 1 343 ? -19.074 -7.442 13.460 1.00 98.69 343 PHE A CA 1
ATOM 2627 C C . PHE A 1 343 ? -19.236 -7.454 14.972 1.00 98.69 343 PHE A C 1
ATOM 2629 O O . PHE A 1 343 ? -18.800 -6.527 15.651 1.00 98.69 343 PHE A O 1
ATOM 2636 N N . ARG A 1 344 ? -19.845 -8.502 15.517 1.00 98.62 344 ARG A N 1
ATOM 2637 C CA . ARG A 1 344 ? -20.092 -8.619 16.954 1.00 98.62 344 ARG A CA 1
ATOM 2638 C C . ARG A 1 344 ? -19.685 -9.990 17.474 1.00 98.62 344 ARG A C 1
ATOM 2640 O O . ARG A 1 344 ? -20.076 -11.008 16.911 1.00 98.62 344 ARG A O 1
ATOM 2647 N N . ILE A 1 345 ? -18.940 -10.003 18.575 1.00 98.69 345 ILE A N 1
ATOM 2648 C CA . ILE A 1 345 ? -18.647 -11.178 19.396 1.00 98.69 345 ILE A CA 1
ATOM 2649 C C . ILE A 1 345 ? -19.462 -11.028 20.688 1.00 98.69 345 ILE A C 1
ATOM 2651 O O . ILE A 1 345 ? -18.995 -10.384 21.632 1.00 98.69 345 ILE A O 1
ATOM 2655 N N . PRO A 1 346 ? -20.694 -11.570 20.744 1.00 97.62 346 PRO A N 1
ATOM 2656 C CA . PRO A 1 346 ? -21.611 -11.288 21.845 1.00 97.62 346 PRO A CA 1
ATOM 2657 C C . PRO A 1 346 ? -21.102 -11.779 23.203 1.00 97.62 346 PRO A C 1
ATOM 2659 O O . PRO A 1 346 ? -21.409 -11.167 24.221 1.00 97.62 346 PRO A O 1
ATOM 2662 N N . HIS A 1 347 ? -20.338 -12.874 23.243 1.00 97.31 347 HIS A N 1
ATOM 2663 C CA . HIS A 1 347 ? -19.786 -13.429 24.478 1.00 97.31 347 HIS A CA 1
ATOM 2664 C C . HIS A 1 347 ? -18.522 -14.266 24.225 1.00 97.31 347 HIS A C 1
ATOM 2666 O O . HIS A 1 347 ? -18.287 -14.752 23.117 1.00 97.31 347 HIS A O 1
ATOM 2672 N N . GLY A 1 348 ? -17.716 -14.471 25.271 1.00 96.38 348 GLY A N 1
ATOM 2673 C CA . GLY A 1 348 ? -16.555 -15.364 25.242 1.00 96.38 348 GLY A CA 1
ATOM 2674 C C . GLY A 1 348 ? -16.917 -16.850 25.174 1.00 96.38 348 GLY A C 1
ATOM 2675 O O . GLY A 1 348 ? -18.076 -17.241 25.336 1.00 96.38 348 GLY A O 1
ATOM 2676 N N . ARG A 1 349 ? -15.903 -17.706 25.001 1.00 95.75 349 ARG A N 1
ATOM 2677 C CA . ARG A 1 349 ? -16.066 -19.158 24.740 1.00 95.75 349 ARG A CA 1
ATOM 2678 C C . ARG A 1 349 ? -16.754 -19.939 25.861 1.00 95.75 349 ARG A C 1
ATOM 2680 O O . ARG A 1 349 ? -17.328 -20.995 25.623 1.00 95.75 349 ARG A O 1
ATOM 2687 N N . LYS A 1 350 ? -16.633 -19.452 27.098 1.00 92.62 350 LYS A N 1
ATOM 2688 C CA . LYS A 1 350 ? -17.174 -20.097 28.309 1.00 92.62 350 LYS A CA 1
ATOM 2689 C C . LYS A 1 350 ? -18.482 -19.472 28.796 1.00 92.62 350 LYS A C 1
ATOM 2691 O O . LYS A 1 350 ? -19.027 -19.921 29.799 1.00 92.62 350 LYS A O 1
ATOM 2696 N N . SER A 1 351 ? -18.955 -18.429 28.122 1.00 90.38 351 SER A N 1
ATOM 2697 C CA . SER A 1 351 ? -20.209 -17.746 28.432 1.00 90.38 351 SER A CA 1
ATOM 2698 C C . SER A 1 351 ? -21.248 -18.064 27.356 1.00 90.38 351 SER A C 1
ATOM 2700 O O . SER A 1 351 ? -20.914 -18.575 26.292 1.00 90.38 351 SER A O 1
ATOM 2702 N N . SER A 1 352 ? -22.513 -17.784 27.652 1.00 87.00 352 SER A N 1
ATOM 2703 C CA . SER A 1 352 ? -23.638 -17.894 26.712 1.00 87.00 352 SER A CA 1
ATOM 2704 C C . SER A 1 352 ? -24.507 -16.634 26.673 1.00 87.00 352 SER A C 1
ATOM 2706 O O . SER A 1 352 ? -25.507 -16.591 25.962 1.00 87.00 352 SER A O 1
ATOM 2708 N N . SER A 1 353 ? -24.146 -15.596 27.436 1.00 89.88 353 SER A N 1
ATOM 2709 C CA . SER A 1 353 ? -24.941 -14.375 27.575 1.00 89.88 353 SER A CA 1
ATOM 2710 C C . SER A 1 353 ? -24.114 -13.131 27.257 1.00 89.88 353 SER A C 1
ATOM 2712 O O . SER A 1 353 ? -22.997 -13.024 27.778 1.00 89.88 353 SER A O 1
ATOM 2714 N N . PRO A 1 354 ? -24.662 -12.163 26.496 1.00 91.62 354 PRO A N 1
ATOM 2715 C CA . PRO A 1 354 ? -23.947 -10.936 26.193 1.00 91.62 354 PRO A CA 1
ATOM 2716 C C . PRO A 1 354 ? -23.642 -10.058 27.409 1.00 91.62 354 PRO A C 1
ATOM 2718 O O . PRO A 1 354 ? -24.492 -9.833 28.289 1.00 91.62 354 PRO A O 1
ATOM 2721 N N . GLY A 1 355 ? -22.412 -9.546 27.412 1.00 93.69 355 GLY A N 1
ATOM 2722 C CA . GLY A 1 355 ? -21.886 -8.587 28.377 1.00 93.69 355 GLY A CA 1
ATOM 2723 C C . GLY A 1 355 ? -22.391 -7.161 28.168 1.00 93.69 355 GLY A C 1
ATOM 2724 O O . GLY A 1 355 ? -23.472 -6.932 27.623 1.00 93.69 355 GLY A O 1
ATOM 2725 N N . ARG A 1 356 ? -21.604 -6.179 28.621 1.00 96.56 356 ARG A N 1
ATOM 2726 C CA . ARG A 1 356 ? -21.811 -4.771 28.246 1.00 96.56 356 ARG A CA 1
ATOM 2727 C C . ARG A 1 356 ? -21.044 -4.435 26.957 1.00 96.56 356 ARG A C 1
ATOM 2729 O O . ARG A 1 356 ? -19.964 -4.994 26.762 1.00 96.56 356 ARG A O 1
ATOM 2736 N N . PRO A 1 357 ? -21.584 -3.554 26.097 1.00 98.56 357 PRO A N 1
ATOM 2737 C CA . PRO A 1 357 ? -21.044 -3.277 24.775 1.00 98.56 357 PRO A CA 1
ATOM 2738 C C . PRO A 1 357 ? -19.730 -2.497 24.808 1.00 98.56 357 PRO A C 1
ATOM 2740 O O . PRO A 1 357 ? -19.644 -1.412 25.391 1.00 98.56 357 PRO A O 1
ATOM 2743 N N . VAL A 1 358 ? -18.738 -3.015 24.090 1.00 98.88 358 VAL A N 1
ATOM 2744 C CA . VAL A 1 358 ? -17.459 -2.353 23.817 1.00 98.88 358 VAL A CA 1
ATOM 2745 C C . VAL A 1 358 ? -17.288 -2.227 22.310 1.00 98.88 358 VAL A C 1
ATOM 2747 O O . VAL A 1 358 ? -17.290 -3.240 21.620 1.00 98.88 358 VAL A O 1
ATOM 2750 N N . LEU A 1 359 ? -17.125 -1.007 21.799 1.00 98.88 359 LEU A N 1
ATOM 2751 C CA . LEU A 1 359 ? -16.819 -0.752 20.391 1.00 98.88 359 LEU A CA 1
ATOM 2752 C C . LEU A 1 359 ? -15.307 -0.604 20.200 1.00 98.88 359 LEU A C 1
ATOM 2754 O O . LEU A 1 359 ? -14.697 0.290 20.788 1.00 98.88 359 LEU A O 1
ATOM 2758 N N . LEU A 1 360 ? -14.726 -1.462 19.364 1.00 98.94 360 LEU A N 1
ATOM 2759 C CA . LEU A 1 360 ? -13.339 -1.394 18.913 1.00 98.94 360 LEU A CA 1
ATOM 2760 C C . LEU A 1 360 ? -13.278 -0.756 17.523 1.00 98.94 360 LEU A C 1
ATOM 2762 O O . LEU A 1 360 ? -13.918 -1.248 16.592 1.00 98.94 360 LEU A O 1
ATOM 2766 N N . GLN A 1 361 ? -12.502 0.319 17.381 1.00 98.81 361 GLN A N 1
ATOM 2767 C CA . GLN A 1 361 ? -12.373 1.080 16.139 1.00 98.81 361 GLN A CA 1
ATOM 2768 C C . GLN A 1 361 ? -10.928 1.103 15.636 1.00 98.81 361 GLN A C 1
ATOM 2770 O O . GLN A 1 361 ? -10.035 1.628 16.303 1.00 98.81 361 GLN A O 1
ATOM 2775 N N . HIS A 1 362 ? -10.733 0.546 14.441 1.00 97.75 362 HIS A N 1
ATOM 2776 C CA . HIS A 1 362 ? -9.441 0.394 13.767 1.00 97.75 362 HIS A CA 1
ATOM 2777 C C . HIS A 1 362 ? -8.830 1.725 13.277 1.00 97.75 362 HIS A C 1
ATOM 2779 O O . HIS A 1 362 ? -9.471 2.783 13.338 1.00 97.75 362 HIS A O 1
ATOM 2785 N N . GLY A 1 363 ? -7.592 1.653 12.776 1.00 94.38 363 GLY A N 1
ATOM 2786 C CA . GLY A 1 363 ? -6.793 2.787 12.311 1.00 94.38 363 GLY A CA 1
ATOM 2787 C C . GLY A 1 363 ? -6.993 3.214 10.849 1.00 94.38 363 GLY A C 1
ATOM 2788 O O . GLY A 1 363 ? -8.007 2.924 10.213 1.00 94.38 363 GLY A O 1
ATOM 2789 N N . LEU A 1 364 ? -6.016 3.967 10.331 1.00 90.81 364 LEU A N 1
ATOM 2790 C CA . LEU A 1 364 ? -5.950 4.421 8.937 1.00 90.81 364 LEU A CA 1
ATOM 2791 C C . LEU A 1 364 ? -5.564 3.251 8.015 1.00 90.81 364 LEU A C 1
ATOM 2793 O O . LEU A 1 364 ? -4.514 2.655 8.226 1.00 90.81 364 LEU A O 1
ATOM 2797 N N . ILE A 1 365 ? -6.359 3.008 6.962 1.00 85.31 365 ILE A N 1
ATOM 2798 C CA . ILE A 1 365 ? -6.144 1.922 5.980 1.00 85.31 365 ILE A CA 1
ATOM 2799 C C . ILE A 1 365 ? -6.070 0.559 6.697 1.00 85.31 365 ILE A C 1
ATOM 2801 O O . ILE A 1 365 ? -5.152 -0.232 6.493 1.00 85.31 365 ILE A O 1
ATOM 2805 N N . ASP A 1 366 ? -7.024 0.366 7.605 1.00 90.44 366 ASP A N 1
ATOM 2806 C CA . ASP A 1 366 ? -7.130 -0.762 8.525 1.00 90.44 366 ASP A CA 1
ATOM 2807 C C . ASP A 1 366 ? -8.572 -1.301 8.495 1.00 90.44 366 ASP A C 1
ATOM 2809 O O . ASP A 1 366 ? -9.482 -0.655 7.949 1.00 90.44 366 ASP A O 1
ATOM 2813 N N . SER A 1 367 ? -8.817 -2.441 9.132 1.00 93.81 367 SER A N 1
ATOM 2814 C CA . SER A 1 367 ? -10.146 -3.036 9.235 1.00 93.81 367 SER A CA 1
ATOM 2815 C C . SER A 1 367 ? -10.460 -3.569 10.632 1.00 93.81 367 SER A C 1
ATOM 2817 O O . SER A 1 367 ? -9.612 -3.690 11.516 1.00 93.81 367 SER A O 1
ATOM 2819 N N . ALA A 1 368 ? -11.717 -3.959 10.846 1.00 96.81 368 ALA A N 1
ATOM 2820 C CA . ALA A 1 368 ? -12.136 -4.670 12.050 1.00 96.81 368 ALA A CA 1
ATOM 2821 C C . ALA A 1 368 ? -11.322 -5.956 12.319 1.00 96.81 368 ALA A C 1
ATOM 2823 O O . ALA A 1 368 ? -11.277 -6.409 13.467 1.00 96.81 368 ALA A O 1
ATOM 2824 N N . ALA A 1 369 ? -10.679 -6.544 11.298 1.00 95.12 369 ALA A N 1
ATOM 2825 C CA . ALA A 1 369 ? -9.897 -7.769 11.443 1.00 95.12 369 ALA A CA 1
ATOM 2826 C C . ALA A 1 369 ? -8.714 -7.587 12.406 1.00 95.12 369 ALA A C 1
ATOM 2828 O O . ALA A 1 369 ? -8.390 -8.522 13.140 1.00 95.12 369 ALA A O 1
ATOM 2829 N N . THR A 1 370 ? -8.141 -6.380 12.497 1.00 94.12 370 THR A N 1
ATOM 2830 C CA . THR A 1 370 ? -7.008 -6.034 13.378 1.00 94.12 370 THR A CA 1
ATOM 2831 C C . THR A 1 370 ? -7.176 -6.509 14.824 1.00 94.12 370 THR A C 1
ATOM 2833 O O . THR A 1 370 ? -6.231 -6.972 15.465 1.00 94.12 370 THR A O 1
ATOM 2836 N N . TRP A 1 371 ? -8.415 -6.533 15.318 1.00 97.94 371 TRP A N 1
ATOM 2837 C CA . TRP A 1 371 ? -8.744 -6.925 16.687 1.00 97.94 371 TRP A CA 1
ATOM 2838 C C . TRP A 1 371 ? -8.785 -8.440 16.929 1.00 97.94 371 TRP A C 1
ATOM 2840 O O . TRP A 1 371 ? -8.841 -8.864 18.088 1.00 97.94 371 TRP A O 1
ATOM 2850 N N . VAL A 1 372 ? -8.763 -9.249 15.865 1.00 97.19 372 VAL A N 1
ATOM 2851 C CA . VAL A 1 372 ? -8.988 -10.710 15.872 1.00 97.19 372 VAL A CA 1
ATOM 2852 C C . VAL A 1 372 ? -8.008 -11.493 14.981 1.00 97.19 372 VAL A C 1
ATOM 2854 O O . VAL A 1 372 ? -8.183 -12.691 14.774 1.00 97.19 372 VAL A O 1
ATOM 2857 N N . MET A 1 373 ? -6.962 -10.838 14.469 1.00 92.25 373 MET A N 1
ATOM 2858 C CA . MET A 1 373 ? -5.940 -11.455 13.612 1.00 92.25 373 MET A CA 1
ATOM 2859 C C . MET A 1 373 ? -4.893 -12.293 14.359 1.00 92.25 373 MET A C 1
ATOM 2861 O O . MET A 1 373 ? -4.137 -13.013 13.712 1.00 92.25 373 MET A O 1
ATOM 2865 N N . ASN A 1 374 ? -4.797 -12.218 15.686 1.00 92.81 374 ASN A N 1
ATOM 2866 C CA . ASN A 1 374 ? -3.876 -13.026 16.490 1.00 92.81 374 ASN A CA 1
ATOM 2867 C C . ASN A 1 374 ? -4.618 -14.157 17.221 1.00 92.81 374 ASN A C 1
ATOM 2869 O O . ASN A 1 374 ? -5.808 -14.405 17.015 1.00 92.81 374 ASN A O 1
ATOM 2873 N N . PHE A 1 375 ? -3.898 -14.904 18.060 1.00 94.12 375 PHE A N 1
ATOM 2874 C CA . PHE A 1 375 ? -4.508 -15.938 18.893 1.00 94.12 375 PHE A CA 1
ATOM 2875 C C . PHE A 1 375 ? -5.449 -15.334 19.955 1.00 94.12 375 PHE A C 1
ATOM 2877 O O . PHE A 1 375 ? -5.289 -14.170 20.330 1.00 94.12 375 PHE A O 1
ATOM 2884 N N . PRO A 1 376 ? -6.418 -16.109 20.484 1.00 96.44 376 PRO A N 1
ATOM 2885 C CA . PRO A 1 376 ? -7.393 -15.623 21.466 1.00 96.44 376 PRO A CA 1
ATOM 2886 C C . PRO A 1 376 ? -6.827 -14.896 22.691 1.00 96.44 376 PRO A C 1
ATOM 2888 O O . PRO A 1 376 ? -7.443 -13.967 23.197 1.00 96.44 376 PRO A O 1
ATOM 2891 N N . ASP A 1 377 ? -5.650 -15.295 23.165 1.00 95.19 377 ASP A N 1
ATOM 2892 C CA . ASP A 1 377 ? -4.957 -14.692 24.306 1.00 95.1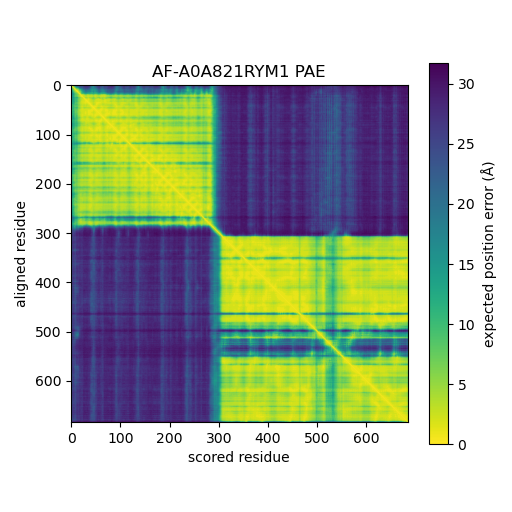9 377 ASP A CA 1
ATOM 2893 C C . ASP A 1 377 ? -4.064 -13.496 23.927 1.00 95.19 377 ASP A C 1
ATOM 2895 O O . ASP A 1 377 ? -3.404 -12.926 24.795 1.00 95.19 377 ASP A O 1
ATOM 2899 N N . GLN A 1 378 ? -4.028 -13.123 22.646 1.00 95.00 378 GLN A N 1
ATOM 2900 C CA . GLN A 1 378 ? -3.189 -12.069 22.065 1.00 95.00 378 GLN A CA 1
ATOM 2901 C C . GLN A 1 378 ? -3.984 -11.021 21.276 1.00 95.00 378 GLN A C 1
ATOM 2903 O O . GLN A 1 378 ? -3.417 -10.021 20.848 1.00 95.00 378 GLN A O 1
ATOM 2908 N N . SER A 1 379 ? -5.282 -11.234 21.077 1.00 97.50 379 SER A N 1
ATOM 2909 C CA . SER A 1 379 ? -6.167 -10.353 20.316 1.00 97.50 379 SER A CA 1
ATOM 2910 C C . SER A 1 379 ? -7.180 -9.704 21.251 1.00 97.50 379 SER A C 1
ATOM 2912 O O . SER A 1 379 ? -7.936 -10.400 21.933 1.00 97.50 379 SER A O 1
ATOM 2914 N N . LEU A 1 380 ? -7.218 -8.368 21.273 1.00 98.56 380 LEU A N 1
ATOM 2915 C CA . LEU A 1 380 ? -8.059 -7.611 22.204 1.00 98.56 380 LEU A CA 1
ATOM 2916 C C . LEU A 1 380 ? -9.546 -7.977 22.080 1.00 98.56 380 LEU A C 1
ATOM 2918 O O . LEU A 1 380 ? -10.219 -8.097 23.102 1.00 98.56 380 LEU A O 1
ATOM 2922 N N . GLY A 1 381 ? -10.048 -8.220 20.863 1.00 98.31 381 GLY A N 1
ATOM 2923 C CA . GLY A 1 381 ? -11.445 -8.606 20.650 1.00 98.31 381 GLY A CA 1
ATOM 2924 C C . GLY A 1 381 ? -11.820 -9.897 21.385 1.00 98.31 381 GLY A C 1
ATOM 2925 O O . GLY A 1 381 ? -12.841 -9.955 22.068 1.00 98.31 381 GLY A O 1
ATOM 2926 N N . PHE A 1 382 ? -10.952 -10.910 21.329 1.00 98.50 382 PHE A N 1
ATOM 2927 C CA . PHE A 1 382 ? -11.163 -12.180 22.026 1.00 98.50 382 PHE A CA 1
ATOM 2928 C C . PHE A 1 382 ? -10.970 -12.060 23.539 1.00 98.50 382 PHE A C 1
ATOM 2930 O O . PHE A 1 382 ? -11.767 -12.608 24.302 1.00 98.50 382 PHE A O 1
ATOM 2937 N N . MET A 1 383 ? -9.956 -11.310 23.980 1.00 98.19 383 MET A N 1
ATOM 2938 C CA . MET A 1 383 ? -9.701 -11.091 25.406 1.00 98.19 383 MET A CA 1
ATOM 2939 C C . MET A 1 383 ? -10.858 -10.361 26.093 1.00 98.19 383 MET A C 1
ATOM 2941 O O . MET A 1 383 ? -11.220 -10.714 27.211 1.00 98.19 383 MET A O 1
ATOM 2945 N N . LEU A 1 384 ? -11.469 -9.377 25.428 1.00 98.38 384 LEU A N 1
ATOM 2946 C CA . LEU A 1 384 ? -12.642 -8.672 25.943 1.00 98.38 384 LEU A CA 1
ATOM 2947 C C . LEU A 1 384 ? -13.869 -9.581 26.032 1.00 98.38 384 LEU A C 1
ATOM 2949 O O . LEU A 1 384 ? -14.562 -9.572 27.050 1.00 98.38 384 LEU A O 1
ATOM 2953 N N . ALA A 1 385 ? -14.113 -10.399 25.006 1.00 98.25 385 ALA A N 1
ATOM 2954 C CA . ALA A 1 385 ? -15.211 -11.358 25.016 1.00 98.25 385 ALA A CA 1
ATOM 2955 C C . ALA A 1 385 ? -15.051 -12.378 26.160 1.00 98.25 385 ALA A C 1
ATOM 2957 O O . ALA A 1 385 ? -15.997 -12.634 26.909 1.00 98.25 385 ALA A O 1
ATOM 2958 N N . ASP A 1 386 ? -13.841 -12.919 26.351 1.00 97.44 386 ASP A N 1
ATOM 2959 C CA . ASP A 1 386 ? -13.526 -13.828 27.463 1.00 97.44 386 ASP A CA 1
ATOM 2960 C C . ASP A 1 386 ? -13.551 -13.123 28.834 1.00 97.44 386 ASP A C 1
ATOM 2962 O O . ASP A 1 386 ? -13.821 -13.776 29.843 1.00 97.44 386 ASP A O 1
ATOM 2966 N N . ALA A 1 387 ? -13.349 -11.802 28.879 1.00 96.38 387 ALA A N 1
ATOM 2967 C CA . ALA A 1 387 ? -13.525 -10.967 30.069 1.00 96.38 387 ALA A CA 1
ATOM 2968 C C . ALA A 1 387 ? -14.994 -10.571 30.341 1.00 96.38 387 ALA A C 1
ATOM 2970 O O . ALA A 1 387 ? -15.254 -9.807 31.267 1.00 96.38 387 ALA A O 1
ATOM 2971 N N . GLY A 1 388 ? -15.957 -11.084 29.567 1.00 96.62 388 GLY A N 1
ATOM 2972 C CA . GLY A 1 388 ? -17.388 -10.884 29.817 1.00 96.62 388 GLY A CA 1
ATOM 2973 C C . GLY A 1 388 ? -17.988 -9.632 29.174 1.00 96.62 388 GLY A C 1
ATOM 2974 O O . GLY A 1 388 ? -19.035 -9.164 29.626 1.00 96.62 388 GLY A O 1
ATOM 2975 N N . TYR A 1 389 ? -17.357 -9.086 28.134 1.00 98.31 389 TYR A N 1
ATOM 2976 C CA . TYR A 1 389 ? -17.899 -7.979 27.343 1.00 98.31 389 TYR A CA 1
ATOM 2977 C C . TYR A 1 389 ? -18.642 -8.458 26.089 1.00 98.31 389 TYR A C 1
ATOM 2979 O O . TYR A 1 389 ? -18.362 -9.526 25.550 1.00 98.31 389 TYR A O 1
ATOM 2987 N N . ASP A 1 390 ? -19.593 -7.641 25.635 1.00 98.50 390 ASP A N 1
ATOM 2988 C CA . ASP A 1 390 ? -20.235 -7.753 24.323 1.00 98.50 390 ASP A CA 1
ATOM 2989 C C . ASP A 1 390 ? -19.414 -6.918 23.331 1.00 98.50 390 ASP A C 1
ATOM 2991 O O . ASP A 1 390 ? -19.423 -5.689 23.391 1.00 98.50 390 ASP A O 1
ATOM 2995 N N . VAL A 1 391 ? -18.615 -7.563 22.486 1.00 98.81 391 VAL A N 1
ATOM 2996 C CA . VAL A 1 391 ? -17.591 -6.871 21.691 1.00 98.81 391 VAL A CA 1
ATOM 2997 C C . VAL A 1 391 ? -18.125 -6.556 20.303 1.00 98.81 391 VAL A C 1
ATOM 2999 O O . VAL A 1 391 ? -18.534 -7.451 19.574 1.00 98.81 391 VAL A O 1
ATOM 3002 N N . TRP A 1 392 ? -18.055 -5.290 19.914 1.00 98.88 392 TRP A N 1
ATOM 3003 C CA . TRP A 1 392 ? -18.436 -4.779 18.604 1.00 98.88 392 TRP A CA 1
ATOM 3004 C C . TRP A 1 392 ? -17.188 -4.276 17.878 1.00 98.88 392 TRP A C 1
ATOM 3006 O O . TRP A 1 392 ? -16.420 -3.488 18.422 1.00 98.88 392 TRP A O 1
ATOM 3016 N N . LEU A 1 393 ? -16.975 -4.736 16.651 1.00 98.88 393 LEU A N 1
ATOM 3017 C CA . LEU A 1 393 ? -15.831 -4.408 15.806 1.00 98.88 393 LEU A CA 1
ATOM 3018 C C . LEU A 1 393 ? -16.320 -3.497 14.676 1.00 98.88 393 LEU A C 1
ATOM 3020 O O . LEU A 1 393 ? -17.004 -3.950 13.752 1.00 98.88 393 LEU A O 1
ATOM 3024 N N . GLY A 1 394 ? -16.025 -2.203 14.794 1.00 98.31 394 GLY A N 1
ATOM 3025 C CA . GLY A 1 394 ? -16.481 -1.178 13.859 1.00 98.31 394 GLY A CA 1
ATOM 3026 C C . GLY A 1 394 ? -15.607 -1.102 12.613 1.00 98.31 394 GLY A C 1
ATOM 3027 O O . GLY A 1 394 ? -14.386 -1.190 12.714 1.00 98.31 394 GLY A O 1
ATOM 3028 N N . ASN A 1 395 ? -16.228 -0.882 11.454 1.00 98.31 395 ASN A N 1
ATOM 3029 C CA . ASN A 1 395 ? -15.550 -0.511 10.212 1.00 98.31 395 ASN A CA 1
ATOM 3030 C C . ASN A 1 395 ? -16.030 0.867 9.757 1.00 98.31 395 ASN A C 1
ATOM 3032 O O . ASN A 1 395 ? -17.230 1.148 9.795 1.00 98.31 395 ASN A O 1
ATOM 3036 N N . VAL A 1 396 ? -15.114 1.700 9.274 1.00 97.25 396 VAL A N 1
ATOM 3037 C CA . VAL A 1 396 ? -15.455 3.004 8.680 1.00 97.25 396 VAL A CA 1
ATOM 3038 C C . VAL A 1 396 ? -15.722 2.885 7.186 1.00 97.25 396 VAL A C 1
ATOM 3040 O O . VAL A 1 396 ? -15.253 1.955 6.533 1.00 97.25 396 VAL A O 1
ATOM 3043 N N . ARG A 1 397 ? -16.461 3.848 6.634 1.00 98.00 397 ARG A N 1
ATOM 3044 C CA . ARG A 1 397 ? -16.751 3.943 5.198 1.00 98.00 397 ARG A CA 1
ATOM 3045 C C . ARG A 1 397 ? -15.502 3.753 4.322 1.00 98.00 397 ARG A C 1
ATOM 3047 O O . ARG A 1 397 ? -14.449 4.343 4.566 1.00 98.00 397 ARG A O 1
ATOM 3054 N N . GLY A 1 398 ? -15.655 2.959 3.263 1.00 93.69 398 GLY A N 1
ATOM 3055 C CA . GLY A 1 398 ? -14.662 2.789 2.200 1.00 93.69 398 GLY A CA 1
ATOM 3056 C C . GLY A 1 398 ? -13.655 1.651 2.365 1.00 93.69 398 GLY A C 1
ATOM 3057 O O . GLY A 1 398 ? -13.079 1.266 1.351 1.00 93.69 398 GLY A O 1
ATOM 3058 N N . ASN A 1 399 ? -13.482 1.076 3.559 1.00 92.19 399 ASN A N 1
ATOM 3059 C CA . ASN A 1 399 ? -12.716 -0.169 3.689 1.00 92.19 399 ASN A CA 1
ATOM 3060 C C . ASN A 1 399 ? -13.515 -1.368 3.136 1.00 92.19 399 ASN A C 1
ATOM 3062 O O . ASN A 1 399 ? -14.697 -1.222 2.803 1.00 92.19 399 ASN A O 1
ATOM 3066 N N . TYR A 1 400 ? -12.911 -2.557 3.031 1.00 89.50 400 TYR A N 1
ATOM 3067 C CA . TYR A 1 400 ? -13.517 -3.719 2.365 1.00 89.50 400 TYR A CA 1
ATOM 3068 C C . TYR A 1 400 ? -14.904 -4.079 2.899 1.00 89.50 400 TYR A C 1
ATOM 3070 O O . TYR A 1 400 ? -15.811 -4.399 2.127 1.00 89.50 400 TYR A O 1
ATOM 3078 N N . TYR A 1 401 ? -15.089 -3.993 4.216 1.00 93.56 401 TYR A N 1
ATOM 3079 C CA . TYR A 1 401 ? -16.339 -4.358 4.883 1.00 93.56 401 TYR A CA 1
ATOM 3080 C C . TYR A 1 401 ? -17.413 -3.260 4.828 1.00 93.56 401 TYR A C 1
ATOM 3082 O O . TYR A 1 401 ? -18.588 -3.542 5.066 1.00 93.56 401 TYR A O 1
ATOM 3090 N N . SER A 1 402 ? -17.035 -2.031 4.475 1.00 96.56 402 SER A N 1
ATOM 3091 C CA . SER A 1 402 ? -17.906 -0.849 4.445 1.00 96.56 402 SER A CA 1
ATOM 3092 C C . SER A 1 402 ? -17.855 -0.126 3.092 1.00 96.56 402 SER A C 1
ATOM 3094 O O . SER A 1 402 ? -18.029 1.095 2.997 1.00 96.56 402 SER A O 1
ATOM 3096 N N . ARG A 1 403 ? -17.637 -0.890 2.014 1.00 93.75 403 ARG A N 1
ATOM 3097 C CA . ARG A 1 403 ? -17.583 -0.415 0.623 1.00 93.75 403 ARG A CA 1
ATOM 3098 C C . ARG A 1 403 ? -18.966 -0.426 -0.045 1.00 93.75 403 ARG A C 1
ATOM 3100 O O . ARG A 1 403 ? -19.151 -1.010 -1.110 1.00 93.75 403 ARG A O 1
ATOM 3107 N N . ALA A 1 404 ? -19.969 0.168 0.606 1.00 96.25 404 ALA A N 1
ATOM 3108 C CA . ALA A 1 404 ? -21.353 0.180 0.124 1.00 96.25 404 ALA A CA 1
ATOM 3109 C C . ALA A 1 404 ? -22.121 1.445 0.542 1.00 96.25 404 ALA A C 1
ATOM 3111 O O . ALA A 1 404 ? -21.870 2.028 1.595 1.00 96.25 404 ALA A O 1
ATOM 3112 N N . HIS A 1 405 ? -23.080 1.865 -0.287 1.00 98.12 405 HIS A N 1
ATOM 3113 C CA . HIS A 1 405 ? -23.917 3.044 -0.056 1.00 98.12 405 HIS A CA 1
ATOM 3114 C C . HIS A 1 405 ? -25.320 2.820 -0.630 1.00 98.12 405 HIS A C 1
ATOM 3116 O O . HIS A 1 405 ? -25.488 2.147 -1.643 1.00 98.12 405 HIS A O 1
ATOM 3122 N N . VAL A 1 406 ? -26.342 3.441 -0.038 1.00 97.69 406 VAL A N 1
ATOM 3123 C CA . VAL A 1 406 ? -27.745 3.351 -0.497 1.00 97.69 406 VAL A CA 1
ATOM 3124 C C . VAL A 1 406 ? -28.017 3.997 -1.866 1.00 97.69 406 VAL A C 1
ATOM 3126 O O . VAL A 1 406 ? -29.123 3.884 -2.384 1.00 97.69 406 VAL A O 1
ATOM 3129 N N . LYS A 1 407 ? -27.044 4.724 -2.432 1.00 97.38 407 LYS A N 1
ATOM 3130 C CA . LYS A 1 407 ? -27.216 5.566 -3.628 1.00 97.38 407 LYS A CA 1
ATOM 3131 C C . LYS A 1 407 ? -26.052 5.423 -4.601 1.00 97.38 407 LYS A C 1
ATOM 3133 O O . LYS A 1 407 ? -26.298 5.226 -5.783 1.00 97.38 407 LYS A O 1
ATOM 3138 N N . TYR A 1 408 ? -24.820 5.557 -4.114 1.00 95.75 408 TYR A N 1
ATOM 3139 C CA . TYR A 1 408 ? -23.629 5.584 -4.962 1.00 95.75 408 TYR A CA 1
ATOM 3140 C C . TYR A 1 408 ? -22.974 4.205 -5.074 1.00 95.75 408 TYR A C 1
ATOM 3142 O O . TYR A 1 408 ? -22.874 3.471 -4.090 1.00 95.75 408 TYR A O 1
ATOM 3150 N N . ASN A 1 409 ? -22.507 3.861 -6.270 1.00 93.25 409 ASN A N 1
ATOM 3151 C CA . ASN A 1 409 ? -21.725 2.664 -6.530 1.00 93.25 409 ASN A CA 1
ATOM 3152 C C . ASN A 1 409 ? -20.221 2.972 -6.358 1.00 93.25 409 ASN A C 1
ATOM 3154 O O . ASN A 1 409 ? -19.703 3.831 -7.071 1.00 93.25 409 ASN A O 1
ATOM 3158 N N . PRO A 1 410 ? -19.492 2.257 -5.483 1.00 88.56 410 PRO A N 1
ATOM 3159 C CA . PRO A 1 410 ? -18.079 2.530 -5.199 1.00 88.56 410 PRO A CA 1
ATOM 3160 C C . PRO A 1 410 ? -17.133 2.329 -6.397 1.00 88.56 410 PRO A C 1
ATOM 3162 O O . PRO A 1 410 ? -16.078 2.958 -6.457 1.00 88.56 410 PRO A O 1
ATOM 3165 N N . ASP A 1 411 ? -17.487 1.494 -7.376 1.00 85.56 411 ASP A N 1
ATOM 3166 C CA . ASP A 1 411 ? -16.651 1.243 -8.557 1.00 85.56 411 ASP A CA 1
ATOM 3167 C C . ASP A 1 411 ? -16.830 2.333 -9.625 1.00 85.56 411 ASP A C 1
ATOM 3169 O O . ASP A 1 411 ? -15.887 2.723 -10.327 1.00 85.56 411 ASP A O 1
ATOM 3173 N N . HIS A 1 412 ? -18.035 2.892 -9.726 1.00 84.62 412 HIS A N 1
ATOM 3174 C CA . HIS A 1 412 ? -18.402 3.812 -10.801 1.00 84.62 412 HIS A CA 1
ATOM 3175 C C . HIS A 1 412 ? -18.439 5.274 -10.356 1.00 84.62 412 HIS A C 1
ATOM 3177 O O . HIS A 1 412 ? -17.857 6.119 -11.044 1.00 84.62 412 HIS A O 1
ATOM 3183 N N . ASP A 1 413 ? -18.978 5.562 -9.176 1.00 90.38 413 ASP A N 1
ATOM 3184 C CA . ASP A 1 413 ? -19.299 6.917 -8.736 1.00 90.38 413 ASP A CA 1
ATOM 3185 C C . ASP A 1 413 ? -18.177 7.504 -7.876 1.00 90.38 413 ASP A C 1
ATOM 3187 O O . ASP A 1 413 ? -17.742 6.933 -6.875 1.00 90.38 413 ASP A O 1
ATOM 3191 N N . THR A 1 414 ? -17.687 8.679 -8.259 1.00 90.25 414 THR A N 1
ATOM 3192 C CA . THR A 1 414 ? -16.670 9.416 -7.489 1.00 90.25 414 THR A CA 1
ATOM 3193 C C . THR A 1 414 ? -17.199 9.928 -6.153 1.00 90.25 414 THR A C 1
ATOM 3195 O O . THR A 1 414 ? -16.451 10.069 -5.191 1.00 90.25 414 THR A O 1
ATOM 3198 N N . GLU A 1 415 ? -18.502 10.165 -6.079 1.00 94.44 415 GLU A N 1
ATOM 3199 C CA . GLU A 1 415 ? -19.237 10.683 -4.936 1.00 94.44 415 GLU A CA 1
ATOM 3200 C C . GLU A 1 415 ? -19.158 9.737 -3.737 1.00 94.44 415 GLU A C 1
ATOM 3202 O O . GLU A 1 415 ? -19.106 10.208 -2.603 1.00 94.44 415 GLU A O 1
ATOM 3207 N N . PHE A 1 416 ? -19.061 8.425 -3.986 1.00 96.44 416 PHE A N 1
ATOM 3208 C CA . PHE A 1 416 ? -18.830 7.423 -2.946 1.00 96.44 416 PHE A CA 1
ATOM 3209 C C . PHE A 1 416 ? -17.504 7.643 -2.199 1.00 96.44 416 PHE A C 1
ATOM 3211 O O . PHE A 1 416 ? -17.384 7.299 -1.033 1.00 96.44 416 PHE A O 1
ATOM 3218 N N . TRP A 1 417 ? -16.486 8.204 -2.851 1.00 95.19 417 TRP A N 1
ATOM 3219 C CA . TRP A 1 417 ? -15.154 8.376 -2.261 1.00 95.19 417 TRP A CA 1
ATOM 3220 C C . TRP A 1 417 ? -14.913 9.787 -1.719 1.00 95.19 417 TRP A C 1
ATOM 3222 O O . TRP A 1 417 ? -13.818 10.103 -1.254 1.00 95.19 417 TRP A O 1
ATOM 3232 N N . ASN A 1 418 ? -15.925 10.655 -1.748 1.00 94.94 418 ASN A N 1
ATOM 3233 C CA . ASN A 1 418 ? -15.813 12.042 -1.303 1.00 94.94 418 ASN A CA 1
ATOM 3234 C C . ASN A 1 418 ? -15.984 12.185 0.223 1.00 94.94 418 ASN A C 1
ATOM 3236 O O . ASN A 1 418 ? -16.799 12.975 0.697 1.00 94.94 418 ASN A O 1
ATOM 3240 N N . PHE A 1 419 ? -15.189 11.448 0.998 1.00 96.88 419 PHE A N 1
ATOM 3241 C CA . PHE A 1 419 ? -15.185 11.505 2.463 1.00 96.88 419 PHE A CA 1
ATOM 3242 C C . PHE A 1 419 ? -13.765 11.582 3.045 1.00 96.88 419 PHE A C 1
ATOM 3244 O O . PHE A 1 419 ? -12.796 11.271 2.363 1.00 96.88 419 PHE A O 1
ATOM 3251 N N . SER A 1 420 ? -13.632 11.958 4.311 1.00 97.06 420 SER A N 1
ATOM 3252 C CA . SER A 1 420 ? -12.419 11.857 5.134 1.00 97.06 420 SER A CA 1
ATOM 3253 C C . SER A 1 420 ? -12.777 11.416 6.560 1.00 97.06 420 SER A C 1
ATOM 3255 O O . SER A 1 420 ? -13.945 11.158 6.852 1.00 97.06 420 SER A O 1
ATOM 3257 N N . TRP A 1 421 ? -11.800 11.364 7.467 1.00 96.94 421 TRP A N 1
ATOM 3258 C CA . TRP A 1 421 ? -12.038 11.072 8.883 1.00 96.94 421 TRP A CA 1
ATOM 3259 C C . TRP A 1 421 ? -13.007 12.056 9.564 1.00 96.94 421 TRP A C 1
ATOM 3261 O O . TRP A 1 421 ? -13.636 11.682 10.549 1.00 96.94 421 TRP A O 1
ATOM 3271 N N . ASP A 1 422 ? -13.185 13.270 9.027 1.00 95.81 422 ASP A N 1
ATOM 3272 C CA . ASP A 1 422 ? -14.211 14.230 9.471 1.00 95.81 422 ASP A CA 1
ATOM 3273 C C . ASP A 1 422 ? -15.615 13.618 9.353 1.00 95.81 422 ASP A C 1
ATOM 3275 O O . ASP A 1 422 ? -16.381 13.566 10.315 1.00 95.81 422 ASP A O 1
ATOM 3279 N N . ASP A 1 423 ? -15.917 13.043 8.188 1.00 97.19 423 ASP A N 1
ATOM 3280 C CA . ASP A 1 423 ? -17.197 12.391 7.927 1.00 97.19 423 ASP A CA 1
ATOM 3281 C C . ASP A 1 423 ? -17.348 11.113 8.769 1.00 97.19 423 ASP A C 1
ATOM 3283 O O . ASP A 1 423 ? -18.432 10.819 9.267 1.00 97.19 423 ASP A O 1
ATOM 3287 N N . MET A 1 424 ? -16.251 10.391 9.019 1.00 98.19 424 MET A N 1
ATOM 3288 C CA . MET A 1 424 ? -16.257 9.221 9.908 1.00 98.19 424 MET A CA 1
ATOM 3289 C C . MET A 1 424 ? -16.572 9.605 11.363 1.00 98.19 424 MET A C 1
ATOM 3291 O O . MET A 1 424 ? -17.360 8.935 12.030 1.00 98.19 424 MET A O 1
ATOM 3295 N N . ALA A 1 425 ? -15.990 10.697 11.865 1.00 96.62 425 ALA A N 1
ATOM 3296 C CA . ALA A 1 425 ? -16.266 11.209 13.207 1.00 96.62 425 ALA A CA 1
ATOM 3297 C C . ALA A 1 425 ? -17.710 11.695 13.335 1.00 96.62 425 ALA A C 1
ATOM 3299 O O . ALA A 1 425 ? -18.390 11.375 14.310 1.00 96.62 425 ALA A O 1
ATOM 3300 N N . ARG A 1 426 ? -18.181 12.434 12.328 1.00 94.81 426 ARG A N 1
ATOM 3301 C CA . ARG A 1 426 ? -19.492 13.079 12.329 1.00 94.81 426 ARG A CA 1
ATOM 3302 C C . ARG A 1 426 ? -20.649 12.111 12.094 1.00 94.81 426 ARG A C 1
ATOM 3304 O O . ARG A 1 426 ? -21.695 12.278 12.721 1.00 94.81 426 ARG A O 1
ATOM 3311 N N . ASP A 1 427 ? -20.483 11.135 11.203 1.00 96.44 427 ASP A N 1
ATOM 3312 C CA . ASP A 1 427 ? -21.581 10.300 10.708 1.00 96.44 427 ASP A CA 1
ATOM 3313 C C . ASP A 1 427 ? -21.391 8.804 11.028 1.00 96.44 427 ASP A C 1
ATOM 3315 O O . ASP A 1 427 ? -22.349 8.174 11.485 1.00 96.44 427 ASP A O 1
ATOM 3319 N N . ASP A 1 428 ? -20.194 8.223 10.872 1.00 98.44 428 ASP A N 1
ATOM 3320 C CA . ASP A 1 428 ? -19.986 6.775 11.089 1.00 98.44 428 ASP A CA 1
ATOM 3321 C C . ASP A 1 428 ? -20.050 6.408 12.574 1.00 98.44 428 ASP A C 1
ATOM 3323 O O . ASP A 1 428 ? -20.867 5.576 12.982 1.00 98.44 428 ASP A O 1
ATOM 3327 N N . LEU A 1 429 ? -19.216 7.052 13.399 1.00 98.06 429 LEU A N 1
ATOM 3328 C CA . LEU A 1 429 ? -19.102 6.735 14.822 1.00 98.06 429 LEU A CA 1
ATOM 3329 C C . LEU A 1 429 ? -20.441 6.907 15.567 1.00 98.06 429 LEU A C 1
ATOM 3331 O O . LEU A 1 429 ? -20.847 5.971 16.261 1.00 98.06 429 LEU A O 1
ATOM 3335 N N . PRO A 1 430 ? -21.194 8.016 15.413 1.00 97.44 430 PRO A N 1
ATOM 3336 C CA . PRO A 1 430 ? -22.497 8.153 16.060 1.00 97.44 430 PRO A CA 1
ATOM 3337 C C . PRO A 1 430 ? -23.502 7.103 15.587 1.00 97.44 430 PRO A C 1
ATOM 3339 O O . PRO A 1 430 ? -24.239 6.559 16.409 1.00 97.44 430 PRO A O 1
ATOM 3342 N N . SER A 1 431 ? -23.511 6.776 14.290 1.00 98.38 431 SER A N 1
ATOM 3343 C CA . SER A 1 431 ? -24.417 5.761 13.741 1.00 98.38 431 SER A CA 1
ATOM 3344 C C . SER A 1 431 ? -24.131 4.382 14.337 1.00 98.38 431 SER A C 1
ATOM 3346 O O . SER A 1 431 ? -25.067 3.693 14.743 1.00 98.38 431 SER A O 1
ATOM 3348 N N . MET A 1 432 ? -22.854 4.004 14.474 1.00 98.75 432 MET A N 1
ATOM 3349 C CA . MET A 1 432 ? -22.460 2.758 15.140 1.00 98.75 432 MET A CA 1
ATOM 3350 C C . MET A 1 432 ? -22.859 2.752 16.617 1.00 98.75 432 MET A C 1
ATOM 3352 O O . MET A 1 432 ? -23.495 1.801 17.063 1.00 98.75 432 MET A O 1
ATOM 3356 N N . ILE A 1 433 ? -22.560 3.818 17.368 1.00 98.56 433 ILE A N 1
ATOM 3357 C CA . ILE A 1 433 ? -22.908 3.908 18.796 1.00 98.56 433 ILE A CA 1
ATOM 3358 C C . ILE A 1 433 ? -24.419 3.756 18.991 1.00 98.56 433 ILE A C 1
ATOM 3360 O O . ILE A 1 433 ? -24.857 2.898 19.755 1.00 98.56 433 ILE A O 1
ATOM 3364 N N . TYR A 1 434 ? -25.233 4.546 18.289 1.00 98.44 434 TYR A N 1
ATOM 3365 C CA . TYR A 1 434 ? -26.685 4.500 18.461 1.00 98.44 434 TYR A CA 1
ATOM 3366 C C . TYR A 1 434 ? -27.292 3.174 18.009 1.00 98.44 434 TYR A C 1
ATOM 3368 O O . TYR A 1 434 ? -28.209 2.674 18.664 1.00 98.44 434 TYR A O 1
ATOM 3376 N N . TYR A 1 435 ? -26.760 2.571 16.945 1.00 98.75 435 TYR A N 1
ATOM 3377 C CA . TYR A 1 435 ? -27.169 1.237 16.527 1.00 98.75 435 TYR A CA 1
ATOM 3378 C C . TYR A 1 435 ? -26.894 0.197 17.621 1.00 98.75 435 TYR A C 1
ATOM 3380 O O . TYR A 1 435 ? -27.794 -0.559 17.983 1.00 98.75 435 TYR A O 1
ATOM 3388 N N . ILE A 1 436 ? -25.691 0.200 18.205 1.00 98.75 436 ILE A N 1
ATOM 3389 C CA . ILE A 1 436 ? -25.297 -0.729 19.275 1.00 98.75 436 ILE A CA 1
ATOM 3390 C C . ILE A 1 436 ? -26.192 -0.561 20.502 1.00 98.75 436 ILE A C 1
ATOM 3392 O O . ILE A 1 436 ? -26.692 -1.549 21.038 1.00 98.75 436 ILE A O 1
ATOM 3396 N N . LEU A 1 437 ? -26.439 0.673 20.946 1.00 98.56 437 LEU A N 1
ATOM 3397 C CA . LEU A 1 437 ? -27.325 0.938 22.085 1.00 98.56 437 LEU A CA 1
ATOM 3398 C C . LEU A 1 437 ? -28.746 0.435 21.821 1.00 98.56 437 LEU A C 1
ATOM 3400 O O . LEU A 1 437 ? -29.359 -0.169 22.697 1.00 98.56 437 LEU A O 1
ATOM 3404 N N . ASN A 1 438 ? -29.249 0.618 20.599 1.00 98.38 438 ASN A N 1
ATOM 3405 C CA . ASN A 1 438 ? -30.561 0.120 20.208 1.00 98.38 438 ASN A CA 1
ATOM 3406 C C . ASN A 1 438 ? -30.614 -1.416 20.138 1.00 98.38 438 ASN A C 1
ATOM 3408 O O . ASN A 1 438 ? -31.595 -2.013 20.562 1.00 98.38 438 ASN A O 1
ATOM 3412 N N . VAL A 1 439 ? -29.576 -2.092 19.643 1.00 98.19 439 VAL A N 1
ATOM 3413 C CA . VAL A 1 439 ? -29.557 -3.566 19.611 1.00 98.19 439 VAL A CA 1
ATOM 3414 C C . VAL A 1 439 ? -29.418 -4.152 21.017 1.00 98.19 439 VAL A C 1
ATOM 3416 O O . VAL A 1 439 ? -30.097 -5.115 21.364 1.00 98.19 439 VAL A O 1
ATOM 3419 N N . THR A 1 440 ? -28.549 -3.572 21.841 1.00 97.44 440 THR A N 1
ATOM 3420 C CA . THR A 1 440 ? -28.198 -4.111 23.165 1.00 97.44 440 THR A CA 1
ATOM 3421 C C . THR A 1 440 ? -29.115 -3.636 24.291 1.00 97.44 440 THR A C 1
ATOM 3423 O O . THR A 1 440 ? -29.063 -4.191 25.390 1.00 97.44 440 THR A O 1
ATOM 3426 N N . GLN A 1 441 ? -29.936 -2.610 24.035 1.00 97.31 441 GLN A N 1
ATOM 3427 C CA . GLN A 1 441 ? -30.775 -1.917 25.022 1.00 97.31 441 GLN A CA 1
ATOM 3428 C C . GLN A 1 441 ? -29.973 -1.330 26.199 1.00 97.31 441 GLN A C 1
ATOM 3430 O O . GLN A 1 441 ? -30.496 -1.112 27.292 1.00 97.31 441 GLN A O 1
ATOM 3435 N N . GLN A 1 442 ? -28.679 -1.082 25.989 1.00 97.06 442 GLN A N 1
ATOM 3436 C CA . GLN A 1 442 ? -27.810 -0.409 26.949 1.00 97.06 442 GLN A CA 1
ATOM 3437 C C . GLN A 1 442 ? -27.882 1.104 26.749 1.00 97.06 442 GLN A C 1
ATOM 3439 O O . GLN A 1 442 ? -28.252 1.592 25.685 1.00 97.06 442 GLN A O 1
ATOM 3444 N N . THR A 1 443 ? -27.505 1.866 27.774 1.00 96.94 443 THR A N 1
ATOM 3445 C CA . THR A 1 443 ? -27.483 3.338 27.714 1.00 96.94 443 THR A CA 1
ATOM 3446 C C . THR A 1 443 ? -26.108 3.901 27.362 1.00 96.94 443 THR A C 1
ATOM 3448 O O . THR A 1 443 ? -26.010 5.025 26.864 1.00 96.94 443 THR A O 1
ATOM 3451 N N . GLN A 1 444 ? -25.049 3.123 27.602 1.00 98.00 444 GLN A N 1
ATOM 3452 C CA . GLN A 1 444 ? -23.667 3.509 27.341 1.00 98.00 444 GLN A CA 1
ATOM 3453 C C . GLN A 1 444 ? -22.841 2.336 26.817 1.00 98.00 444 GLN A C 1
ATOM 3455 O O . GLN A 1 444 ? -23.059 1.190 27.218 1.00 98.00 444 GLN A O 1
ATOM 3460 N N . ILE A 1 445 ? -21.840 2.658 26.001 1.00 98.50 445 ILE A N 1
ATOM 3461 C CA . ILE A 1 445 ? -20.786 1.747 25.556 1.00 98.50 445 ILE A CA 1
ATOM 3462 C C . ILE A 1 445 ? -19.430 2.149 26.154 1.00 98.50 445 ILE A C 1
ATOM 3464 O O . ILE A 1 445 ? -19.237 3.292 26.577 1.00 98.50 445 ILE A O 1
ATOM 3468 N N . SER A 1 446 ? -18.467 1.233 26.133 1.00 98.62 446 SER A N 1
ATOM 3469 C CA . SER A 1 446 ? -17.047 1.601 26.146 1.00 98.62 446 SER A CA 1
ATOM 3470 C C . SER A 1 446 ? -16.529 1.733 24.713 1.00 98.62 446 SER A C 1
ATOM 3472 O O . SER A 1 446 ? -16.925 0.956 23.847 1.00 98.62 446 SER A O 1
ATOM 3474 N N . TYR A 1 447 ? -15.640 2.689 24.457 1.00 98.88 447 TYR A N 1
ATOM 3475 C CA . TYR A 1 447 ? -15.004 2.883 23.155 1.00 98.88 447 TYR A CA 1
ATOM 3476 C C . TYR A 1 447 ? -13.496 2.657 23.265 1.00 98.88 447 TYR A C 1
ATOM 3478 O O . TYR A 1 447 ? -12.847 3.190 24.165 1.00 98.88 447 TYR A O 1
ATOM 3486 N N . VAL A 1 448 ? -12.919 1.884 22.350 1.00 98.88 448 VAL A N 1
ATOM 3487 C CA . VAL A 1 448 ? -11.468 1.726 22.226 1.00 98.88 448 VAL A CA 1
ATOM 3488 C C . VAL A 1 448 ? -11.080 1.999 20.782 1.00 98.88 448 VAL A C 1
ATOM 3490 O O . VAL A 1 448 ? -11.572 1.342 19.870 1.00 98.88 448 VAL A O 1
ATOM 3493 N N . GLY A 1 449 ? -10.203 2.975 20.580 1.00 98.69 449 GLY A N 1
ATOM 3494 C CA . GLY A 1 449 ? -9.697 3.340 19.262 1.00 98.69 449 GLY A CA 1
ATOM 3495 C C . GLY A 1 449 ? -8.203 3.068 19.151 1.00 98.69 449 GLY A C 1
ATOM 3496 O O . GLY A 1 449 ? -7.469 3.244 20.125 1.00 98.69 449 GLY A O 1
ATOM 3497 N N . HIS A 1 450 ? -7.755 2.704 17.953 1.00 98.44 450 HIS A N 1
ATOM 3498 C CA . HIS A 1 450 ? -6.344 2.712 17.566 1.00 98.44 450 HIS A CA 1
ATOM 3499 C C . HIS A 1 450 ? -6.107 3.741 16.460 1.00 98.44 450 HIS A C 1
ATOM 3501 O O . HIS A 1 450 ? -6.930 3.854 15.554 1.00 98.44 450 HIS A O 1
ATOM 3507 N N . SER A 1 451 ? -5.009 4.504 16.520 1.00 96.50 451 SER A N 1
ATOM 3508 C CA . SER A 1 451 ? -4.596 5.395 15.424 1.00 96.50 451 SER A CA 1
ATOM 3509 C C . SER A 1 451 ? -5.712 6.370 14.999 1.00 96.50 451 SER A C 1
ATOM 3511 O O . SER A 1 451 ? -6.260 7.082 15.842 1.00 96.50 451 SER A O 1
ATOM 3513 N N . GLN A 1 452 ? -6.120 6.391 13.724 1.00 97.19 452 GLN A N 1
ATOM 3514 C CA . GLN A 1 452 ? -7.264 7.164 13.222 1.00 97.19 452 GLN A CA 1
ATOM 3515 C C . GLN A 1 452 ? -8.570 6.892 13.994 1.00 97.19 452 GLN A C 1
ATOM 3517 O O . GLN A 1 452 ? -9.376 7.803 14.164 1.00 97.19 452 GLN A O 1
ATOM 3522 N N . GLY A 1 453 ? -8.784 5.689 14.529 1.00 98.19 453 GLY A N 1
ATOM 3523 C CA . GLY A 1 453 ? -9.913 5.407 15.415 1.00 98.19 453 GLY A CA 1
ATOM 3524 C C . GLY A 1 453 ? -9.907 6.287 16.670 1.00 98.19 453 GLY A C 1
ATOM 3525 O O . GLY A 1 453 ? -10.962 6.711 17.145 1.00 98.19 453 GLY A O 1
ATOM 3526 N N . THR A 1 454 ? -8.732 6.652 17.189 1.00 98.44 454 THR A N 1
ATOM 3527 C CA . THR A 1 454 ? -8.642 7.634 18.283 1.00 98.44 454 THR A CA 1
ATOM 3528 C C . THR A 1 454 ? -8.949 9.052 17.809 1.00 98.44 454 THR A C 1
ATOM 3530 O O . THR A 1 454 ? -9.683 9.752 18.499 1.00 98.44 454 THR A O 1
ATOM 3533 N N . LEU A 1 455 ? -8.473 9.443 16.620 1.00 97.75 455 LEU A N 1
ATOM 3534 C CA . LEU A 1 455 ? -8.732 10.748 15.998 1.00 97.75 455 LEU A CA 1
ATOM 3535 C C . LEU A 1 455 ? -10.236 10.997 15.837 1.00 97.75 455 LEU A C 1
ATOM 3537 O O . LEU A 1 455 ? -10.744 12.038 16.252 1.00 97.75 455 LEU A O 1
ATOM 3541 N N . ILE A 1 456 ? -10.953 9.998 15.315 1.00 97.75 456 ILE A N 1
ATOM 3542 C CA . ILE A 1 456 ? -12.415 9.991 15.176 1.00 97.75 456 ILE A CA 1
ATOM 3543 C C . ILE A 1 456 ? -13.084 10.171 16.550 1.00 97.75 456 ILE A C 1
ATOM 3545 O O . ILE A 1 456 ? -13.976 11.007 16.703 1.00 97.75 456 ILE A O 1
ATOM 3549 N N . GLY A 1 457 ? -12.624 9.433 17.568 1.00 97.25 457 GLY A N 1
ATOM 3550 C CA . GLY A 1 457 ? -13.130 9.545 18.939 1.00 97.25 457 GLY A CA 1
ATOM 3551 C C . GLY A 1 457 ? -12.904 10.933 19.547 1.00 97.25 457 GLY A C 1
ATOM 3552 O O . GLY A 1 457 ? -13.844 11.549 20.048 1.00 97.25 457 GLY A O 1
ATOM 3553 N N . PHE A 1 458 ? -11.685 11.470 19.460 1.00 97.25 458 PHE A N 1
ATOM 3554 C CA . PHE A 1 458 ? -11.356 12.806 19.964 1.00 97.25 458 PHE A CA 1
ATOM 3555 C C . PHE A 1 458 ? -12.167 13.901 19.268 1.00 97.25 458 PHE A C 1
ATOM 3557 O O . PHE A 1 458 ? -12.689 14.790 19.945 1.00 97.25 458 PHE A O 1
ATOM 3564 N N . ALA A 1 459 ? -12.317 13.822 17.943 1.00 95.69 459 ALA A N 1
ATOM 3565 C CA . ALA A 1 459 ? -13.090 14.789 17.169 1.00 95.69 459 ALA A CA 1
ATOM 3566 C C . ALA A 1 459 ? -14.567 14.777 17.586 1.00 95.69 459 ALA A C 1
ATOM 3568 O O . ALA A 1 459 ? -15.164 15.835 17.789 1.00 95.69 459 ALA A O 1
ATOM 3569 N N . GLN A 1 460 ? -15.144 13.588 17.782 1.00 95.62 460 GLN A N 1
ATOM 3570 C CA . GLN A 1 460 ? -16.566 13.452 18.084 1.00 95.62 460 GLN A CA 1
ATOM 3571 C C . GLN A 1 460 ? -16.910 13.738 19.551 1.00 95.62 460 GLN A C 1
ATOM 3573 O O . GLN A 1 460 ? -17.904 14.410 19.837 1.00 95.62 460 GLN A O 1
ATOM 3578 N N . PHE A 1 461 ? -16.113 13.247 20.501 1.00 95.69 461 PHE A N 1
ATOM 3579 C CA . PHE A 1 461 ? -16.396 13.417 21.931 1.00 95.69 461 PHE A CA 1
ATOM 3580 C C . PHE A 1 461 ? -15.973 14.795 22.454 1.00 95.69 461 PHE A C 1
ATOM 3582 O O . PHE A 1 461 ? -16.555 15.288 23.421 1.00 95.69 461 PHE A O 1
ATOM 3589 N N . GLY A 1 462 ? -14.987 15.428 21.810 1.00 90.62 462 GLY A N 1
ATOM 3590 C CA . GLY A 1 462 ? -14.566 16.802 22.086 1.00 90.62 462 GLY A CA 1
ATOM 3591 C C . GLY A 1 462 ? -15.273 17.874 21.242 1.00 90.62 462 GLY A C 1
ATOM 3592 O O . GLY A 1 462 ? -15.199 19.057 21.574 1.00 90.62 462 GLY A O 1
ATOM 3593 N N . GLY A 1 463 ? -15.975 17.478 20.172 1.00 79.25 463 GLY A N 1
ATOM 3594 C CA . GLY A 1 463 ? -16.586 18.372 19.181 1.00 79.25 463 GLY A CA 1
ATOM 3595 C C . GLY A 1 463 ? -17.717 19.276 19.694 1.00 79.25 463 GLY A C 1
ATOM 3596 O O . GLY A 1 463 ? -18.192 19.162 20.818 1.00 79.25 463 GLY A O 1
ATOM 3597 N N . LEU A 1 464 ? -18.190 20.193 18.844 1.00 60.25 464 LEU A N 1
ATOM 3598 C CA . LEU A 1 464 ? -19.069 21.307 19.245 1.00 60.25 464 LEU A CA 1
ATOM 3599 C C . LEU A 1 464 ? -20.444 20.894 19.805 1.00 60.25 464 LEU A C 1
ATOM 3601 O O . LEU A 1 464 ? -20.977 21.601 20.657 1.00 60.25 464 LEU A O 1
ATOM 3605 N N . SER A 1 465 ? -21.029 19.778 19.350 1.00 68.38 465 SER A N 1
ATOM 3606 C CA . SER A 1 465 ? -22.313 19.290 19.878 1.00 68.38 465 SER A CA 1
ATOM 3607 C C . SER A 1 465 ? -22.160 18.307 21.041 1.00 68.38 465 SER A C 1
ATOM 3609 O O . SER A 1 465 ? -23.082 18.230 21.839 1.00 68.38 465 SER A O 1
ATOM 3611 N N . ASN A 1 466 ? -21.042 17.562 21.103 1.00 70.25 466 ASN A N 1
ATOM 3612 C CA . ASN A 1 466 ? -20.590 16.542 22.073 1.00 70.25 466 ASN A CA 1
ATOM 3613 C C . ASN A 1 466 ? -21.622 15.664 22.825 1.00 70.25 466 ASN A C 1
ATOM 3615 O O . ASN A 1 466 ? -21.245 14.968 23.767 1.00 70.25 466 ASN A O 1
ATOM 3619 N N . ILE A 1 467 ? -22.891 15.615 22.413 1.00 88.44 467 ILE A N 1
ATOM 3620 C CA . ILE A 1 467 ? -23.958 14.841 23.072 1.00 88.44 467 ILE A CA 1
ATOM 3621 C C . ILE A 1 467 ? -23.651 13.339 23.049 1.00 88.44 467 ILE A C 1
ATOM 3623 O O . ILE A 1 467 ? -23.947 12.646 24.021 1.00 88.44 467 ILE A O 1
ATOM 3627 N N . VAL A 1 468 ? -23.012 12.848 21.980 1.00 93.56 468 VAL A N 1
ATOM 3628 C CA . VAL A 1 468 ? -22.632 11.431 21.824 1.00 93.56 468 VAL A CA 1
ATOM 3629 C C . VAL A 1 468 ? -21.728 10.958 22.965 1.00 93.56 468 VAL A C 1
ATOM 3631 O O . VAL A 1 468 ? -21.815 9.804 23.373 1.00 93.56 468 VAL A O 1
ATOM 3634 N N . GLN A 1 469 ? -20.920 11.847 23.554 1.00 95.38 469 GLN A N 1
ATOM 3635 C CA . GLN A 1 469 ? -20.038 11.490 24.666 1.00 95.38 469 GLN A CA 1
ATOM 3636 C C . GLN A 1 469 ? -20.815 10.969 25.891 1.00 95.38 469 GLN A C 1
ATOM 3638 O O . GLN A 1 469 ? -20.289 10.171 26.656 1.00 95.38 469 GLN A O 1
ATOM 3643 N N . ASN A 1 470 ? -22.079 11.382 26.074 1.00 95.94 470 ASN A N 1
ATOM 3644 C CA . ASN A 1 470 ? -22.915 10.931 27.193 1.00 95.94 470 ASN A CA 1
ATOM 3645 C C . ASN A 1 470 ? -23.231 9.430 27.107 1.00 95.94 470 ASN A C 1
ATOM 3647 O O . ASN A 1 470 ? -23.537 8.794 28.117 1.00 95.94 470 ASN A O 1
ATOM 3651 N N . ASN A 1 471 ? -23.125 8.860 25.908 1.00 97.56 471 ASN A N 1
ATOM 3652 C CA . ASN A 1 471 ? -23.292 7.442 25.641 1.00 97.56 471 ASN A CA 1
ATOM 3653 C C . ASN A 1 471 ? -21.978 6.651 25.723 1.00 97.56 471 ASN A C 1
ATOM 3655 O O . ASN A 1 471 ? -21.974 5.454 25.440 1.00 97.56 471 ASN A O 1
ATOM 3659 N N . VAL A 1 472 ? -20.871 7.286 26.115 1.00 98.19 472 VAL A N 1
ATOM 3660 C CA . VAL A 1 472 ? -19.559 6.646 26.228 1.00 98.19 472 VAL A CA 1
ATOM 3661 C C . VAL A 1 472 ? -19.087 6.734 27.672 1.00 98.19 472 VAL A C 1
ATOM 3663 O O . VAL A 1 472 ? -18.818 7.811 28.195 1.00 98.19 472 VAL A O 1
ATOM 3666 N N . SER A 1 473 ? -18.991 5.590 28.342 1.00 98.19 473 SER A N 1
ATOM 3667 C CA . SER A 1 473 ? -18.572 5.539 29.749 1.00 98.19 473 SER A CA 1
ATOM 3668 C C . SER A 1 473 ? -17.054 5.496 29.929 1.00 98.19 473 SER A C 1
ATOM 3670 O O . SER A 1 473 ? -16.558 5.805 31.008 1.00 98.19 473 SER A O 1
ATOM 3672 N N . PHE A 1 474 ? -16.317 5.074 28.899 1.00 98.69 474 PHE A N 1
ATOM 3673 C CA . PHE A 1 474 ? -14.862 4.951 28.925 1.00 98.69 474 PHE A CA 1
ATOM 3674 C C . PHE A 1 474 ? -14.286 5.042 27.510 1.00 98.69 474 PHE A C 1
ATOM 3676 O O . PHE A 1 474 ? -14.898 4.534 26.569 1.00 98.69 474 PHE A O 1
ATOM 3683 N N . PHE A 1 475 ? -13.111 5.660 27.378 1.00 98.75 475 PHE A N 1
ATOM 3684 C CA . PHE A 1 475 ? -12.352 5.739 26.134 1.00 98.75 475 PHE A CA 1
ATOM 3685 C C . PHE A 1 475 ? -10.925 5.198 26.326 1.00 98.75 475 PHE A C 1
ATOM 3687 O O . PHE A 1 475 ? -10.103 5.806 27.006 1.00 98.75 475 PHE A O 1
ATOM 3694 N N . GLY A 1 476 ? -10.606 4.059 25.710 1.00 98.75 476 GLY A N 1
ATOM 3695 C CA . GLY A 1 476 ? -9.230 3.584 25.551 1.00 98.75 476 GLY A CA 1
ATOM 3696 C C . GLY A 1 476 ? -8.613 4.094 24.250 1.00 98.75 476 GLY A C 1
ATOM 3697 O O . GLY A 1 476 ? -9.068 3.719 23.173 1.00 98.75 476 GLY A O 1
ATOM 3698 N N . ALA A 1 477 ? -7.579 4.925 24.328 1.00 98.62 477 ALA A N 1
ATOM 3699 C CA . ALA A 1 477 ? -6.884 5.457 23.161 1.00 98.62 477 ALA A CA 1
ATOM 3700 C C . ALA A 1 477 ? -5.502 4.801 23.013 1.00 98.62 477 ALA A C 1
ATOM 3702 O O . ALA A 1 477 ? -4.606 5.028 23.831 1.00 98.62 477 ALA A O 1
ATOM 3703 N N . LEU A 1 478 ? -5.349 3.970 21.979 1.00 98.56 478 LEU A N 1
ATOM 3704 C CA . LEU A 1 478 ? -4.120 3.252 21.638 1.00 98.56 478 LEU A CA 1
ATOM 3705 C C . LEU A 1 478 ? -3.418 3.962 20.471 1.00 98.56 478 LEU A C 1
ATOM 3707 O O . LEU A 1 478 ? -4.054 4.178 19.441 1.00 98.56 478 LEU A O 1
ATOM 3711 N N . ALA A 1 479 ? -2.141 4.329 20.618 1.00 96.56 479 ALA A N 1
ATOM 3712 C CA . ALA A 1 479 ? -1.413 5.153 19.640 1.00 96.56 479 ALA A CA 1
ATOM 3713 C C . ALA A 1 479 ? -2.212 6.410 19.219 1.00 96.56 479 ALA A C 1
ATOM 3715 O O . ALA A 1 479 ? -2.658 6.515 18.071 1.00 96.56 479 ALA A O 1
ATOM 3716 N N . PRO A 1 480 ? -2.502 7.329 20.162 1.00 97.38 480 PRO A N 1
ATOM 3717 C CA . PRO A 1 480 ? -3.496 8.369 19.949 1.00 97.38 480 PRO A CA 1
ATOM 3718 C C . PRO A 1 480 ? -3.039 9.436 18.946 1.00 97.38 480 PRO A C 1
ATOM 3720 O O . PRO A 1 480 ? -1.954 9.994 19.078 1.00 97.38 480 PRO A O 1
ATOM 3723 N N . VAL A 1 481 ? -3.909 9.780 17.994 1.00 95.31 481 VAL A N 1
ATOM 3724 C CA . VAL A 1 481 ? -3.660 10.777 16.945 1.00 95.31 481 VAL A CA 1
ATOM 3725 C C . VAL A 1 481 ? -4.649 11.935 17.082 1.00 95.31 481 VAL A C 1
ATOM 3727 O O . VAL A 1 481 ? -5.859 11.732 17.149 1.00 95.31 481 VAL A O 1
ATOM 3730 N N . ALA A 1 482 ? -4.126 13.159 17.090 1.00 92.25 482 ALA A N 1
ATOM 3731 C CA . ALA A 1 482 ? -4.896 14.403 16.969 1.00 92.25 482 ALA A CA 1
ATOM 3732 C C . ALA A 1 482 ? -4.120 15.431 16.137 1.00 92.25 482 ALA A C 1
ATOM 3734 O O . ALA A 1 482 ? -4.681 16.085 15.262 1.00 92.25 482 ALA A O 1
ATOM 3735 N N . HIS A 1 483 ? -2.807 15.506 16.366 1.00 89.19 483 HIS A N 1
ATOM 3736 C CA . HIS A 1 483 ? -1.831 16.146 15.489 1.00 89.19 483 HIS A CA 1
ATOM 3737 C C . HIS A 1 483 ? -0.935 15.092 14.837 1.00 89.19 483 HIS A C 1
ATOM 3739 O O . HIS A 1 483 ? -0.820 13.977 15.340 1.00 89.19 483 HIS A O 1
ATOM 3745 N N . ILE A 1 484 ? -0.324 15.465 13.713 1.00 86.88 484 ILE A N 1
ATOM 3746 C CA . ILE A 1 484 ? 0.673 14.655 12.996 1.00 86.88 484 ILE A CA 1
ATOM 3747 C C . ILE A 1 484 ? 1.859 15.523 12.551 1.00 86.88 484 ILE A C 1
ATOM 3749 O O . ILE A 1 484 ? 2.393 15.367 11.458 1.00 86.88 484 ILE A O 1
ATOM 3753 N N . THR A 1 485 ? 2.223 16.525 13.346 1.00 85.38 485 THR A N 1
ATOM 3754 C CA . THR A 1 485 ? 3.177 17.569 12.945 1.00 85.38 485 THR A CA 1
ATOM 3755 C C . THR A 1 485 ? 4.637 17.154 13.080 1.00 85.38 485 THR A C 1
ATOM 3757 O O . THR A 1 485 ? 5.484 17.680 12.354 1.00 85.38 485 THR A O 1
ATOM 3760 N N . HIS A 1 486 ? 4.921 16.182 13.946 1.00 86.94 486 HIS A N 1
ATOM 3761 C CA . HIS A 1 486 ? 6.267 15.699 14.255 1.00 86.94 486 HIS A CA 1
ATOM 3762 C C . HIS A 1 486 ? 6.482 14.256 13.789 1.00 86.94 486 HIS A C 1
ATOM 3764 O O . HIS A 1 486 ? 7.440 13.600 14.197 1.00 86.94 486 HIS A O 1
ATOM 3770 N N . ILE A 1 487 ? 5.630 13.767 12.879 1.00 82.31 487 ILE A N 1
ATOM 3771 C CA . ILE A 1 487 ? 5.743 12.410 12.349 1.00 82.31 487 ILE A CA 1
ATOM 3772 C C . ILE A 1 487 ? 7.143 12.141 11.793 1.00 82.31 487 ILE A C 1
ATOM 3774 O O . ILE A 1 487 ? 7.731 12.917 11.027 1.00 82.31 487 ILE A O 1
ATOM 3778 N N . LYS A 1 488 ? 7.686 10.986 12.165 1.00 76.56 488 LYS A N 1
ATOM 3779 C CA . LYS A 1 488 ? 8.965 10.485 11.648 1.00 76.56 488 LYS A CA 1
ATOM 3780 C C . LYS A 1 488 ? 8.769 9.706 10.351 1.00 76.56 488 LYS A C 1
ATOM 3782 O O . LYS A 1 488 ? 9.722 9.585 9.581 1.00 76.56 488 LYS A O 1
ATOM 3787 N N . SER A 1 489 ? 7.535 9.263 10.092 1.00 67.69 489 SER A N 1
ATOM 3788 C CA . SER A 1 489 ? 7.139 8.523 8.897 1.00 67.69 489 SER A CA 1
ATOM 3789 C C . SER A 1 489 ? 7.607 9.215 7.603 1.00 67.69 489 SER A C 1
ATOM 3791 O O . SER A 1 489 ? 7.467 10.439 7.462 1.00 67.69 489 SER A O 1
ATOM 3793 N N . PRO A 1 490 ? 8.095 8.448 6.607 1.00 63.53 490 PRO A N 1
ATOM 3794 C CA . PRO A 1 490 ? 8.380 8.954 5.266 1.00 63.53 490 PRO A CA 1
ATOM 3795 C C . PRO A 1 490 ? 7.202 9.680 4.589 1.00 63.53 490 PRO A C 1
ATOM 3797 O O . PRO A 1 490 ? 7.444 10.474 3.676 1.00 63.53 490 PRO A O 1
ATOM 3800 N N . LEU A 1 491 ? 5.955 9.483 5.053 1.00 64.56 491 LEU A N 1
ATOM 3801 C CA . LEU A 1 491 ? 4.773 10.231 4.600 1.00 64.56 491 LEU A CA 1
ATOM 3802 C C . LEU A 1 491 ? 4.966 11.749 4.665 1.00 64.56 491 LEU A C 1
ATOM 3804 O O . LEU A 1 491 ? 4.460 12.463 3.802 1.00 64.56 491 LEU A O 1
ATOM 3808 N N . LYS A 1 492 ? 5.764 12.256 5.613 1.00 67.62 492 LYS A N 1
ATOM 3809 C CA . LYS A 1 492 ? 6.057 13.693 5.709 1.00 67.62 492 LYS A CA 1
ATOM 3810 C C . LYS A 1 492 ? 6.646 14.277 4.424 1.00 67.62 492 LYS A C 1
ATOM 3812 O O . LYS A 1 492 ? 6.384 15.428 4.097 1.00 67.62 492 LYS A O 1
ATOM 3817 N N . HIS A 1 493 ? 7.418 13.499 3.662 1.00 63.72 493 HIS A N 1
ATOM 3818 C CA . HIS A 1 493 ? 7.993 13.958 2.393 1.00 63.72 493 HIS A CA 1
ATOM 3819 C C . HIS A 1 493 ? 6.946 14.037 1.279 1.00 63.72 493 HIS A C 1
ATOM 3821 O O . HIS A 1 493 ? 7.005 14.949 0.449 1.00 63.72 493 HIS A O 1
ATOM 3827 N N . LEU A 1 494 ? 5.971 13.123 1.296 1.00 61.06 494 LEU A N 1
ATOM 3828 C CA . LEU A 1 494 ? 4.808 13.161 0.412 1.00 61.06 494 LEU A CA 1
ATOM 3829 C C . LEU A 1 494 ? 3.906 14.358 0.749 1.00 61.06 494 LEU A C 1
ATOM 3831 O O . LEU A 1 494 ? 3.389 15.005 -0.155 1.00 61.06 494 LEU A O 1
ATOM 3835 N N . PHE A 1 495 ? 3.789 14.708 2.033 1.00 68.25 495 PHE A N 1
ATOM 3836 C CA . PHE A 1 495 ? 3.055 15.895 2.475 1.00 68.25 495 PHE A CA 1
ATOM 3837 C C . PHE A 1 495 ? 3.778 17.219 2.152 1.00 68.25 495 PHE A C 1
ATOM 3839 O O . PHE A 1 495 ? 3.109 18.224 1.931 1.00 68.25 495 PHE A O 1
ATOM 3846 N N . ASN A 1 496 ? 5.119 17.238 2.076 1.00 55.22 496 ASN A N 1
ATOM 3847 C CA . ASN A 1 496 ? 5.924 18.468 1.972 1.00 55.22 496 ASN A CA 1
ATOM 3848 C C . ASN A 1 496 ? 6.297 18.919 0.534 1.00 55.22 496 ASN A C 1
ATOM 3850 O O . ASN A 1 496 ? 6.828 20.015 0.362 1.00 55.22 496 ASN A O 1
ATOM 3854 N N . THR A 1 497 ? 6.064 18.123 -0.520 1.00 47.78 497 THR A N 1
ATOM 3855 C CA . THR A 1 497 ? 6.608 18.416 -1.869 1.00 47.78 497 THR A CA 1
ATOM 3856 C C . THR A 1 497 ? 5.550 18.924 -2.878 1.00 47.78 497 THR A C 1
ATOM 3858 O O . THR A 1 497 ? 4.728 18.153 -3.347 1.00 47.78 497 THR A O 1
ATOM 3861 N N . LEU A 1 498 ? 5.661 20.216 -3.251 1.00 38.84 498 LEU A N 1
ATOM 3862 C CA . LEU A 1 498 ? 5.247 20.929 -4.493 1.00 38.84 498 LEU A CA 1
ATOM 3863 C C . LEU A 1 498 ? 3.766 20.892 -4.986 1.00 38.84 498 LEU A C 1
ATOM 3865 O O . LEU A 1 498 ? 3.320 19.949 -5.627 1.00 38.84 498 LEU A O 1
ATOM 3869 N N . MET A 1 499 ? 3.106 22.063 -4.868 1.00 43.78 499 MET A N 1
ATOM 3870 C CA . MET A 1 499 ? 1.831 22.522 -5.479 1.00 43.78 499 MET A CA 1
ATOM 3871 C C . MET A 1 499 ? 0.508 21.893 -4.980 1.00 43.78 499 MET A C 1
ATOM 3873 O O . MET A 1 499 ? -0.133 21.135 -5.697 1.00 43.78 499 MET A O 1
ATOM 3877 N N . GLY A 1 500 ? 0.032 22.351 -3.811 1.00 54.28 500 GLY A N 1
ATOM 3878 C CA . GLY A 1 500 ? -1.381 22.306 -3.386 1.00 54.28 500 GLY A CA 1
ATOM 3879 C C . GLY A 1 500 ? -1.927 20.925 -2.959 1.00 54.28 500 GLY A C 1
ATOM 3880 O O . GLY A 1 500 ? -1.804 19.957 -3.705 1.00 54.28 500 GLY A O 1
ATOM 3881 N N . PRO A 1 501 ? -2.589 20.806 -1.791 1.00 56.44 501 PRO A N 1
ATOM 3882 C CA . PRO A 1 501 ? -2.944 19.509 -1.206 1.00 56.44 501 PRO A CA 1
ATOM 3883 C C . PRO A 1 501 ? -4.044 18.737 -1.951 1.00 56.44 501 PRO A C 1
ATOM 3885 O O . PRO A 1 501 ? -4.118 17.531 -1.800 1.00 56.44 501 PRO A O 1
ATOM 3888 N N . GLU A 1 502 ? -4.889 19.367 -2.766 1.00 60.31 502 GLU A N 1
ATOM 3889 C CA . GLU A 1 502 ? -6.016 18.663 -3.406 1.00 60.31 502 GLU A CA 1
ATOM 3890 C C . GLU A 1 502 ? -5.700 18.286 -4.867 1.00 60.31 502 GLU A C 1
ATOM 3892 O O . GLU A 1 502 ? -5.784 17.125 -5.266 1.00 60.31 502 GLU A O 1
ATOM 3897 N N . SER A 1 503 ? -5.224 19.249 -5.665 1.00 57.66 503 SER A N 1
ATOM 3898 C CA . SER A 1 503 ? -4.958 19.068 -7.100 1.00 57.66 503 SER A CA 1
ATOM 3899 C C . SER A 1 503 ? -3.862 18.048 -7.414 1.00 57.66 503 SER A C 1
ATOM 3901 O O . SER A 1 503 ? -3.958 17.341 -8.415 1.00 57.66 503 SER A O 1
ATOM 3903 N N . PHE A 1 504 ? -2.820 17.958 -6.584 1.00 62.62 504 PHE A N 1
ATOM 3904 C CA . PHE A 1 504 ? -1.726 17.008 -6.793 1.00 62.62 504 PHE A CA 1
ATOM 3905 C C . PHE A 1 504 ? -2.104 15.583 -6.381 1.00 62.62 504 PHE A C 1
ATOM 3907 O O . PHE A 1 504 ? -1.808 14.629 -7.096 1.00 62.62 504 PHE A O 1
ATOM 3914 N N . TRP A 1 505 ? -2.818 15.430 -5.270 1.00 56.91 505 TRP A N 1
ATOM 3915 C CA . TRP A 1 505 ? -3.292 14.124 -4.820 1.00 56.91 505 TRP A CA 1
ATOM 3916 C C . TRP A 1 505 ? -4.304 13.525 -5.795 1.00 56.91 505 TRP A C 1
ATOM 3918 O O . TRP A 1 505 ? -4.193 12.351 -6.144 1.00 56.91 505 TRP A O 1
ATOM 3928 N N . HIS A 1 506 ? -5.194 14.353 -6.342 1.00 60.16 506 HIS A N 1
ATOM 3929 C CA . HIS A 1 506 ? -6.069 13.961 -7.443 1.00 60.16 506 HIS A CA 1
ATOM 3930 C C . HIS A 1 506 ? -5.317 13.631 -8.737 1.00 60.16 506 HIS A C 1
ATOM 3932 O O . HIS A 1 506 ? -5.726 12.740 -9.479 1.00 60.16 506 HIS A O 1
ATOM 3938 N N . LEU A 1 507 ? -4.187 14.293 -9.000 1.00 45.06 507 LEU A N 1
ATOM 3939 C CA . LEU A 1 507 ? -3.330 13.983 -10.145 1.00 45.06 507 LEU A CA 1
ATOM 3940 C C . LEU A 1 507 ? -2.600 12.637 -10.000 1.00 45.06 507 LEU A C 1
ATOM 3942 O O . LEU A 1 507 ? -2.395 11.976 -11.015 1.00 45.06 507 LEU A O 1
ATOM 3946 N N . LEU A 1 508 ? -2.184 12.267 -8.783 1.00 44.19 508 LEU A N 1
ATOM 3947 C CA . LEU A 1 508 ? -1.415 11.049 -8.499 1.00 44.19 508 LEU A CA 1
ATOM 3948 C C . LEU A 1 508 ? -2.283 9.807 -8.274 1.00 44.19 508 LEU A C 1
ATOM 3950 O O . LEU A 1 508 ? -1.940 8.725 -8.742 1.00 44.19 508 LEU A O 1
ATOM 3954 N N . PHE A 1 509 ? -3.372 9.952 -7.520 1.00 57.91 509 PHE A N 1
ATOM 3955 C CA . PHE A 1 509 ? -4.174 8.830 -7.021 1.00 57.91 509 PHE A CA 1
ATOM 3956 C C . PHE A 1 509 ? -5.622 8.868 -7.524 1.00 57.91 509 PHE A C 1
ATOM 3958 O O . PHE A 1 509 ? -6.420 7.985 -7.216 1.00 57.91 509 PHE A O 1
ATOM 3965 N N . GLY A 1 510 ? -5.980 9.881 -8.319 1.00 68.44 510 GLY A N 1
ATOM 3966 C CA . GLY A 1 510 ? -7.357 10.114 -8.733 1.00 68.44 510 GLY A CA 1
ATOM 3967 C C . GLY A 1 510 ? -8.236 10.610 -7.583 1.00 68.44 510 GLY A C 1
ATOM 3968 O O . GLY A 1 510 ? -7.768 11.121 -6.566 1.00 68.44 510 GLY A O 1
ATOM 3969 N N . ASN A 1 511 ? -9.549 10.470 -7.748 1.00 75.62 511 ASN A N 1
ATOM 3970 C CA . ASN A 1 511 ? -10.540 11.030 -6.818 1.00 75.62 511 ASN A CA 1
ATOM 3971 C C . ASN A 1 511 ? -11.335 9.929 -6.101 1.00 75.62 511 ASN A C 1
ATOM 3973 O O . ASN A 1 511 ? -12.446 10.178 -5.643 1.00 75.62 511 ASN A O 1
ATOM 3977 N N . LYS A 1 512 ? -10.807 8.698 -6.092 1.00 83.31 512 LYS A N 1
ATOM 3978 C CA . LYS A 1 512 ? -11.513 7.499 -5.631 1.00 83.31 512 LYS A CA 1
ATOM 3979 C C . LYS A 1 512 ? -10.764 6.816 -4.478 1.00 83.31 512 LYS A C 1
ATOM 3981 O O . LYS A 1 512 ? -10.418 7.465 -3.491 1.00 83.31 512 LYS A O 1
ATOM 3986 N N . GLU A 1 513 ? -10.539 5.518 -4.607 1.00 82.06 513 GLU A N 1
ATOM 3987 C CA . GLU A 1 513 ? -9.964 4.638 -3.597 1.00 82.06 513 GLU A CA 1
ATOM 3988 C C . GLU A 1 513 ? -8.436 4.768 -3.529 1.00 82.06 513 GLU A C 1
ATOM 3990 O O . GLU A 1 513 ? -7.748 4.748 -4.550 1.00 82.06 513 GLU A O 1
ATOM 3995 N N . PHE A 1 514 ? -7.906 4.880 -2.315 1.00 74.25 514 PHE A N 1
ATOM 3996 C CA . PHE A 1 514 ? -6.487 4.816 -1.997 1.00 74.25 514 PHE A CA 1
ATOM 3997 C C . PHE A 1 514 ? -6.180 3.459 -1.353 1.00 74.25 514 PHE A C 1
ATOM 3999 O O . PHE A 1 514 ? -6.765 3.118 -0.326 1.00 74.25 514 PHE A O 1
ATOM 4006 N N . LEU A 1 515 ? -5.250 2.711 -1.962 1.00 64.25 515 LEU A N 1
ATOM 4007 C CA . LEU A 1 515 ? -4.822 1.367 -1.540 1.00 64.25 515 LEU A CA 1
ATOM 4008 C C . LEU A 1 515 ? -5.990 0.378 -1.346 1.00 64.25 515 LEU A C 1
ATOM 4010 O O . LEU A 1 515 ? -6.216 -0.137 -0.256 1.00 64.25 515 LEU A O 1
ATOM 4014 N N . ALA A 1 516 ? -6.715 0.099 -2.434 1.00 56.28 516 ALA A N 1
ATOM 4015 C CA . ALA A 1 516 ? -7.791 -0.894 -2.460 1.00 56.28 516 ALA A CA 1
ATOM 4016 C C . ALA A 1 516 ? -7.292 -2.296 -2.066 1.00 56.28 516 ALA A C 1
ATOM 4018 O O . ALA A 1 516 ? -6.330 -2.797 -2.663 1.00 56.28 516 ALA A O 1
ATOM 4019 N N . SER A 1 517 ? -7.983 -2.971 -1.142 1.00 50.25 517 SER A N 1
ATOM 4020 C CA . SER A 1 517 ? -7.734 -4.385 -0.856 1.00 50.25 517 SER A CA 1
ATOM 4021 C C . SER A 1 517 ? -8.220 -5.225 -2.044 1.00 50.25 517 SER A C 1
ATOM 4023 O O . SER A 1 517 ? -9.402 -5.299 -2.378 1.00 50.25 517 SER A O 1
ATOM 4025 N N . SER A 1 518 ? -7.277 -5.828 -2.771 1.00 49.81 518 SER A N 1
ATOM 4026 C CA . SER A 1 518 ? -7.568 -6.598 -3.985 1.00 49.81 518 SER A CA 1
ATOM 4027 C C . SER A 1 518 ? -7.196 -8.066 -3.815 1.00 49.81 518 SER A C 1
ATOM 4029 O O . SER A 1 518 ? -6.276 -8.415 -3.073 1.00 49.81 518 SER A O 1
ATOM 4031 N N . ASN A 1 519 ? -7.857 -8.945 -4.574 1.00 45.69 519 ASN A N 1
ATOM 4032 C CA . ASN A 1 519 ? -7.483 -10.363 -4.650 1.00 45.69 519 ASN A CA 1
ATOM 4033 C C . ASN A 1 519 ? -6.006 -10.553 -5.050 1.00 45.69 519 ASN A C 1
ATOM 4035 O O . ASN A 1 519 ? -5.387 -11.544 -4.675 1.00 45.69 519 ASN A O 1
ATOM 4039 N N . SER A 1 520 ? -5.426 -9.582 -5.758 1.00 35.62 520 SER A N 1
ATOM 4040 C CA . SER A 1 520 ? -4.012 -9.535 -6.134 1.00 35.62 520 SER A CA 1
ATOM 4041 C C . SER A 1 520 ? -3.082 -9.303 -4.934 1.00 35.62 520 SER A C 1
ATOM 4043 O O . SER A 1 520 ? -2.014 -9.907 -4.879 1.00 35.62 520 SER A O 1
ATOM 4045 N N . ILE A 1 521 ? -3.486 -8.477 -3.958 1.00 47.47 521 ILE A N 1
ATOM 4046 C CA . ILE A 1 521 ? -2.745 -8.252 -2.701 1.00 47.47 521 ILE A CA 1
ATOM 4047 C C . ILE A 1 521 ? -2.837 -9.495 -1.807 1.00 47.47 521 ILE A C 1
ATOM 4049 O O . ILE A 1 521 ? -1.813 -9.961 -1.317 1.00 47.47 521 ILE A O 1
ATOM 4053 N N . LYS A 1 522 ? -4.021 -10.119 -1.701 1.00 49.19 522 LYS A N 1
ATOM 4054 C CA . LYS A 1 522 ? -4.208 -11.403 -0.992 1.00 49.19 522 LYS A CA 1
ATOM 4055 C C . LYS A 1 522 ? -3.378 -12.534 -1.609 1.00 49.19 522 LYS A C 1
ATOM 4057 O O . LYS A 1 522 ? -2.750 -13.320 -0.905 1.00 49.19 522 LYS A O 1
ATOM 4062 N N . TRP A 1 523 ? -3.309 -12.586 -2.940 1.00 47.16 523 TRP A N 1
ATOM 4063 C CA . TRP A 1 523 ? -2.451 -13.529 -3.661 1.00 47.16 523 TRP A CA 1
ATOM 4064 C C . TRP A 1 523 ? -0.955 -13.271 -3.415 1.00 47.16 523 TRP A C 1
ATOM 4066 O O . TRP A 1 523 ? -0.194 -14.231 -3.251 1.00 47.16 523 TRP A O 1
ATOM 4076 N N . LEU A 1 524 ? -0.538 -11.997 -3.359 1.00 43.44 524 LEU A N 1
ATOM 4077 C CA . LEU A 1 524 ? 0.835 -11.598 -3.037 1.00 43.44 524 LEU A CA 1
ATOM 4078 C C . LEU A 1 524 ? 1.196 -11.988 -1.598 1.00 43.44 524 LEU A C 1
ATOM 4080 O O . LEU A 1 524 ? 2.254 -12.578 -1.396 1.00 43.44 524 LEU A O 1
A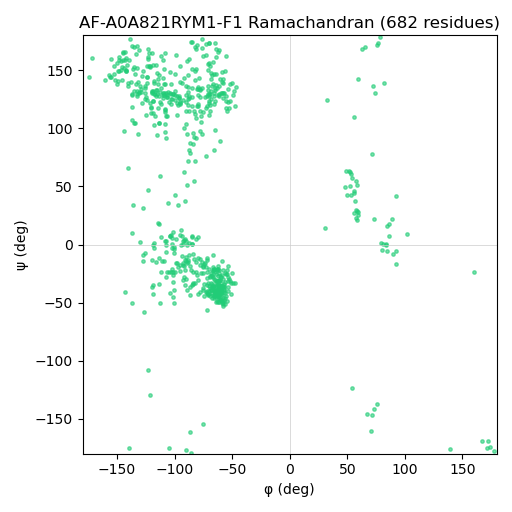TOM 4084 N N . ALA A 1 525 ? 0.306 -11.750 -0.629 1.00 46.25 525 ALA A N 1
ATOM 4085 C CA . ALA A 1 525 ? 0.473 -12.182 0.759 1.00 46.25 525 ALA A CA 1
ATOM 4086 C C . ALA A 1 525 ? 0.738 -13.696 0.839 1.00 46.25 525 ALA A C 1
ATOM 4088 O O . ALA A 1 525 ? 1.745 -14.124 1.407 1.00 46.25 525 ALA A O 1
ATOM 4089 N N . LYS A 1 526 ? -0.083 -14.486 0.134 1.00 50.34 526 LYS A N 1
ATOM 4090 C CA . LYS A 1 526 ? -0.020 -15.954 0.103 1.00 50.34 526 LYS A CA 1
ATOM 4091 C C . LYS A 1 526 ? 1.302 -16.538 -0.401 1.00 50.34 526 LYS A C 1
ATOM 4093 O O . LYS A 1 526 ? 1.754 -17.577 0.072 1.00 50.34 526 LYS A O 1
ATOM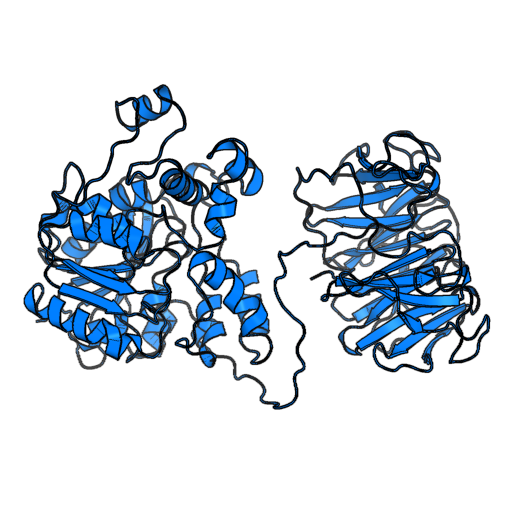 4098 N N . HIS A 1 527 ? 1.939 -15.890 -1.377 1.00 48.72 527 HIS A N 1
ATOM 4099 C CA . HIS A 1 527 ? 3.137 -16.433 -2.034 1.00 48.72 527 HIS A CA 1
ATOM 4100 C C . HIS A 1 527 ? 4.437 -15.725 -1.631 1.00 48.72 527 HIS A C 1
ATOM 4102 O O . HIS A 1 527 ? 5.510 -16.323 -1.733 1.00 48.72 527 HIS A O 1
ATOM 4108 N N . ALA A 1 528 ? 4.360 -14.475 -1.166 1.00 42.34 528 ALA A N 1
ATOM 4109 C CA . ALA A 1 528 ? 5.516 -13.684 -0.753 1.00 42.34 528 ALA A CA 1
ATOM 4110 C C . ALA A 1 528 ? 5.707 -13.661 0.773 1.00 42.34 528 ALA A C 1
ATOM 4112 O O . ALA A 1 528 ? 6.842 -13.775 1.227 1.00 42.34 528 ALA A O 1
ATOM 4113 N N . CYS A 1 529 ? 4.636 -13.576 1.570 1.00 47.50 529 CYS A N 1
ATOM 4114 C CA . CYS A 1 529 ? 4.734 -13.348 3.020 1.00 47.50 529 CYS A CA 1
ATOM 4115 C C . CYS A 1 529 ? 4.774 -14.628 3.861 1.00 47.50 529 CYS A C 1
ATOM 4117 O O . CYS A 1 529 ? 5.268 -14.598 4.986 1.00 47.50 529 CYS A O 1
ATOM 4119 N N . GLY A 1 530 ? 4.355 -15.770 3.305 1.00 43.34 530 GLY A N 1
ATOM 4120 C CA . GLY A 1 530 ? 4.586 -17.072 3.930 1.00 43.34 530 GLY A CA 1
ATOM 4121 C C . GLY A 1 530 ? 6.079 -17.420 4.006 1.00 43.34 530 GLY A C 1
ATOM 4122 O O . GLY A 1 530 ? 6.514 -18.066 4.944 1.00 43.34 530 GLY A O 1
ATOM 4123 N N . ASN A 1 531 ? 6.921 -16.966 3.070 1.00 47.00 531 ASN A N 1
ATOM 4124 C CA . ASN A 1 531 ? 8.327 -17.378 2.991 1.00 47.00 531 ASN A CA 1
ATOM 4125 C C . ASN A 1 531 ? 9.247 -16.658 3.989 1.00 47.00 531 ASN A C 1
ATOM 4127 O O . ASN A 1 531 ? 9.441 -15.457 3.864 1.00 47.00 531 ASN A O 1
ATOM 4131 N N . VAL A 1 532 ? 9.898 -17.399 4.904 1.00 37.91 532 VAL A N 1
ATOM 4132 C CA . VAL A 1 532 ? 10.834 -16.889 5.943 1.00 37.91 532 VAL A CA 1
ATOM 4133 C C . VAL A 1 532 ? 11.919 -15.953 5.377 1.00 37.91 532 VAL A C 1
ATOM 4135 O O . VAL A 1 532 ? 12.441 -15.111 6.095 1.00 37.91 532 VAL A O 1
ATOM 4138 N N . ILE A 1 533 ? 12.248 -16.076 4.086 1.00 34.38 533 ILE A N 1
ATOM 4139 C CA . ILE A 1 533 ? 13.255 -15.252 3.398 1.00 34.38 533 ILE A CA 1
ATOM 4140 C C . ILE A 1 533 ? 12.657 -13.975 2.763 1.00 34.38 533 ILE A C 1
ATOM 4142 O O . ILE A 1 533 ? 13.356 -12.974 2.654 1.00 34.38 533 ILE A O 1
ATOM 4146 N N . LEU A 1 534 ? 11.388 -13.991 2.336 1.00 33.22 534 LEU A N 1
ATOM 4147 C CA . LEU A 1 534 ? 10.706 -12.860 1.671 1.00 33.22 534 LEU A CA 1
ATOM 4148 C C . LEU A 1 534 ? 9.843 -12.023 2.636 1.00 33.22 534 LEU A C 1
ATOM 4150 O O . LEU A 1 534 ? 9.489 -10.888 2.313 1.00 33.22 534 LEU A O 1
ATOM 4154 N N . ASN A 1 535 ? 9.558 -12.574 3.819 1.00 40.25 535 ASN A N 1
ATOM 4155 C CA . ASN A 1 535 ? 8.805 -11.971 4.918 1.00 40.25 535 ASN A CA 1
ATOM 4156 C C . ASN A 1 535 ? 9.327 -10.565 5.312 1.00 40.25 535 ASN A C 1
ATOM 4158 O O . ASN A 1 535 ? 8.514 -9.650 5.354 1.00 40.25 535 ASN A O 1
ATOM 4162 N N . PRO A 1 536 ? 10.645 -10.289 5.403 1.00 41.25 536 PRO A N 1
ATOM 4163 C CA . PRO A 1 536 ? 11.102 -8.945 5.781 1.00 41.25 536 PRO A CA 1
ATOM 4164 C C . PRO A 1 536 ? 11.156 -7.922 4.629 1.00 41.25 536 PRO A C 1
ATOM 4166 O O . PRO A 1 536 ? 11.345 -6.727 4.825 1.00 41.25 536 PRO A O 1
ATOM 4169 N N . LEU A 1 537 ? 11.047 -8.369 3.372 1.00 36.25 537 LEU A N 1
ATOM 4170 C CA . LEU A 1 537 ? 11.411 -7.555 2.198 1.00 36.25 537 LEU A CA 1
ATOM 4171 C C . LEU A 1 537 ? 10.217 -6.932 1.465 1.00 36.25 537 LEU A C 1
ATOM 4173 O O . LEU A 1 537 ? 10.370 -5.920 0.783 1.00 36.25 537 LEU A O 1
ATOM 4177 N N . ILE A 1 538 ? 9.034 -7.536 1.549 1.00 43.50 538 ILE A N 1
ATOM 4178 C CA . ILE A 1 538 ? 7.837 -7.107 0.794 1.00 43.50 538 ILE A CA 1
ATOM 4179 C C . ILE A 1 538 ? 6.706 -6.716 1.745 1.00 43.50 538 ILE A C 1
ATOM 4181 O O . ILE A 1 538 ? 5.962 -5.771 1.500 1.00 43.50 538 ILE A O 1
ATOM 4185 N N . CYS A 1 539 ? 6.621 -7.454 2.838 1.00 48.00 539 CYS A N 1
ATOM 4186 C CA . CYS A 1 539 ? 5.476 -7.553 3.721 1.00 48.00 539 CYS A CA 1
ATOM 4187 C C . CYS A 1 539 ? 5.572 -6.543 4.877 1.00 48.00 539 CYS A C 1
ATOM 4189 O O . CYS A 1 539 ? 4.583 -5.961 5.306 1.00 48.00 539 CYS A O 1
ATOM 4191 N N . GLU A 1 540 ? 6.801 -6.236 5.273 1.00 45.34 540 GLU A N 1
ATOM 4192 C CA . GLU A 1 540 ? 7.153 -5.222 6.258 1.00 45.34 540 GLU A CA 1
ATOM 4193 C C . GLU A 1 540 ? 7.134 -3.786 5.669 1.00 45.34 540 GLU A C 1
ATOM 4195 O O . GLU A 1 540 ? 6.718 -2.840 6.326 1.00 45.34 540 GLU A O 1
ATOM 4200 N N . ASN A 1 541 ? 7.430 -3.577 4.382 1.00 47.34 541 ASN A N 1
ATOM 4201 C CA . ASN A 1 541 ? 7.703 -2.229 3.849 1.00 47.34 541 ASN A CA 1
ATOM 4202 C C . ASN A 1 541 ? 6.504 -1.258 3.722 1.00 47.34 541 ASN A C 1
ATOM 4204 O O . ASN A 1 541 ? 6.693 -0.059 3.920 1.00 47.34 541 ASN A O 1
ATOM 4208 N N . VAL A 1 542 ? 5.281 -1.707 3.405 1.00 48.94 542 VAL A N 1
ATOM 4209 C CA . VAL A 1 542 ? 4.108 -0.794 3.335 1.00 48.94 542 VAL A CA 1
ATOM 4210 C C . VAL A 1 542 ? 3.680 -0.354 4.735 1.00 48.94 542 VAL A C 1
ATOM 4212 O O . VAL A 1 542 ? 3.417 0.824 4.974 1.00 48.94 542 VAL A O 1
ATOM 4215 N N . LEU A 1 543 ? 3.686 -1.303 5.669 1.00 53.75 543 LEU A N 1
ATOM 4216 C CA . LEU A 1 543 ? 3.349 -1.091 7.069 1.00 53.75 543 LEU A CA 1
ATOM 4217 C C . LEU A 1 543 ? 4.406 -0.223 7.760 1.00 53.75 543 LEU A C 1
ATOM 4219 O O . LEU A 1 543 ? 4.060 0.703 8.485 1.00 53.75 543 LEU A O 1
ATOM 4223 N N . PHE A 1 544 ? 5.690 -0.413 7.452 1.00 51.88 544 PHE A N 1
ATOM 4224 C CA . PHE A 1 544 ? 6.764 0.410 8.014 1.00 51.88 544 PHE A CA 1
ATOM 4225 C C . PHE A 1 544 ? 6.715 1.867 7.541 1.00 51.88 544 PHE A C 1
ATOM 4227 O O . PHE A 1 544 ? 6.993 2.780 8.320 1.00 51.88 544 PHE A O 1
ATOM 4234 N N . ILE A 1 545 ? 6.337 2.114 6.277 1.00 53.44 545 ILE A N 1
ATOM 4235 C CA . ILE A 1 545 ? 6.193 3.479 5.743 1.00 53.44 545 ILE A CA 1
ATOM 4236 C C . ILE A 1 545 ? 5.122 4.255 6.518 1.00 53.44 545 ILE A C 1
ATOM 4238 O O . ILE A 1 545 ? 5.303 5.447 6.766 1.00 53.44 545 ILE A O 1
ATOM 4242 N N . LEU A 1 546 ? 4.029 3.602 6.914 1.00 56.78 546 LEU A N 1
ATOM 4243 C CA . LEU A 1 546 ? 2.925 4.243 7.630 1.00 56.78 546 LEU A CA 1
ATOM 4244 C C . LEU A 1 546 ? 3.163 4.315 9.147 1.00 56.78 546 LEU A C 1
ATOM 4246 O O . LEU A 1 546 ? 2.772 5.299 9.770 1.00 56.78 546 LEU A O 1
ATOM 4250 N N . CYS A 1 547 ? 3.810 3.304 9.735 1.00 61.50 547 CYS A N 1
ATOM 4251 C CA . CYS A 1 547 ? 3.639 2.990 11.155 1.00 61.50 547 CYS A CA 1
ATOM 4252 C C . CYS A 1 547 ? 4.933 2.875 11.989 1.00 61.50 547 CYS A C 1
ATOM 4254 O O . CYS A 1 547 ? 4.850 2.890 13.217 1.00 61.50 547 CYS A O 1
ATOM 4256 N N . GLY A 1 548 ? 6.129 2.779 11.396 1.00 56.94 548 GLY A N 1
ATOM 4257 C CA . GLY A 1 548 ? 7.371 2.735 12.185 1.00 56.94 548 GLY A CA 1
ATOM 4258 C C . GLY A 1 548 ? 8.447 1.760 11.704 1.00 56.94 548 GLY A C 1
ATOM 4259 O O . GLY A 1 548 ? 8.288 1.134 10.661 1.00 56.94 548 GLY A O 1
ATOM 4260 N N . PRO A 1 549 ? 9.558 1.630 12.451 1.00 52.94 549 PRO A N 1
ATOM 4261 C CA . PRO A 1 549 ? 10.659 0.738 12.115 1.00 52.94 549 PRO A CA 1
ATOM 4262 C C . PRO A 1 549 ? 10.313 -0.723 12.431 1.00 52.94 549 PRO A C 1
ATOM 4264 O O . PRO A 1 549 ? 9.260 -1.021 12.998 1.00 52.94 549 PRO A O 1
ATOM 4267 N N . ASP A 1 550 ? 11.250 -1.612 12.090 1.00 55.03 550 ASP A N 1
ATOM 4268 C CA . ASP A 1 550 ? 11.092 -3.064 12.160 1.00 55.03 550 ASP A CA 1
ATOM 4269 C C . ASP A 1 550 ? 10.504 -3.579 13.464 1.00 55.03 550 ASP A C 1
ATOM 4271 O O . ASP A 1 550 ? 11.042 -3.356 14.555 1.00 55.03 550 ASP A O 1
ATOM 4275 N N . ASN A 1 551 ? 9.353 -4.237 13.329 1.00 60.16 551 ASN A N 1
ATOM 4276 C CA . ASN A 1 551 ? 8.554 -4.655 14.452 1.00 60.16 551 ASN A CA 1
ATOM 4277 C C . ASN A 1 551 ? 9.076 -5.989 14.993 1.00 60.16 551 ASN A C 1
ATOM 4279 O O . ASN A 1 551 ? 8.573 -7.073 14.693 1.00 60.16 551 ASN A O 1
ATOM 4283 N N . LYS A 1 552 ? 10.057 -5.882 15.888 1.00 67.50 552 LYS A N 1
ATOM 4284 C CA . LYS A 1 552 ? 10.619 -7.013 16.642 1.00 67.50 552 LYS A CA 1
ATOM 4285 C C . LYS A 1 552 ? 9.585 -7.758 17.498 1.00 67.50 552 LYS A C 1
ATOM 4287 O O . LYS A 1 552 ? 9.891 -8.843 17.989 1.00 67.50 552 LYS A O 1
ATOM 4292 N N . ASN A 1 553 ? 8.402 -7.182 17.718 1.00 74.69 553 ASN A N 1
ATOM 4293 C CA . ASN A 1 553 ? 7.345 -7.747 18.550 1.00 74.69 553 ASN A CA 1
ATOM 4294 C C . ASN A 1 553 ? 6.232 -8.435 17.733 1.00 74.69 553 ASN A C 1
ATOM 4296 O O . ASN A 1 553 ? 5.338 -9.031 18.345 1.00 74.69 553 ASN A O 1
ATOM 4300 N N . LEU A 1 554 ? 6.272 -8.403 16.391 1.00 77.56 554 LEU A N 1
ATOM 4301 C CA . LEU A 1 554 ? 5.327 -9.146 15.551 1.00 77.56 554 LEU A CA 1
ATOM 4302 C C . LEU A 1 554 ? 5.575 -10.645 15.604 1.00 77.56 554 LEU A C 1
ATOM 4304 O O . LEU A 1 554 ? 6.701 -11.138 15.711 1.00 77.56 554 LEU A O 1
ATOM 4308 N N . ASN A 1 555 ? 4.493 -11.396 15.420 1.00 78.88 555 ASN A N 1
ATOM 4309 C CA . ASN A 1 555 ? 4.618 -12.798 15.091 1.00 78.88 555 ASN A CA 1
ATOM 4310 C C . ASN A 1 555 ? 5.006 -12.952 13.618 1.00 78.88 555 ASN A C 1
ATOM 4312 O O . ASN A 1 555 ? 4.136 -13.018 12.753 1.00 78.88 555 ASN A O 1
ATOM 4316 N N . ALA A 1 556 ? 6.303 -13.089 13.346 1.00 74.31 556 ALA A N 1
ATOM 4317 C CA . ALA A 1 556 ? 6.806 -13.289 11.987 1.00 74.31 556 ALA A CA 1
ATOM 4318 C C . ALA A 1 556 ? 6.137 -14.475 11.261 1.00 74.31 556 ALA A C 1
ATOM 4320 O O . ALA A 1 556 ? 6.008 -14.469 10.043 1.00 74.31 556 ALA A O 1
ATOM 4321 N N . THR A 1 557 ? 5.665 -15.502 11.979 1.00 76.31 557 THR A N 1
ATOM 4322 C CA . THR A 1 557 ? 4.964 -16.634 11.339 1.00 76.31 557 THR A CA 1
ATOM 4323 C C . THR A 1 557 ? 3.538 -16.306 10.891 1.00 76.31 557 THR A C 1
ATOM 4325 O O . THR A 1 557 ? 3.000 -17.026 10.060 1.00 76.31 557 THR A O 1
ATOM 4328 N N . ARG A 1 558 ? 2.946 -15.214 11.391 1.00 79.19 558 ARG A N 1
ATOM 4329 C CA . ARG A 1 558 ? 1.601 -14.738 11.027 1.00 79.19 558 ARG A CA 1
ATOM 4330 C C . ARG A 1 558 ? 1.611 -13.536 10.084 1.00 79.19 558 ARG A C 1
ATOM 4332 O O . ARG A 1 558 ? 0.546 -13.016 9.772 1.00 79.19 558 ARG A O 1
ATOM 4339 N N . THR A 1 559 ? 2.774 -13.127 9.576 1.00 76.25 559 THR A N 1
ATOM 4340 C CA . THR A 1 559 ? 2.882 -12.013 8.621 1.00 76.25 559 THR A CA 1
ATOM 4341 C C . THR A 1 559 ? 1.973 -12.188 7.400 1.00 76.25 559 THR A C 1
ATOM 4343 O O . THR A 1 559 ? 1.373 -11.224 6.935 1.00 76.25 559 THR A O 1
ATOM 4346 N N . GLU A 1 560 ? 1.813 -13.423 6.910 1.00 72.94 560 GLU A N 1
ATOM 4347 C CA . GLU A 1 560 ? 0.871 -13.747 5.831 1.00 72.94 560 GLU A CA 1
ATOM 4348 C C . GLU A 1 560 ? -0.575 -13.344 6.166 1.00 72.94 560 GLU A C 1
ATOM 4350 O O . GLU A 1 560 ? -1.254 -12.781 5.311 1.00 72.94 560 GLU A O 1
ATOM 4355 N N . VAL A 1 561 ? -1.012 -13.571 7.409 1.00 82.69 561 VAL A N 1
ATOM 4356 C CA . VAL A 1 561 ? -2.347 -13.197 7.893 1.00 82.69 561 VAL A CA 1
ATOM 4357 C C . VAL A 1 561 ? -2.481 -11.680 7.960 1.00 82.69 561 VAL A C 1
ATOM 4359 O O . VAL A 1 561 ? -3.460 -11.130 7.476 1.00 82.69 561 VAL A O 1
ATOM 4362 N N . TYR A 1 562 ? -1.494 -10.968 8.509 1.00 82.00 562 TYR A N 1
ATOM 4363 C CA . TYR A 1 562 ? -1.595 -9.508 8.620 1.00 82.00 562 TYR A CA 1
ATOM 4364 C C . TYR A 1 562 ? -1.779 -8.839 7.252 1.00 82.00 562 TYR A C 1
ATOM 4366 O O . TYR A 1 562 ? -2.551 -7.899 7.124 1.00 82.00 562 TYR A O 1
ATOM 4374 N N . ILE A 1 563 ? -1.135 -9.364 6.209 1.00 74.69 563 ILE A N 1
ATOM 4375 C CA . ILE A 1 563 ? -1.091 -8.712 4.889 1.00 74.69 563 ILE A CA 1
ATOM 4376 C C . ILE A 1 563 ? -2.198 -9.190 3.950 1.00 74.69 563 ILE A C 1
ATOM 4378 O O . ILE A 1 563 ? -2.513 -8.544 2.951 1.00 74.69 563 ILE A O 1
ATOM 4382 N N . SER A 1 564 ? -2.818 -10.331 4.249 1.00 75.31 564 SER A N 1
ATOM 4383 C CA . SER A 1 564 ? -4.044 -10.732 3.561 1.00 75.31 564 SER A CA 1
ATOM 4384 C C . SER A 1 564 ? -5.244 -9.879 3.981 1.00 75.31 564 SER A C 1
ATOM 4386 O O . SER A 1 564 ? -6.216 -9.787 3.225 1.00 75.31 564 SER A O 1
ATOM 4388 N N . HIS A 1 565 ? -5.183 -9.283 5.174 1.00 80.62 565 HIS A N 1
ATOM 4389 C CA . HIS A 1 565 ? -6.234 -8.435 5.736 1.00 80.62 565 HIS A CA 1
ATOM 4390 C C . HIS A 1 565 ? -5.926 -6.943 5.613 1.00 80.62 565 HIS A C 1
ATOM 4392 O O . HIS A 1 565 ? -6.858 -6.185 5.385 1.00 80.62 565 HIS A O 1
ATOM 4398 N N . GLU A 1 566 ? -4.652 -6.542 5.663 1.00 77.69 566 GLU A N 1
ATOM 4399 C CA . GLU A 1 566 ? -4.229 -5.138 5.609 1.00 77.69 566 GLU A CA 1
ATOM 4400 C C . GLU A 1 566 ? -3.168 -4.885 4.520 1.00 77.69 566 GLU A C 1
ATOM 4402 O O . GLU A 1 566 ? -2.341 -5.758 4.250 1.00 77.69 566 GLU A O 1
ATOM 4407 N N . PRO A 1 567 ? -3.101 -3.696 3.890 1.00 74.44 567 PRO A N 1
ATOM 4408 C CA . PRO A 1 567 ? -3.954 -2.517 4.073 1.00 74.44 567 PRO A CA 1
ATOM 4409 C C . PRO A 1 567 ? -5.397 -2.705 3.585 1.00 74.44 567 PRO A C 1
ATOM 4411 O O . PRO A 1 567 ? -5.608 -3.265 2.505 1.00 74.44 567 PRO A O 1
ATOM 4414 N N . ASP A 1 568 ? -6.363 -2.140 4.316 1.00 74.62 568 ASP A N 1
ATOM 4415 C CA . ASP A 1 568 ? -7.776 -2.144 3.929 1.00 74.62 568 ASP A CA 1
ATOM 4416 C C . ASP A 1 568 ? -8.342 -0.738 3.629 1.00 74.62 568 ASP A C 1
ATOM 4418 O O . ASP A 1 568 ? -8.755 -0.006 4.522 1.00 74.62 568 ASP A O 1
ATOM 4422 N N . GLY A 1 569 ? -8.314 -0.367 2.339 1.00 80.31 569 GLY A N 1
ATOM 4423 C CA . GLY A 1 569 ? -9.057 0.702 1.638 1.00 80.31 569 GLY A CA 1
ATOM 4424 C C . GLY A 1 569 ? -9.435 2.004 2.374 1.00 80.31 569 GLY A C 1
ATOM 4425 O O . GLY A 1 569 ? -10.202 2.024 3.332 1.00 80.31 569 GLY A O 1
ATOM 4426 N N . THR A 1 570 ? -9.032 3.160 1.832 1.00 89.75 570 THR A N 1
ATOM 4427 C CA . THR A 1 570 ? -9.568 4.479 2.242 1.00 89.75 570 THR A CA 1
ATOM 4428 C C . THR A 1 570 ? -9.806 5.391 1.035 1.00 89.75 570 THR A C 1
ATOM 4430 O O . THR A 1 570 ? -9.513 5.012 -0.094 1.00 89.75 570 THR A O 1
ATOM 4433 N N . SER A 1 571 ? -10.347 6.597 1.215 1.00 92.00 571 SER A N 1
ATOM 4434 C CA . SER A 1 571 ? -10.460 7.567 0.115 1.00 92.00 571 SER A CA 1
ATOM 4435 C C . SER A 1 571 ? -9.176 8.380 -0.065 1.00 92.00 571 SER A C 1
ATOM 4437 O O . SER A 1 571 ? -8.473 8.711 0.894 1.00 92.00 571 SER A O 1
ATOM 4439 N N . VAL A 1 572 ? -8.912 8.826 -1.296 1.00 86.06 572 VAL A N 1
ATOM 4440 C CA . VAL A 1 572 ? -7.853 9.821 -1.547 1.00 86.06 572 VAL A CA 1
ATOM 4441 C C . VAL A 1 572 ? -8.112 11.110 -0.759 1.00 86.06 572 VAL A C 1
ATOM 4443 O O . VAL A 1 572 ? -7.174 11.709 -0.236 1.00 86.06 572 VAL A O 1
ATOM 4446 N N . LYS A 1 573 ? -9.379 11.516 -0.597 1.00 92.19 573 LYS A N 1
ATOM 4447 C CA . LYS A 1 573 ? -9.749 12.689 0.209 1.00 92.19 573 LYS A CA 1
ATOM 4448 C C . LYS A 1 573 ? -9.348 12.536 1.680 1.00 92.19 573 LYS A C 1
ATOM 4450 O O . LYS A 1 573 ? -8.906 13.515 2.277 1.00 92.19 573 LYS A O 1
ATOM 4455 N N . ASN A 1 574 ? -9.416 11.332 2.247 1.00 94.00 574 ASN A N 1
ATOM 4456 C CA . ASN A 1 574 ? -8.928 11.084 3.599 1.00 94.00 574 ASN A CA 1
ATOM 4457 C C . ASN A 1 574 ? -7.412 11.305 3.692 1.00 94.00 574 ASN A C 1
ATOM 4459 O O . ASN A 1 574 ? -6.955 12.025 4.574 1.00 94.00 574 ASN A O 1
ATOM 4463 N N . MET A 1 575 ? -6.638 10.799 2.726 1.00 87.19 575 MET A N 1
ATOM 4464 C CA . MET A 1 575 ? -5.187 11.031 2.670 1.00 87.19 575 MET A CA 1
ATOM 4465 C C . MET A 1 575 ? -4.828 12.512 2.495 1.00 87.19 575 MET A C 1
ATOM 4467 O O . MET A 1 575 ? -3.899 13.004 3.138 1.00 87.19 575 MET A O 1
ATOM 4471 N N . ILE A 1 576 ? -5.599 13.246 1.685 1.00 87.19 576 ILE A N 1
ATOM 4472 C CA . ILE A 1 576 ? -5.478 14.706 1.566 1.00 87.19 576 ILE A CA 1
ATOM 4473 C C . ILE A 1 576 ? -5.721 15.370 2.923 1.00 87.19 576 ILE A C 1
ATOM 4475 O O . ILE A 1 576 ? -5.004 16.302 3.279 1.00 87.19 576 ILE A O 1
ATOM 4479 N N . HIS A 1 577 ? -6.689 14.888 3.703 1.00 93.19 577 HIS A N 1
ATOM 4480 C CA . HIS A 1 577 ? -6.968 15.451 5.017 1.00 93.19 577 HIS A CA 1
ATOM 4481 C C . HIS A 1 577 ? -5.792 15.256 5.990 1.00 93.19 577 HIS A C 1
ATOM 4483 O O . HIS A 1 577 ? -5.401 16.201 6.671 1.00 93.19 577 HIS A O 1
ATOM 4489 N N . PHE A 1 578 ? -5.137 14.089 5.994 1.00 90.38 578 PHE A N 1
ATOM 4490 C CA . PHE A 1 578 ? -3.886 13.915 6.749 1.00 90.38 578 PHE A CA 1
ATOM 4491 C C . PHE A 1 578 ? -2.795 14.885 6.270 1.00 90.38 578 PHE A C 1
ATOM 4493 O O . PHE A 1 578 ? -2.148 15.537 7.088 1.00 90.38 578 PHE A O 1
ATOM 4500 N N . ALA A 1 579 ? -2.636 15.076 4.958 1.00 86.25 579 ALA A N 1
ATOM 4501 C CA . ALA A 1 579 ? -1.695 16.067 4.434 1.00 86.25 579 ALA A CA 1
ATOM 4502 C C . ALA A 1 579 ? -2.028 17.496 4.912 1.00 86.25 579 ALA A C 1
ATOM 4504 O O . ALA A 1 579 ? -1.132 18.256 5.281 1.00 86.25 579 ALA A O 1
ATOM 4505 N N . GLN A 1 580 ? -3.313 17.861 4.964 1.00 90.12 580 GLN A N 1
ATOM 4506 C CA . GLN A 1 580 ? -3.767 19.147 5.498 1.00 90.12 580 GLN A CA 1
ATOM 4507 C C . GLN A 1 580 ? -3.450 19.296 6.986 1.00 90.12 580 GLN A C 1
ATOM 4509 O O . GLN A 1 580 ? -3.010 20.371 7.389 1.00 90.12 580 GLN A O 1
ATOM 4514 N N . MET A 1 581 ? -3.604 18.248 7.797 1.00 91.00 581 MET A N 1
ATOM 4515 C CA . MET A 1 581 ? -3.228 18.280 9.216 1.00 91.00 581 MET A CA 1
ATOM 4516 C C . MET A 1 581 ? -1.722 18.513 9.385 1.00 91.00 581 MET A C 1
ATOM 4518 O O . MET A 1 581 ? -1.318 19.366 10.175 1.00 91.00 581 MET A O 1
ATOM 4522 N N . PHE A 1 582 ? -0.894 17.821 8.593 1.00 87.06 582 PHE A N 1
ATOM 4523 C CA . PHE A 1 582 ? 0.561 18.003 8.597 1.00 87.06 582 PHE A CA 1
ATOM 4524 C C . PHE A 1 582 ? 0.959 19.443 8.238 1.00 87.06 582 PHE A C 1
ATOM 4526 O O . PHE A 1 582 ? 1.777 20.061 8.918 1.00 87.06 582 PHE A O 1
ATOM 4533 N N . LEU A 1 583 ? 0.358 19.994 7.179 1.00 85.75 583 LEU A N 1
ATOM 4534 C CA . LEU A 1 583 ? 0.689 21.324 6.661 1.00 85.75 583 LEU A CA 1
ATOM 4535 C C . LEU A 1 583 ? 0.150 22.461 7.537 1.00 85.75 583 LEU A C 1
ATOM 4537 O O . LEU A 1 583 ? 0.863 23.429 7.797 1.00 85.75 583 LEU A O 1
ATOM 4541 N N . SER A 1 584 ? -1.104 22.362 7.979 1.00 88.50 584 SER A N 1
ATOM 4542 C CA . SER A 1 584 ? -1.759 23.403 8.783 1.00 88.50 584 SER A CA 1
ATOM 4543 C C . SER A 1 584 ? -1.305 23.390 10.240 1.00 88.50 584 SER A C 1
ATOM 4545 O O . SER A 1 584 ? -1.377 24.422 10.909 1.00 88.50 584 SER A O 1
ATOM 4547 N N . LYS A 1 585 ? -0.822 22.237 10.726 1.00 90.88 585 LYS A N 1
ATOM 4548 C CA . LYS A 1 585 ? -0.526 21.988 12.141 1.00 90.88 585 LYS A CA 1
ATOM 4549 C C . LYS A 1 585 ? -1.748 22.161 13.046 1.00 90.88 585 LYS A C 1
ATOM 4551 O O . LYS A 1 585 ? -1.608 22.541 14.205 1.00 90.88 585 LYS A O 1
ATOM 4556 N N . GLN A 1 586 ? -2.939 21.931 12.496 1.00 91.69 586 GLN A N 1
ATOM 4557 C CA . GLN A 1 586 ? -4.209 22.073 13.196 1.00 91.69 586 GLN A CA 1
ATOM 4558 C C . GLN A 1 586 ? -4.944 20.736 13.259 1.00 91.69 586 GLN A C 1
ATOM 4560 O O . GLN A 1 586 ? -5.006 19.995 12.276 1.00 91.69 586 GLN A O 1
ATOM 4565 N N . PHE A 1 587 ? -5.581 20.479 14.400 1.00 94.31 587 PHE A N 1
ATOM 4566 C CA . PHE A 1 587 ? -6.643 19.489 14.518 1.00 94.31 587 PHE A CA 1
ATOM 4567 C C . PHE A 1 587 ? -7.971 20.123 14.080 1.00 94.31 587 PHE A C 1
ATOM 4569 O O . PHE A 1 587 ? -8.650 20.778 14.868 1.00 94.31 587 PHE A O 1
ATOM 4576 N N . GLN A 1 588 ? -8.325 19.992 12.804 1.00 94.44 588 GLN A N 1
ATOM 4577 C CA . GLN A 1 588 ? -9.456 20.707 12.200 1.00 94.44 588 GLN A CA 1
ATOM 4578 C C . GLN A 1 588 ? -10.199 19.851 11.173 1.00 94.44 588 GLN A C 1
ATOM 4580 O O . GLN A 1 588 ? -9.694 18.820 10.751 1.00 94.44 588 GLN A O 1
ATOM 4585 N N . ALA A 1 589 ? -11.395 20.292 10.794 1.00 95.50 589 ALA A N 1
ATOM 4586 C CA . ALA A 1 589 ? -12.196 19.723 9.716 1.00 95.50 589 ALA A CA 1
ATOM 4587 C C . ALA A 1 589 ? -11.516 19.874 8.342 1.00 95.50 589 ALA A C 1
ATOM 4589 O O . ALA A 1 589 ? -10.570 20.652 8.179 1.00 95.50 589 ALA A O 1
ATOM 4590 N N . TYR A 1 590 ? -12.041 19.172 7.335 1.00 95.00 590 TYR A N 1
ATOM 4591 C CA . TYR A 1 590 ? -11.445 19.157 5.995 1.00 95.00 590 TYR A CA 1
ATOM 4592 C C . TYR A 1 590 ? -11.438 20.557 5.366 1.00 95.00 590 TYR A C 1
ATOM 4594 O O . TYR A 1 590 ? -12.483 21.206 5.292 1.00 95.00 590 TYR A O 1
ATOM 4602 N N . ASP A 1 591 ? -10.298 21.027 4.861 1.00 93.69 591 ASP A N 1
ATOM 4603 C CA . ASP A 1 591 ? -10.243 22.288 4.116 1.00 93.69 591 ASP A CA 1
ATOM 4604 C C . ASP A 1 591 ? -10.594 22.044 2.644 1.00 93.69 591 ASP A C 1
ATOM 4606 O O . ASP A 1 591 ? -9.887 21.334 1.930 1.00 93.69 591 ASP A O 1
ATOM 4610 N N . TYR A 1 592 ? -11.662 22.665 2.152 1.00 91.50 592 TYR A N 1
ATOM 4611 C CA . TYR A 1 592 ? -12.080 22.531 0.756 1.00 91.50 592 TYR A CA 1
ATOM 4612 C C . TYR A 1 592 ? -11.266 23.402 -0.221 1.00 91.50 592 TYR A C 1
ATOM 4614 O O . TYR A 1 592 ? -11.597 23.498 -1.407 1.00 91.50 592 TYR A O 1
ATOM 4622 N N . GLY A 1 593 ? -10.214 24.067 0.259 1.00 87.50 593 GLY A N 1
ATOM 4623 C CA . GLY A 1 593 ? -9.230 24.774 -0.558 1.00 87.50 593 GLY A CA 1
ATOM 4624 C C . GLY A 1 593 ? -9.636 26.192 -0.966 1.00 87.50 593 GLY A C 1
ATOM 4625 O O . GLY A 1 593 ? -8.865 26.875 -1.639 1.00 87.50 593 GLY A O 1
ATOM 4626 N N . SER A 1 594 ? -10.824 26.667 -0.574 1.00 89.88 594 SER A N 1
ATOM 4627 C CA . SER A 1 594 ? -11.220 28.072 -0.722 1.00 89.88 594 SER A CA 1
ATOM 4628 C C . SER A 1 594 ? -12.247 28.506 0.324 1.00 89.88 594 SER A C 1
ATOM 4630 O O . SER A 1 594 ? -13.047 27.703 0.807 1.00 89.88 594 SER A O 1
ATOM 4632 N N . ALA A 1 595 ? -12.266 29.807 0.634 1.00 92.88 595 ALA A N 1
ATOM 4633 C CA . ALA A 1 595 ? -13.206 30.390 1.591 1.00 92.88 595 ALA A CA 1
ATOM 4634 C C . ALA A 1 595 ? -14.677 30.180 1.194 1.00 92.88 595 ALA A C 1
ATOM 4636 O O . ALA A 1 595 ? -15.517 29.960 2.064 1.00 92.88 595 ALA A O 1
ATOM 4637 N N . ASP A 1 596 ? -14.985 30.212 -0.106 1.00 94.25 596 ASP A N 1
ATOM 4638 C CA . ASP A 1 596 ? -16.344 29.996 -0.612 1.00 94.25 596 ASP A CA 1
ATOM 4639 C C . ASP A 1 596 ? -16.777 28.540 -0.466 1.00 94.25 596 ASP A C 1
ATOM 4641 O O . ASP A 1 596 ? -17.883 28.276 0.004 1.00 94.25 596 ASP A O 1
ATOM 4645 N N . LYS A 1 597 ? -15.897 27.582 -0.790 1.00 92.56 597 LYS A N 1
ATOM 4646 C CA . LYS A 1 597 ? -16.198 26.162 -0.581 1.00 92.56 597 LYS A CA 1
ATOM 4647 C C . LYS A 1 597 ? -16.339 25.846 0.910 1.00 92.56 597 LYS A C 1
ATOM 4649 O O . LYS A 1 597 ? -17.309 25.208 1.301 1.00 92.56 597 LYS A O 1
ATOM 4654 N N . ASN A 1 598 ? -15.451 26.364 1.759 1.00 95.12 598 ASN A N 1
ATOM 4655 C CA . ASN A 1 598 ? -15.579 26.211 3.211 1.00 95.12 598 ASN A CA 1
ATOM 4656 C C . ASN A 1 598 ? -16.888 26.820 3.731 1.00 95.12 598 ASN A C 1
ATOM 4658 O O . ASN A 1 598 ? -17.558 26.206 4.558 1.00 95.12 598 ASN A O 1
ATOM 4662 N N . ARG A 1 599 ? -17.323 27.968 3.193 1.00 95.38 599 ARG A N 1
ATOM 4663 C CA . ARG A 1 599 ? -18.611 28.573 3.559 1.00 95.38 599 ARG A CA 1
ATOM 4664 C C . ARG A 1 599 ? -19.792 27.694 3.158 1.00 95.38 599 ARG A C 1
ATOM 4666 O O . ARG A 1 599 ? -20.733 27.585 3.937 1.00 95.38 599 ARG A O 1
ATOM 4673 N N . LEU A 1 600 ? -19.740 27.051 1.992 1.00 93.94 600 LEU A N 1
ATOM 4674 C CA . LEU A 1 600 ? -20.776 26.109 1.556 1.00 93.94 600 LEU A CA 1
ATOM 4675 C C . LEU A 1 600 ? -20.884 24.890 2.485 1.00 93.94 600 LEU A C 1
ATOM 4677 O O . LEU A 1 600 ? -21.990 24.408 2.712 1.00 93.94 600 LEU A O 1
ATOM 4681 N N . HIS A 1 601 ? -19.764 24.416 3.037 1.00 91.62 601 HIS A N 1
ATOM 4682 C CA . HIS A 1 601 ? -19.736 23.222 3.887 1.00 91.62 601 HIS A CA 1
ATOM 4683 C C . HIS A 1 601 ? -19.955 23.507 5.380 1.00 91.62 601 HIS A C 1
ATOM 4685 O O . HIS A 1 601 ? -20.653 22.751 6.050 1.00 91.62 601 HIS A O 1
ATOM 4691 N N . TYR A 1 602 ? -19.394 24.597 5.904 1.00 92.88 602 TYR A N 1
ATOM 4692 C CA . TYR A 1 602 ? -19.349 24.880 7.344 1.00 92.88 602 TYR A CA 1
ATOM 4693 C C . TYR A 1 602 ? -20.084 26.156 7.751 1.00 92.88 602 TYR A C 1
ATOM 4695 O O . TYR A 1 602 ? -20.130 26.482 8.933 1.00 92.88 602 TYR A O 1
ATOM 4703 N N . ASN A 1 603 ? -20.625 26.915 6.793 1.00 94.25 603 ASN A N 1
ATOM 4704 C CA . ASN A 1 603 ? -21.167 28.257 7.022 1.00 94.25 603 ASN A CA 1
ATOM 4705 C C . ASN A 1 603 ? -20.130 29.256 7.596 1.00 94.25 603 ASN A C 1
ATOM 4707 O O . ASN A 1 603 ? -20.484 30.287 8.166 1.00 94.25 603 ASN A O 1
ATOM 4711 N N . GLN A 1 604 ? -18.834 28.972 7.416 1.00 94.94 604 GLN A N 1
ATOM 4712 C CA . GLN A 1 604 ? -17.694 29.814 7.796 1.00 94.94 604 GLN A CA 1
ATOM 4713 C C . GLN A 1 604 ? -16.557 29.684 6.770 1.00 94.94 604 GLN A C 1
ATOM 4715 O O . GLN A 1 604 ? -16.502 28.721 6.018 1.00 94.94 604 GLN A O 1
ATOM 4720 N N . THR A 1 605 ? -15.651 30.663 6.701 1.00 95.62 605 THR A N 1
ATOM 4721 C CA . THR A 1 605 ? -14.617 30.736 5.644 1.00 95.62 605 THR A CA 1
ATOM 4722 C C . THR A 1 605 ? -13.425 29.807 5.845 1.00 95.62 605 THR A C 1
ATOM 4724 O O . THR A 1 605 ? -12.664 29.573 4.910 1.00 95.62 605 THR A O 1
ATOM 4727 N N . THR A 1 606 ? -13.234 29.301 7.055 1.00 94.69 606 THR A N 1
ATOM 4728 C CA . THR A 1 606 ? -12.157 28.374 7.417 1.00 94.69 606 THR A CA 1
ATOM 4729 C C . THR A 1 606 ? -12.766 27.090 7.960 1.00 94.69 606 THR A C 1
ATOM 4731 O O . THR A 1 606 ? -13.869 27.147 8.506 1.00 94.69 606 THR A O 1
ATOM 4734 N N . PRO A 1 607 ? -12.095 25.937 7.854 1.00 94.50 607 PRO A N 1
ATOM 4735 C CA . PRO A 1 607 ? -12.564 24.723 8.513 1.00 94.50 607 PRO A CA 1
ATOM 4736 C C . PRO A 1 607 ? -12.668 24.919 10.041 1.00 94.50 607 PRO A C 1
ATOM 4738 O O . PRO A 1 607 ? -11.816 25.591 10.633 1.00 94.50 607 PRO A O 1
ATOM 4741 N N . PRO A 1 608 ? -13.715 24.386 10.697 1.00 94.44 608 PRO A N 1
ATOM 4742 C CA . PRO A 1 608 ? -13.807 24.354 12.153 1.00 94.44 608 PRO A CA 1
ATOM 4743 C C . PRO A 1 608 ? -12.625 23.621 12.797 1.00 94.44 608 PRO A C 1
ATOM 4745 O O . PRO A 1 608 ? -12.217 22.562 12.328 1.00 94.44 608 PRO A O 1
ATOM 4748 N N . ILE A 1 609 ? -12.107 24.162 13.899 1.00 94.12 609 ILE A N 1
ATOM 4749 C CA . ILE A 1 609 ? -11.051 23.529 14.699 1.00 94.12 609 ILE A CA 1
ATOM 4750 C C . ILE A 1 609 ? -11.706 22.611 15.736 1.00 94.12 609 ILE A C 1
ATOM 4752 O O . ILE A 1 609 ? -12.622 23.028 16.451 1.00 94.12 609 ILE A O 1
ATOM 4756 N N . TYR A 1 610 ? -11.229 21.374 15.835 1.00 93.75 610 TYR A N 1
ATOM 4757 C CA . TYR A 1 610 ? -11.631 20.445 16.883 1.00 93.75 610 TYR A CA 1
ATOM 4758 C C . TYR A 1 610 ? -10.836 20.701 18.165 1.00 93.75 610 TYR A C 1
ATOM 4760 O O . TYR A 1 610 ? -9.678 21.113 18.149 1.00 93.75 610 TYR A O 1
ATOM 4768 N N . SER A 1 611 ? -11.457 20.430 19.312 1.00 91.62 611 SER A N 1
ATOM 4769 C CA . SER A 1 611 ? -10.809 20.556 20.615 1.00 91.62 611 SER A CA 1
ATOM 4770 C C . SER A 1 611 ? -11.084 19.327 21.462 1.00 91.62 611 SER A C 1
ATOM 4772 O O . SER A 1 611 ? -12.209 18.852 21.523 1.00 91.62 611 SER A O 1
ATOM 4774 N N . ILE A 1 612 ? -10.060 18.838 22.158 1.00 93.50 612 ILE A N 1
ATOM 4775 C CA . ILE A 1 612 ? -10.172 17.702 23.087 1.00 93.50 612 ILE A CA 1
ATOM 4776 C C . ILE A 1 612 ? -10.659 18.174 24.464 1.00 93.50 612 ILE A C 1
ATOM 4778 O O . ILE A 1 612 ? -11.259 17.418 25.224 1.00 93.50 612 ILE A O 1
ATOM 4782 N N . ARG A 1 613 ? -10.445 19.453 24.786 1.00 93.56 613 ARG A N 1
ATOM 4783 C CA . ARG A 1 613 ? -10.702 20.028 26.110 1.00 93.56 613 ARG A CA 1
ATOM 4784 C C . ARG A 1 613 ? -12.143 19.870 26.619 1.00 93.56 613 ARG A C 1
ATOM 4786 O O . ARG A 1 613 ? -12.303 19.654 27.818 1.00 93.56 613 ARG A O 1
ATOM 4793 N N . PRO A 1 614 ? -13.196 19.951 25.782 1.00 93.44 614 PRO A N 1
ATOM 4794 C CA . PRO A 1 614 ? -14.572 19.757 26.245 1.00 93.44 614 PRO A CA 1
ATOM 4795 C C . PRO A 1 614 ? -14.928 18.305 26.594 1.00 93.44 614 PRO A C 1
ATOM 4797 O O . PRO A 1 614 ? -15.992 18.073 27.171 1.00 93.44 614 PRO A O 1
ATOM 4800 N N . MET A 1 615 ? -14.083 17.334 26.232 1.00 94.88 615 MET A N 1
ATOM 4801 C CA . MET A 1 615 ? -14.350 15.913 26.429 1.00 94.88 615 MET A CA 1
ATOM 4802 C C . MET A 1 615 ? -14.299 15.541 27.917 1.00 94.88 615 MET A C 1
ATOM 4804 O O . MET A 1 615 ? -13.278 15.698 28.589 1.00 94.88 615 MET A O 1
ATOM 4808 N N . LYS A 1 616 ? -15.407 14.997 28.426 1.00 94.94 616 LYS A N 1
ATOM 4809 C CA . LYS A 1 616 ? -15.575 14.547 29.818 1.00 94.94 616 LYS A CA 1
ATOM 4810 C C . LYS A 1 616 ? -15.432 13.038 29.989 1.00 94.94 616 LYS A C 1
ATOM 4812 O O . LYS A 1 616 ? -15.444 12.563 31.123 1.00 94.94 616 LYS A O 1
ATOM 4817 N N . VAL A 1 617 ? -15.324 12.285 28.898 1.00 97.19 617 VAL A N 1
ATOM 4818 C CA . VAL A 1 617 ? -15.227 10.820 28.926 1.00 97.19 617 VAL A CA 1
ATOM 4819 C C . VAL A 1 617 ? -13.958 10.395 29.683 1.00 97.19 617 VAL A C 1
ATOM 4821 O O . VAL A 1 617 ? -12.873 10.870 29.336 1.00 97.19 617 VAL A O 1
ATOM 4824 N N . PRO A 1 618 ? -14.055 9.510 30.696 1.00 98.38 618 PRO A N 1
ATOM 4825 C CA . PRO A 1 618 ? -12.889 8.905 31.337 1.00 98.38 618 PRO A CA 1
ATOM 4826 C C . PRO A 1 618 ? -11.990 8.235 30.298 1.00 98.38 618 PRO A C 1
ATOM 4828 O O . PRO A 1 618 ? -12.407 7.273 29.653 1.00 98.38 618 PRO A O 1
ATOM 4831 N N . THR A 1 619 ? -10.774 8.750 30.115 1.00 98.69 619 THR A N 1
ATOM 4832 C CA . THR A 1 619 ? -9.898 8.322 29.017 1.00 98.69 619 THR A CA 1
ATOM 4833 C C . THR A 1 619 ? -8.592 7.722 29.525 1.00 98.69 619 THR A C 1
ATOM 4835 O O . THR A 1 619 ? -7.916 8.313 30.369 1.00 98.69 619 THR A O 1
ATOM 4838 N N . ALA A 1 620 ? -8.222 6.557 28.998 1.00 98.69 620 ALA A N 1
ATOM 4839 C CA . ALA A 1 620 ? -6.918 5.937 29.193 1.00 98.69 620 ALA A CA 1
ATOM 4840 C C . ALA A 1 620 ? -6.083 6.061 27.915 1.00 98.69 620 ALA A C 1
ATOM 4842 O O . ALA A 1 620 ? -6.546 5.672 26.846 1.00 98.69 620 ALA A O 1
ATOM 4843 N N . ILE A 1 621 ? -4.856 6.567 28.026 1.00 98.56 621 ILE A N 1
ATOM 4844 C CA . ILE A 1 621 ? -3.944 6.754 26.890 1.00 98.56 621 ILE A CA 1
ATOM 4845 C C . ILE A 1 621 ? -2.780 5.766 26.963 1.00 98.56 621 ILE A C 1
ATOM 4847 O O . ILE A 1 621 ? -2.101 5.665 27.986 1.00 98.56 621 ILE A O 1
ATOM 4851 N N . PHE A 1 622 ? -2.516 5.084 25.853 1.00 98.38 622 PHE A N 1
ATOM 4852 C CA . PHE A 1 622 ? -1.344 4.239 25.660 1.00 98.38 622 PHE A CA 1
ATOM 4853 C C . PHE A 1 622 ? -0.553 4.780 24.466 1.00 98.38 622 PHE A C 1
ATOM 4855 O O . PHE A 1 622 ? -1.072 4.813 23.352 1.00 98.38 622 PHE A O 1
ATOM 4862 N N . SER A 1 623 ? 0.684 5.215 24.698 1.00 97.19 623 SER A N 1
ATOM 4863 C CA . SER A 1 623 ? 1.579 5.783 23.679 1.00 97.19 623 SER A CA 1
ATOM 4864 C C . SER A 1 623 ? 2.963 5.141 23.734 1.00 97.19 623 SER A C 1
ATOM 4866 O O . SER A 1 623 ? 3.274 4.425 24.689 1.00 97.19 623 SER A O 1
ATOM 4868 N N . SER A 1 624 ? 3.798 5.362 22.720 1.00 92.50 624 SER A N 1
ATOM 4869 C CA . SER A 1 624 ? 5.115 4.730 22.642 1.00 92.50 624 SER A CA 1
ATOM 4870 C C . SER A 1 624 ? 6.196 5.617 22.029 1.00 92.50 624 SER A C 1
ATOM 4872 O O . SER A 1 624 ? 5.899 6.668 21.468 1.00 92.50 624 SER A O 1
ATOM 4874 N N . GLY A 1 625 ? 7.463 5.230 22.215 1.00 87.38 625 GLY A N 1
ATOM 4875 C CA . GLY A 1 625 ? 8.625 6.028 21.803 1.00 87.38 625 GLY A CA 1
ATOM 4876 C C . GLY A 1 625 ? 9.042 5.850 20.345 1.00 87.38 625 GLY A C 1
ATOM 4877 O O . GLY A 1 625 ? 9.473 6.813 19.709 1.00 87.38 625 GLY A O 1
ATOM 4878 N N . GLU A 1 626 ? 8.871 4.641 19.812 1.00 86.12 626 GLU A N 1
ATOM 4879 C CA . GLU A 1 626 ? 9.210 4.281 18.428 1.00 86.12 626 GLU A CA 1
ATOM 4880 C C . GLU A 1 626 ? 8.012 4.404 17.467 1.00 86.12 626 GLU A C 1
ATOM 4882 O O . GLU A 1 626 ? 8.069 3.950 16.322 1.00 86.12 626 GLU A O 1
ATOM 4887 N N . ASP A 1 627 ? 6.919 5.038 17.904 1.00 87.31 627 ASP A N 1
ATOM 4888 C CA . ASP A 1 627 ? 5.784 5.365 17.042 1.00 87.31 627 ASP A CA 1
ATOM 4889 C C . ASP A 1 627 ? 6.144 6.518 16.095 1.00 87.31 627 ASP A C 1
ATOM 4891 O O . ASP A 1 627 ? 6.463 7.631 16.515 1.00 87.31 627 ASP A O 1
ATOM 4895 N N . TRP A 1 628 ? 6.128 6.244 14.790 1.00 82.88 628 TRP A N 1
ATOM 4896 C CA . TRP A 1 628 ? 6.469 7.233 13.767 1.00 82.88 628 TRP A CA 1
ATOM 4897 C C . TRP A 1 628 ? 5.282 8.080 13.304 1.00 82.88 628 TRP A C 1
ATOM 4899 O O . TRP A 1 628 ? 5.508 9.035 12.550 1.00 82.88 628 TRP A O 1
ATOM 4909 N N . LEU A 1 629 ? 4.057 7.736 13.717 1.00 85.19 629 LEU A N 1
ATOM 4910 C CA . LEU A 1 629 ? 2.818 8.406 13.323 1.00 85.19 629 LEU A CA 1
ATOM 4911 C C . LEU A 1 629 ? 2.154 9.129 14.504 1.00 85.19 629 LEU A C 1
ATOM 4913 O O . LEU A 1 629 ? 1.856 10.313 14.397 1.00 85.19 629 LEU A O 1
ATOM 4917 N N . ALA A 1 630 ? 1.959 8.453 15.634 1.00 89.50 630 ALA A N 1
ATOM 4918 C CA . ALA A 1 630 ? 1.567 9.075 16.897 1.00 89.50 630 ALA A CA 1
ATOM 4919 C C . ALA A 1 630 ? 2.825 9.417 17.711 1.00 89.50 630 ALA A C 1
ATOM 4921 O O . ALA A 1 630 ? 3.057 8.872 18.792 1.00 89.50 630 ALA A O 1
ATOM 4922 N N . ASP A 1 631 ? 3.659 10.297 17.148 1.00 90.69 631 ASP A N 1
ATOM 4923 C CA . ASP A 1 631 ? 4.932 10.697 17.751 1.00 90.69 631 ASP A CA 1
ATOM 4924 C C . ASP A 1 631 ? 4.722 11.289 19.164 1.00 90.69 631 ASP A C 1
ATOM 4926 O O . ASP A 1 631 ? 3.741 12.011 19.386 1.00 90.69 631 ASP A O 1
ATOM 4930 N N . PRO A 1 632 ? 5.625 11.030 20.132 1.00 91.31 632 PRO A N 1
ATOM 4931 C CA . PRO A 1 632 ? 5.514 11.562 21.489 1.00 91.31 632 PRO A CA 1
ATOM 4932 C C . PRO A 1 632 ? 5.252 13.073 21.597 1.00 91.31 632 PRO A C 1
ATOM 4934 O O . PRO A 1 632 ? 4.549 13.485 22.523 1.00 91.31 632 PRO A O 1
ATOM 4937 N N . GLU A 1 633 ? 5.770 13.898 20.682 1.00 91.56 633 GLU A N 1
ATOM 4938 C CA . GLU A 1 633 ? 5.524 15.347 20.664 1.00 91.56 633 GLU A CA 1
ATOM 4939 C C . GLU A 1 633 ? 4.079 15.674 20.260 1.00 91.56 633 GLU A C 1
ATOM 4941 O O . GLU A 1 633 ? 3.436 16.531 20.869 1.00 91.56 633 GLU A O 1
ATOM 4946 N N . ASP A 1 634 ? 3.521 14.950 19.289 1.00 92.50 634 ASP A N 1
ATOM 4947 C CA . ASP A 1 634 ? 2.118 15.096 18.894 1.00 92.50 634 ASP A CA 1
ATOM 4948 C C . ASP A 1 634 ? 1.165 14.533 19.971 1.00 92.50 634 ASP A C 1
ATOM 4950 O O . ASP A 1 634 ? 0.095 15.096 20.220 1.00 92.50 634 ASP A O 1
ATOM 4954 N N . VAL A 1 635 ? 1.562 13.472 20.684 1.00 95.44 635 VAL A N 1
ATOM 4955 C CA . VAL A 1 635 ? 0.799 12.930 21.825 1.00 95.44 635 VAL A CA 1
ATOM 4956 C C . VAL A 1 635 ? 0.799 13.891 23.019 1.00 95.44 635 VAL A C 1
ATOM 4958 O O . VAL A 1 635 ? -0.200 13.969 23.741 1.00 95.44 635 VAL A O 1
ATOM 4961 N N . ALA A 1 636 ? 1.875 14.655 23.232 1.00 94.38 636 ALA A N 1
ATOM 4962 C CA . ALA A 1 636 ? 1.936 15.654 24.300 1.00 94.38 636 ALA A CA 1
ATOM 4963 C C . ALA A 1 636 ? 0.805 16.690 24.177 1.00 94.38 636 ALA A C 1
ATOM 4965 O O . ALA A 1 636 ? 0.156 17.004 25.174 1.00 94.38 636 ALA A O 1
ATOM 4966 N N . PHE A 1 637 ? 0.462 17.112 22.953 1.00 92.75 637 PHE A N 1
ATOM 4967 C CA . PHE A 1 637 ? -0.687 17.990 22.711 1.00 92.75 637 PHE A CA 1
ATOM 4968 C C . PHE A 1 637 ? -2.003 17.406 23.252 1.00 92.75 637 PHE A C 1
ATOM 4970 O O . PHE A 1 637 ? -2.808 18.127 23.848 1.00 92.75 637 PHE A O 1
ATOM 4977 N N . ILE A 1 638 ? -2.234 16.103 23.078 1.00 94.94 638 ILE A N 1
ATOM 4978 C CA . ILE A 1 638 ? -3.435 15.431 23.594 1.00 94.94 638 ILE A CA 1
ATOM 4979 C C . ILE A 1 638 ? -3.421 15.442 25.124 1.00 94.94 638 ILE A C 1
ATOM 4981 O O . ILE A 1 638 ? -4.428 15.789 25.743 1.00 94.94 638 ILE A O 1
ATOM 4985 N N . LEU A 1 639 ? -2.279 15.096 25.726 1.00 96.19 639 LEU A N 1
ATOM 4986 C CA . LEU A 1 639 ? -2.099 15.047 27.179 1.00 96.19 639 LEU A CA 1
ATOM 4987 C C . LEU A 1 639 ? -2.299 16.413 27.848 1.00 96.19 639 LEU A C 1
ATOM 4989 O O . LEU A 1 639 ? -2.860 16.467 28.940 1.00 96.19 639 LEU A O 1
ATOM 4993 N N . ASP A 1 640 ? -1.907 17.497 27.182 1.00 94.88 640 ASP A N 1
ATOM 4994 C CA . ASP A 1 640 ? -2.061 18.861 27.695 1.00 94.88 640 ASP A CA 1
ATOM 4995 C C . ASP A 1 640 ? -3.509 19.372 27.618 1.00 94.88 640 ASP A C 1
ATOM 4997 O O . ASP A 1 640 ? -3.909 20.258 28.377 1.00 94.88 640 ASP A O 1
ATOM 5001 N N . ASN A 1 641 ? -4.318 18.826 26.705 1.00 93.81 641 ASN A N 1
ATOM 5002 C CA . ASN A 1 641 ? -5.683 19.300 26.466 1.00 93.81 641 ASN A CA 1
ATOM 5003 C C . ASN A 1 641 ? -6.762 18.428 27.118 1.00 93.81 641 ASN A C 1
ATOM 5005 O O . ASN A 1 641 ? -7.862 18.921 27.390 1.00 93.81 641 ASN A O 1
ATOM 5009 N N . ILE A 1 642 ? -6.477 17.157 27.393 1.00 95.56 642 ILE A N 1
ATOM 5010 C CA . ILE A 1 642 ? -7.448 16.222 27.959 1.00 95.56 642 ILE A CA 1
ATOM 5011 C C . ILE A 1 642 ? -7.760 16.527 29.433 1.00 95.56 642 ILE A C 1
ATOM 5013 O O . ILE A 1 642 ? -6.871 16.649 30.268 1.00 95.56 642 ILE A O 1
ATOM 5017 N N . GLN A 1 643 ? -9.048 16.649 29.772 1.00 94.25 643 GLN A N 1
ATOM 5018 C CA . GLN A 1 643 ? -9.468 17.013 31.134 1.00 94.25 643 GLN A CA 1
ATOM 5019 C C . GLN A 1 643 ? -9.709 15.799 32.040 1.00 94.25 643 GLN A C 1
ATOM 5021 O O . GLN A 1 643 ? -9.429 15.862 33.233 1.00 94.25 643 GLN A O 1
ATOM 5026 N N . ASN A 1 644 ? -10.218 14.689 31.493 1.00 96.31 644 ASN A N 1
ATOM 5027 C CA . ASN A 1 644 ? -10.536 13.477 32.257 1.00 96.31 644 ASN A CA 1
ATOM 5028 C C . ASN A 1 644 ? -9.612 12.304 31.885 1.00 96.31 644 ASN A C 1
ATOM 5030 O O . ASN A 1 644 ? -10.056 11.255 31.410 1.00 96.31 644 ASN A O 1
ATOM 5034 N N . LEU A 1 645 ? -8.305 12.507 32.063 1.00 97.88 645 LEU A N 1
ATOM 5035 C CA . LEU A 1 645 ? -7.292 11.467 31.886 1.00 97.88 645 LEU A CA 1
ATOM 5036 C C . LEU A 1 645 ? -7.219 10.591 33.138 1.00 97.88 645 LEU A C 1
ATOM 5038 O O . LEU A 1 645 ? -6.718 11.018 34.176 1.00 97.88 645 LEU A O 1
ATOM 5042 N N . VAL A 1 646 ? -7.695 9.353 33.032 1.00 98.25 646 VAL A N 1
ATOM 5043 C CA . VAL A 1 646 ? -7.761 8.420 34.170 1.00 98.25 646 VAL A CA 1
ATOM 5044 C C . VAL A 1 646 ? -6.581 7.460 34.227 1.00 98.25 646 VAL A C 1
ATOM 5046 O O . VAL A 1 646 ? -6.290 6.884 35.274 1.00 98.25 646 VAL A O 1
ATOM 5049 N N . TYR A 1 647 ? -5.883 7.284 33.106 1.00 98.56 647 TYR A N 1
ATOM 5050 C CA . TYR A 1 647 ? -4.699 6.445 33.027 1.00 98.56 647 TYR A CA 1
ATOM 5051 C C . TYR A 1 647 ? -3.816 6.871 31.858 1.00 98.56 647 TYR A C 1
ATOM 5053 O O . TYR A 1 647 ? -4.315 7.243 30.797 1.00 98.56 647 TYR A O 1
ATOM 5061 N N . LYS A 1 648 ? -2.498 6.779 32.035 1.00 97.94 648 LYS A N 1
ATOM 5062 C CA . LYS A 1 648 ? -1.541 6.905 30.938 1.00 97.94 648 LYS A CA 1
ATOM 5063 C C . LYS A 1 648 ? -0.440 5.868 31.074 1.00 97.94 648 LYS A C 1
ATOM 5065 O O . LYS A 1 648 ? 0.055 5.646 32.180 1.00 97.94 648 LYS A O 1
ATOM 5070 N N . LYS A 1 649 ? -0.030 5.281 29.956 1.00 98.06 649 LYS A N 1
ATOM 5071 C CA . LYS A 1 649 ? 1.123 4.385 29.882 1.00 98.06 649 LYS A CA 1
ATOM 5072 C C . LYS A 1 649 ? 1.951 4.705 28.649 1.00 98.06 649 LYS A C 1
ATOM 5074 O O . LYS A 1 649 ? 1.417 4.791 27.550 1.00 98.06 649 LYS A O 1
ATOM 5079 N N . TYR A 1 650 ? 3.249 4.870 28.868 1.00 96.94 650 TYR A N 1
ATOM 5080 C CA . 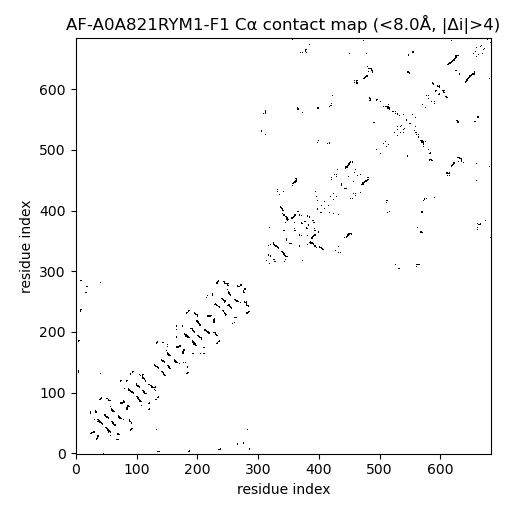TYR A 1 650 ? 4.238 5.069 27.820 1.00 96.94 650 TYR A CA 1
ATOM 5081 C C . TYR A 1 650 ? 5.065 3.791 27.670 1.00 96.94 650 TYR A C 1
ATOM 5083 O O . TYR A 1 650 ? 5.590 3.286 28.665 1.00 96.94 650 TYR A O 1
ATOM 5091 N N . ILE A 1 651 ? 5.155 3.263 26.452 1.00 95.06 651 ILE A N 1
ATOM 5092 C CA . ILE A 1 651 ? 5.896 2.046 26.122 1.00 95.06 651 ILE A CA 1
ATOM 5093 C C . ILE A 1 651 ? 7.076 2.431 25.218 1.00 95.06 651 ILE A C 1
ATOM 5095 O O . ILE A 1 651 ? 6.855 2.701 24.045 1.00 95.06 651 ILE A O 1
ATOM 5099 N N . PRO A 1 652 ? 8.326 2.477 25.707 1.00 90.25 652 PRO A N 1
ATOM 5100 C CA . PRO A 1 652 ? 9.445 2.988 24.912 1.00 90.25 652 PRO A CA 1
ATOM 5101 C C . PRO A 1 652 ? 9.631 2.273 23.565 1.00 90.25 652 PRO A C 1
ATOM 5103 O O . PRO A 1 652 ? 9.722 2.940 22.542 1.00 90.25 652 PRO A O 1
ATOM 5106 N N . ASP A 1 653 ? 9.589 0.938 23.566 1.00 86.94 653 ASP A N 1
ATOM 5107 C CA . ASP A 1 653 ? 10.036 0.106 22.438 1.00 86.94 653 ASP A CA 1
ATOM 5108 C C . ASP A 1 653 ? 8.918 -0.323 21.469 1.00 86.94 653 ASP A C 1
ATOM 5110 O O . ASP A 1 653 ? 9.142 -1.188 20.623 1.00 86.94 653 ASP A O 1
ATOM 5114 N N . TYR A 1 654 ? 7.702 0.212 21.620 1.00 89.62 654 TYR A N 1
ATOM 5115 C CA . TYR A 1 654 ? 6.583 -0.102 20.725 1.00 89.62 654 TYR A CA 1
ATOM 5116 C C . TYR A 1 654 ? 6.542 0.869 19.540 1.00 89.62 654 TYR A C 1
ATOM 5118 O O . TYR A 1 654 ? 6.663 2.083 19.719 1.00 89.62 654 TYR A O 1
ATOM 5126 N N . ASN A 1 655 ? 6.310 0.350 18.339 1.00 87.44 655 ASN A N 1
ATOM 5127 C CA . ASN A 1 655 ? 5.916 1.142 17.180 1.00 87.44 655 ASN A CA 1
ATOM 5128 C C . ASN A 1 655 ? 4.382 1.257 17.085 1.00 87.44 655 ASN A C 1
ATOM 5130 O O . ASN A 1 655 ? 3.644 0.772 17.945 1.00 87.44 655 ASN A O 1
ATOM 5134 N N . HIS A 1 656 ? 3.883 1.894 16.029 1.00 90.62 656 HIS A N 1
ATOM 5135 C CA . HIS A 1 656 ? 2.459 2.200 15.901 1.00 90.62 656 HIS A CA 1
ATOM 5136 C C . HIS A 1 656 ? 1.548 0.964 15.774 1.00 90.62 656 HIS A C 1
ATOM 5138 O O . HIS A 1 656 ? 0.394 1.005 16.199 1.00 90.62 656 HIS A O 1
ATOM 5144 N N . LEU A 1 657 ? 2.037 -0.144 15.201 1.00 89.19 657 LEU A N 1
ATOM 5145 C CA . LEU A 1 657 ? 1.247 -1.373 15.002 1.00 89.19 657 LEU A CA 1
ATOM 5146 C C . LEU A 1 657 ? 1.323 -2.324 16.196 1.00 89.19 657 LEU A C 1
ATOM 5148 O O . LEU A 1 657 ? 0.470 -3.198 16.347 1.00 89.19 657 LEU A O 1
ATOM 5152 N N . ASP A 1 658 ? 2.295 -2.139 17.088 1.00 91.06 658 ASP A N 1
ATOM 5153 C CA . ASP A 1 658 ? 2.435 -2.973 18.281 1.00 91.06 658 ASP A CA 1
ATOM 5154 C C . ASP A 1 658 ? 1.210 -2.943 19.195 1.00 91.06 658 ASP A C 1
ATOM 5156 O O . ASP A 1 658 ? 0.909 -3.918 19.883 1.00 91.06 658 ASP A O 1
ATOM 5160 N N . PHE A 1 659 ? 0.452 -1.850 19.153 1.00 94.19 659 PHE A N 1
ATOM 5161 C CA . PHE A 1 659 ? -0.787 -1.683 19.904 1.00 94.19 659 PHE A CA 1
ATOM 5162 C C . PHE A 1 659 ? -1.889 -2.668 19.525 1.00 94.19 659 PHE A C 1
ATOM 5164 O O . PHE A 1 659 ? -2.798 -2.860 20.329 1.00 94.19 659 PHE A O 1
ATOM 5171 N N . VAL A 1 660 ? -1.820 -3.250 18.327 1.00 93.00 660 VAL A N 1
ATOM 5172 C CA . VAL A 1 660 ? -2.814 -4.196 17.809 1.00 93.00 660 VAL A CA 1
ATOM 5173 C C . VAL A 1 660 ? -2.203 -5.568 17.518 1.00 93.00 660 VAL A C 1
ATOM 5175 O O . VAL A 1 660 ? -2.854 -6.588 17.756 1.00 93.00 660 VAL A O 1
ATOM 5178 N N . TRP A 1 661 ? -0.945 -5.630 17.066 1.00 89.50 661 TRP A N 1
ATOM 5179 C CA . TRP A 1 661 ? -0.357 -6.864 16.528 1.00 89.50 661 TRP A CA 1
ATOM 5180 C C . TRP A 1 661 ? 0.781 -7.466 17.351 1.00 89.50 661 TRP A C 1
ATOM 5182 O O . TRP A 1 661 ? 1.146 -8.617 17.090 1.00 89.50 661 TRP A O 1
ATOM 5192 N N . ALA A 1 662 ? 1.331 -6.755 18.342 1.00 89.56 662 ALA A N 1
ATOM 5193 C CA . ALA A 1 662 ? 2.445 -7.289 19.119 1.00 89.56 662 ALA A CA 1
ATOM 5194 C C . ALA A 1 662 ? 2.048 -8.569 19.864 1.00 89.56 662 ALA A C 1
ATOM 5196 O O . ALA A 1 662 ? 1.037 -8.618 20.569 1.00 89.56 662 ALA A O 1
ATOM 5197 N N . LEU A 1 663 ? 2.927 -9.573 19.828 1.00 86.94 663 LEU A N 1
ATOM 5198 C CA . LEU A 1 663 ? 2.811 -10.809 20.614 1.00 86.94 663 LEU A CA 1
ATOM 5199 C C . LEU A 1 663 ? 2.666 -10.551 22.122 1.00 86.94 663 LEU A C 1
ATOM 5201 O O . LEU A 1 663 ? 2.155 -11.392 22.861 1.00 86.94 663 LEU A O 1
ATOM 5205 N N . THR A 1 664 ? 3.168 -9.404 22.581 1.00 91.31 664 THR A N 1
ATOM 5206 C CA . THR A 1 664 ? 3.206 -8.998 23.986 1.00 91.31 664 THR A CA 1
ATOM 5207 C C . THR A 1 664 ? 2.123 -7.983 24.357 1.00 91.31 664 THR A C 1
ATOM 5209 O O . THR A 1 664 ? 2.000 -7.662 25.543 1.00 91.31 664 THR A O 1
ATOM 5212 N N . ALA A 1 665 ? 1.302 -7.518 23.401 1.00 93.75 665 ALA A N 1
ATOM 5213 C CA . ALA A 1 665 ? 0.280 -6.493 23.638 1.00 93.75 665 ALA A CA 1
ATOM 5214 C C . ALA A 1 665 ? -0.709 -6.902 24.739 1.00 93.75 665 ALA A C 1
ATOM 5216 O O . ALA A 1 665 ? -1.124 -6.069 25.546 1.00 93.75 665 ALA A O 1
ATOM 5217 N N . ASN A 1 666 ? -1.011 -8.199 24.851 1.00 94.06 666 ASN A N 1
ATOM 5218 C CA . ASN A 1 666 ? -1.855 -8.752 25.909 1.00 94.06 666 ASN A CA 1
ATOM 5219 C C . ASN A 1 666 ? -1.366 -8.415 27.326 1.00 94.06 666 ASN A C 1
ATOM 5221 O O . ASN A 1 666 ? -2.157 -8.019 28.183 1.00 94.06 666 ASN A O 1
ATOM 5225 N N . LYS A 1 667 ? -0.057 -8.533 27.561 1.00 93.81 667 LYS A N 1
ATOM 5226 C CA . LYS A 1 667 ? 0.587 -8.285 28.856 1.00 93.81 667 LYS A CA 1
ATOM 5227 C C . LYS A 1 667 ? 0.945 -6.818 29.048 1.00 93.81 667 LYS A C 1
ATOM 5229 O O . LYS A 1 667 ? 0.884 -6.315 30.165 1.00 93.81 667 LYS A O 1
ATOM 5234 N N . VAL A 1 668 ? 1.359 -6.148 27.977 1.00 94.81 668 VAL A N 1
ATOM 5235 C CA . VAL A 1 668 ? 1.883 -4.780 28.048 1.00 94.81 668 VAL A CA 1
ATOM 5236 C C . VAL A 1 668 ? 0.758 -3.745 28.026 1.00 94.81 668 VAL A C 1
ATOM 5238 O O . VAL A 1 668 ? 0.894 -2.713 28.677 1.00 94.81 668 VAL A O 1
ATOM 5241 N N . ILE A 1 669 ? -0.351 -4.001 27.331 1.00 96.75 669 ILE A N 1
ATOM 5242 C CA . ILE A 1 669 ? -1.421 -3.017 27.107 1.00 96.75 669 ILE A CA 1
ATOM 5243 C C . ILE A 1 669 ? -2.778 -3.563 27.542 1.00 96.75 669 ILE A C 1
ATOM 5245 O O . ILE A 1 669 ? -3.437 -2.959 28.387 1.00 96.75 669 ILE A O 1
ATOM 5249 N N . TYR A 1 670 ? -3.215 -4.692 26.978 1.00 98.12 670 TYR A N 1
ATOM 5250 C CA . TYR A 1 670 ? -4.623 -5.089 27.049 1.00 98.12 670 TYR A CA 1
ATOM 5251 C C . TYR A 1 670 ? -5.084 -5.399 28.469 1.00 98.12 670 TYR A C 1
ATOM 5253 O O . TYR A 1 670 ? -6.185 -5.002 28.836 1.00 98.12 670 TYR A O 1
ATOM 5261 N N . GLN A 1 671 ? -4.250 -6.028 29.300 1.00 97.44 671 GLN A N 1
ATOM 5262 C CA . GLN A 1 671 ? -4.620 -6.273 30.694 1.00 97.44 671 GLN A CA 1
ATOM 5263 C C . GLN A 1 671 ? -4.842 -4.967 31.475 1.00 97.44 671 GLN A C 1
ATOM 5265 O O . GLN A 1 671 ? -5.814 -4.858 32.222 1.00 97.44 671 GLN A O 1
ATOM 5270 N N . ASP A 1 672 ? -3.985 -3.961 31.280 1.00 98.06 672 ASP A N 1
ATOM 5271 C CA . ASP A 1 672 ? -4.144 -2.654 31.926 1.00 98.06 672 ASP A CA 1
ATOM 5272 C C . ASP A 1 672 ? -5.378 -1.920 31.396 1.00 98.06 672 ASP A C 1
ATOM 5274 O O . ASP A 1 672 ? -6.136 -1.354 32.183 1.00 98.06 672 ASP A O 1
ATOM 5278 N N . LEU A 1 673 ? -5.620 -1.976 30.083 1.00 98.38 673 LEU A N 1
ATOM 5279 C CA . LEU A 1 673 ? -6.814 -1.417 29.450 1.00 98.38 673 LEU A CA 1
ATOM 5280 C C . LEU A 1 673 ? -8.093 -2.043 30.020 1.00 98.38 673 LEU A C 1
ATOM 5282 O O . LEU A 1 673 ? -8.985 -1.311 30.444 1.00 98.38 673 LEU A O 1
ATOM 5286 N N . ILE A 1 674 ? -8.164 -3.376 30.084 1.00 98.25 674 ILE A N 1
ATOM 5287 C CA . ILE A 1 674 ? -9.299 -4.117 30.652 1.00 98.25 674 ILE A CA 1
ATOM 5288 C C . ILE A 1 674 ? -9.495 -3.738 32.124 1.00 98.25 674 ILE A C 1
ATOM 5290 O O . ILE A 1 674 ? -10.619 -3.478 32.544 1.00 98.25 674 ILE A O 1
ATOM 5294 N N . ASN A 1 675 ? -8.414 -3.612 32.899 1.00 97.81 675 ASN A N 1
ATOM 5295 C CA . ASN A 1 675 ? -8.488 -3.202 34.303 1.00 97.81 675 ASN A CA 1
ATOM 5296 C C . ASN A 1 675 ? -9.031 -1.775 34.476 1.00 97.81 675 ASN A C 1
ATOM 5298 O O . ASN A 1 675 ? -9.793 -1.523 35.410 1.00 97.81 675 ASN A O 1
ATOM 5302 N N . GLN A 1 676 ? -8.647 -0.825 33.614 1.00 98.00 676 GLN A N 1
ATOM 5303 C CA . GLN A 1 676 ? -9.228 0.522 33.656 1.00 98.00 676 GLN A CA 1
ATOM 5304 C C . GLN A 1 676 ? -10.686 0.501 33.214 1.00 98.00 676 GLN A C 1
ATOM 5306 O O . GLN A 1 676 ? -11.539 1.075 33.888 1.00 98.00 676 GLN A O 1
ATOM 5311 N N . MET A 1 677 ? -10.991 -0.210 32.133 1.00 97.12 677 MET A N 1
ATOM 5312 C CA . MET A 1 677 ? -12.350 -0.324 31.632 1.00 97.12 677 MET A CA 1
ATOM 5313 C C . MET A 1 677 ? -13.276 -0.971 32.669 1.00 97.12 677 MET A C 1
ATOM 5315 O O . MET A 1 677 ? -14.376 -0.474 32.853 1.00 97.12 677 MET A O 1
ATOM 5319 N N . GLN A 1 678 ? -12.828 -1.957 33.452 1.00 97.00 678 GLN A N 1
ATOM 5320 C CA . GLN A 1 678 ? -13.631 -2.547 34.531 1.00 97.00 678 GLN A CA 1
ATOM 5321 C C . GLN A 1 678 ? -14.046 -1.525 35.608 1.00 97.00 678 GLN A C 1
ATOM 5323 O O . GLN A 1 678 ? -15.097 -1.681 36.225 1.00 97.00 678 GLN A O 1
ATOM 5328 N N . LYS A 1 679 ? -13.265 -0.458 35.834 1.00 97.25 679 LYS A N 1
ATOM 5329 C CA . LYS A 1 679 ? -13.599 0.588 36.822 1.00 97.25 679 LYS A CA 1
ATOM 5330 C C . LYS A 1 679 ? -14.710 1.523 36.344 1.00 97.25 679 LYS A C 1
ATOM 5332 O O . LYS A 1 679 ? -15.523 1.956 37.152 1.00 97.25 679 LYS A O 1
ATOM 5337 N N . TYR A 1 680 ? -14.726 1.852 35.052 1.00 97.00 680 TYR A N 1
ATOM 5338 C CA . TYR A 1 680 ? -15.634 2.855 34.472 1.00 97.00 680 TYR A CA 1
ATOM 5339 C C . TYR A 1 680 ? -16.791 2.232 33.673 1.00 97.00 680 TYR A C 1
ATOM 5341 O O . TYR A 1 680 ? -17.857 2.824 33.523 1.00 97.00 680 TYR A O 1
ATOM 5349 N N . HIS A 1 681 ? -16.595 1.010 33.192 1.00 97.12 681 HIS A N 1
ATOM 5350 C CA . HIS A 1 681 ? -17.521 0.195 32.418 1.00 97.12 681 HIS A CA 1
ATOM 5351 C C . HIS A 1 681 ? -17.414 -1.280 32.870 1.00 97.12 681 HIS A C 1
ATOM 5353 O O . HIS A 1 681 ? -16.935 -2.127 32.114 1.00 97.12 681 HIS A O 1
ATOM 5359 N N . PRO A 1 682 ? -17.803 -1.610 34.119 1.00 93.00 682 PRO A N 1
ATOM 5360 C CA . PRO A 1 682 ? -17.672 -2.964 34.661 1.00 93.00 682 PRO A CA 1
ATOM 5361 C C . PRO A 1 682 ? -18.404 -3.994 33.801 1.00 93.00 682 PRO A C 1
ATOM 5363 O O . PRO A 1 682 ? -19.578 -3.786 33.488 1.00 93.00 682 PRO A O 1
ATOM 5366 N N . SER A 1 683 ? -17.719 -5.085 33.444 1.00 81.31 683 SER A N 1
ATOM 5367 C CA . SER A 1 683 ? -18.348 -6.306 32.918 1.00 81.31 683 SER A CA 1
ATOM 5368 C C . SER A 1 683 ? -19.399 -6.833 33.908 1.00 81.31 683 SER A C 1
ATOM 5370 O O . SER A 1 683 ? -19.307 -6.553 35.107 1.00 81.31 683 SER A O 1
ATOM 5372 N N . LYS A 1 684 ? -20.444 -7.488 33.385 1.00 65.00 684 LYS A N 1
ATOM 5373 C CA . LYS A 1 684 ? -21.592 -7.972 34.175 1.00 65.00 684 LYS A CA 1
ATOM 5374 C C . LYS A 1 684 ? -21.193 -8.951 35.270 1.00 65.00 684 LYS A C 1
ATOM 5376 O O . LYS A 1 684 ? -20.309 -9.793 35.002 1.00 65.00 684 LYS A O 1
#

Radius of gyration: 29.96 Å; Cα contacts (8 Å, |Δi|>4): 1719; chains: 1; bounding box: 69×59×83 Å

pLDDT: mean 85.01, std 18.15, range [26.0, 98.94]

Sequence (684 aa):
YPLRGSSIDIHPNARWQQDGITVAGGNRQGNETNQLSNPLGLYVDDDQTIYVADELNHRIVEWKRGATSGQVVAGGNGRGSGDHQLNYPQDVIIDKERDSLIISDRSNRRVVRWSRRNGTSGETILSNILCVGLTMDENGSLYVIDYGKNEVRRYRRGESQGTVVAGGNGSGNRLDQLYGPRYVFVDRDHSVYVSEGGNDRVTKWMKGAKQGIVVAGGQGQGNGLTQFSSPRGVVVDQLGTVYVADAANNRIMRWPKGATQGIVTVGRNSSGGQSNQLNGPVGVLGLLVLISLCQSMTLSRIRRQPQHDPDADFNITQLIQSKGYPCEEHKVITKDGYILGVFRIPHGRKSSSPGRPVLLQHGLIDSAATWVMNFPDQSLGFMLADAGYDVWLGNVRGNYYSRAHVKYNPDHDTEFWNFSWDDMARDDLPSMIYYILNVTQQTQISYVGHSQGTLIGFAQFGGLSNIVQNNVSFFGALAPVAHITHIKSPLKHLFNTLMGPESFWHLLFGNKEFLASSNSIKWLAKHACGNVILNPLICENVLFILCGPDNKNLNATRTEVYISHEPDGTSVKNMIHFAQMFLSKQFQAYDYGSADKNRLHYNQTTPPIYSIRPMKVPTAIFSSGEDWLADPEDVAFILDNIQNLVYKKYIPDYNHLDFVWALTANKVIYQDLINQMQKYHPSK

Secondary structure (DSSP, 8-state):
---TTSPB---TTPPPPSS----S--S-BSSSTT-BSSEEEEEE-TT-PEEEEEGGGTEEEEE-TT-SS-EEEEE-S-BSSSTT-BSSEEEEEEETTTTEEEEEEGGGTEEEEEETTT--SEEEEEES--EEEEEE-TT--EEEEETTTTEEEEE-TT-SS-EEEEE-S-BSSSTT-BSSEEEEEE-TT-PEEEEETTTTEEEEE-TT-SS-EEEEE-S-BSSSTT-BSSEEEEEEBTT--EEEEEGGGTEEEEE-TT-SS-EEEE--S-SSSSTT--SS------------------------PPPP-GGGT--HHHHHHHTT---EEEEEEPTTSBEEEEEEE-S-TT--S--EEEEEE--TT--GGGGTSS-TTT-HHHHHHHTTEEEEEE--TTSGGG--BSS--TTT-GGGG---HHHIIIIIHHHHHHHHHHHHT-S-EEEEEETHHHHHHHHHHHSSS-GGGGGEEEEEEES--S--TT--STHHHHHHSSS-TTHHHHHHHTTSEES---HHHHHHIIIIISSTTTIIIIITHHHHHHH-S--TTB-GGGHHHHHHH-S--EEHHHHHHHHHHHHH---BPPP-SSHHHHHHHHSSSSPPBP-STT--S-EEEEEESS-SSS-HHHHHHHHHH-S-EEEEEEETT--TTHHHHBTTHIIIIIHHHHHHHHHHS---

Mean predicted aligned error: 16.69 Å

Foldseek 3Di:
DFALAEFFPDAPPDADDLFADDFAAPPDADQFQRHAHPFAEWDADPQRWIWTQRFVQFFIWIDGGPDNGTDTQAANVDADDFQRTAHRWRYWDAPVVQCWIFIQSQVQQFTWTARSPPGRGTDTPAHNANFQEWHAHPQRWIWTQRLVFQFIFTHHVPRHPTDTQAARPGDDQFQLHAAQWHYWGAYPQRWIWTQGQPQQFIWIGGGPRNGTDTQAARPDDDDDQNGAHRKAAWGHHPQGWIWICSFCLFFIWIGGGPDNGTDTRAAPPDADDGRRTGHRDHYDGRDPPPVDDDDDDDDDDDDDQFDFDCLLVDDLCCLQVVLQFDKDWDWFAWPQFFTWIKMKRQAANPDDGGKAEEEEAEADLAFLCLQRLDHLLQHLQNVCRDQQHTYMRTDFDFFPRGCDGPPDHQVPDLVSQPDALLCCLVIVVLRVLVVCCVVVVDQAYAYEYAHSRLLSVLQNCQDDVNPSLSRHLEYEYALHFQFQQQFPAPVLVVLPDDDDLPVVLCSVPNSHKDPALDPVQSVCLRPQLSDPVNVCPPLVPVCCNAKFDDDPQFPSNSSSNVRSRPSTMHHSQNSSQNSVSNVVVFSFDRAPPFQVVCCVVPVGRGTGGGASQNRPHQYEYEHEPRARGSHPVSVVRNVVRHDRDPYYDYHHPDISSCCRGGPCNSPRPSVVVVVVCCVRPNID

Solvent-accessible surface area (backbone atoms only — not comparable to full-atom values): 34869 Å² total; per-residue (Å²): 113,44,52,75,27,56,45,31,88,69,59,96,79,68,71,71,72,66,61,59,78,85,75,69,52,84,66,55,78,44,83,54,56,31,26,41,28,69,67,50,20,65,32,54,46,78,80,54,31,36,37,34,12,21,15,78,55,8,23,32,33,37,25,51,72,89,41,79,49,37,45,79,53,41,42,61,70,46,77,43,82,52,50,44,26,22,23,44,23,28,20,43,44,72,44,72,92,75,48,22,35,40,34,21,24,22,75,67,20,21,33,29,40,26,39,64,71,90,34,75,50,38,47,79,76,43,72,89,31,37,26,47,26,64,39,41,45,95,87,56,32,39,35,37,29,27,52,82,55,17,26,31,30,41,23,51,82,91,52,86,80,51,45,80,59,39,41,69,69,42,73,41,83,52,54,38,24,26,25,53,54,41,24,52,36,45,42,82,81,55,29,40,36,36,16,16,31,65,50,10,25,28,33,40,18,50,71,89,47,79,46,42,43,82,70,40,50,57,69,40,75,42,82,53,56,40,27,18,27,44,22,21,13,44,43,46,27,71,84,51,30,39,36,34,11,22,11,78,63,12,24,33,34,39,24,53,64,90,54,87,50,42,42,84,67,48,23,88,73,56,72,43,88,52,47,47,31,26,66,55,38,44,65,53,78,71,76,61,80,64,90,77,79,86,82,92,83,89,88,79,90,82,95,69,86,58,76,79,62,70,66,35,78,44,54,62,64,49,41,42,42,75,75,60,30,58,68,48,84,41,80,41,65,26,90,90,33,41,36,20,36,30,39,31,29,44,26,18,75,91,52,93,58,67,34,47,47,32,40,38,30,38,38,74,46,35,42,45,47,57,36,52,72,52,56,61,85,34,9,61,50,43,44,40,8,62,62,36,20,15,29,32,31,38,40,55,75,47,11,82,66,6,59,44,40,84,81,44,49,69,90,80,35,54,74,59,24,72,45,35,62,58,50,38,22,70,34,44,52,53,37,49,52,54,50,50,31,66,74,69,72,46,79,54,31,34,40,34,17,29,32,49,23,18,30,28,46,42,44,36,32,16,27,97,79,34,63,70,34,76,36,33,45,27,33,40,27,30,34,41,32,66,43,46,67,63,39,69,26,66,56,54,59,71,58,68,62,83,72,65,70,60,68,43,48,39,71,75,58,38,65,31,67,36,65,67,69,42,75,67,48,35,50,44,16,66,71,40,19,42,33,87,83,41,29,75,72,65,61,41,53,67,55,32,43,60,24,21,68,89,64,85,48,49,53,72,86,46,44,20,36,56,37,38,61,36,56,13,16,29,27,36,49,27,56,34,41,53,36,47,26,41,73,68,66,44,45,52,44,72,72,68,85,42,46,67,52,18,28,75,75,68,76,33,58,59,53,58,72,50,43,46,51,74,23,73,45,43,25,34,43,36,42,26,62,43,15,14,39,31,15,60,73,29,35,46,57,52,66,75,37,47,68,33,69,76,43,76,46,79,40,62,88,32,34,47,55,33,77,53,56,13,68,52,27,35,77,76,42,46,52,60,51,52,56,53,38,42,75,57,54,54,50,116